Protein AF-0000000085039795 (afdb_homodimer)

Organism: Cyclobacterium marinum (strain ATCC 25205 / DSM 745 / LMG 13164 / NCIMB 1802) (NCBI:txid880070)

Radius of gyration: 23.85 Å; Cα contacts (8 Å, |Δi|>4): 1418; chains: 2; bounding box: 69×58×59 Å

Solvent-accessible surface area (backbone atoms only — not comparable to full-atom values): 26483 Å² total; per-residue (Å²): 105,68,68,59,44,54,69,68,48,66,70,86,63,86,49,93,80,57,70,43,62,50,77,42,45,69,68,58,47,52,54,54,58,56,67,45,75,48,60,43,62,53,26,55,27,34,46,28,38,34,36,38,74,82,56,78,77,44,53,86,51,24,35,30,37,35,31,47,25,31,29,37,49,77,44,55,62,73,41,82,90,48,20,26,40,29,45,36,39,35,37,42,38,34,28,29,61,63,37,81,70,32,23,53,76,46,42,37,45,34,44,35,43,31,40,34,30,76,36,70,56,95,40,19,53,39,36,33,40,34,44,33,46,35,38,38,30,44,46,33,44,78,92,63,23,33,38,35,41,32,39,34,46,34,38,39,38,42,72,28,78,36,33,35,41,34,40,36,38,48,54,65,52,61,25,89,71,36,72,62,48,43,58,34,50,28,47,34,38,41,33,43,36,39,35,44,83,83,63,37,38,41,40,36,42,35,41,24,39,20,64,46,82,89,40,59,25,36,38,42,36,43,32,37,32,88,46,82,92,52,60,49,22,46,28,39,38,34,40,37,33,36,39,86,45,67,84,52,22,88,42,80,45,40,37,43,28,40,38,40,30,39,54,44,84,96,49,84,53,132,104,67,67,59,42,54,70,67,48,67,66,86,63,87,48,93,80,56,69,47,59,50,77,42,45,69,68,58,46,52,54,52,58,56,66,45,75,46,58,41,62,55,28,55,27,34,45,29,38,35,36,38,74,81,55,78,76,45,51,86,52,23,36,30,39,35,32,49,24,33,29,37,49,76,44,55,61,72,40,81,90,48,21,26,41,28,43,38,38,36,37,42,37,33,27,30,60,62,36,81,70,31,22,54,75,46,43,37,46,34,42,33,42,32,41,34,32,76,36,67,56,94,40,19,55,40,35,32,40,34,44,34,45,36,37,39,30,44,46,34,43,78,93,63,22,32,38,35,41,32,39,35,44,34,38,38,38,42,75,28,73,36,35,34,40,34,40,36,39,48,55,66,51,61,24,90,71,36,70,62,48,44,57,35,49,27,47,34,38,40,32,44,36,41,38,44,80,81,64,37,38,39,39,36,43,34,41,24,39,20,64,47,82,88,41,58,25,36,37,42,36,43,32,37,32,87,46,83,91,52,60,52,23,47,28,37,39,36,40,37,34,37,38,85,47,68,81,54,22,88,41,80,44,40,36,42,27,39,37,42,30,38,54,46,85,96,52,87,53,131

Foldseek 3Di:
DLVQLLVPQPQVDDDPPDFAFRFAAPVRVLVVVQPDAQKFFDAKWWKKWWAFPPDDGDLQGTWIKTKGKMKGWPDRLPPPVSKTKIWIKMKMWIWSCSDVVTDTPFIKIKIKIKIKDFDDDPRGGFWIKMKMWMKIWGPDDDLQTWIWIKIKIKIKTDRHLFKIKMKMFMDTGTDPNCRPLQQFQNTIKMKIWGARSLRQKIWMWMWGAGPPNVFTWIKIKIWGHPDSVAQKTWIWIWTFGAQPDRRGRVDTGTIIIIGMMGGDPSDHDD/DLVQLLVQQPQVDDDVPDFDFRFAAPVRVLVVVQPDAQKFFDAKWWKKWWAFPPDDGDLQGTWIKTKGKMKGWPDRLPPPVSKTKIKIKMKMWIWSCSDVVTDTPFIKIKIKIKIKDFDDDPRGGFWIKMKMWMKIWGPDDDLQTWIWTKIKIKIKGDRGLFKIKMKMFMDTGTDPNCRPLQQFQNTIKMKIWGARSLRQKIWMWMWGAGPPNVFTWIKIKIWGHPDSVAQKTWIWIWTFGAQPDRRGRVDTGTIIIIGMMGGDRSDHDD

pLDDT: mean 91.06, std 9.92, range [54.34, 98.81]

Secondary structure (DSSP, 8-state):
-HHHHHHHS-TTS--TT-----B--HHHHHHHHHHS-SEEESS-EEEEEEEESSS--STTT-EEEEEEEEEEE-S-TTBGGGBEEEEEEEEEEEE-TTSTT--EEEEEEEEEEEEEEEEEETTEEEEEEEEEEEEEE-S--GGG--EEEEEEEEEEEESSSSEEEEEEEEEEEEPGGGTTHHHHH-SEEEEEEEE-TTS-EEEEEEEEE-SSTT-EEEEEEEEE-SSTT--EEEEEEEEEES-SSSTTTTS-EEEEEEEEEE--SS----/-HHHHHHH--TTS--TT-----B--HHHHHHHHHHS-SEEESS-EEEEEEEESSS--STTT-EEEEEEEEEEE-S-TTBGGGBEEEEEEEEEEEE-TTSTT--EEEEEEEEEEEEEEEEEETTEEEEEEEEEEEEEE-S--GGG--EEEEEEEEEEEESSSSEEEEEEEEEEEEPGGGTTHHHHH-SEEEEEEEE-TTS-EEEEEEEEE-SSTT-EEEEEEEEE-SSTT--EEEEEEEEEES-SSSTTTTS-EEEEEEEEEE--SS----

Structure (mmCIF, N/CA/C/O backbone):
data_AF-0000000085039795-model_v1
#
loop_
_entity.id
_entity.type
_entity.pdbx_description
1 polymer 'Phosphatidylcholine 1-acylhydrolase'
#
loop_
_atom_site.group_PDB
_atom_site.id
_atom_site.type_symbol
_atom_site.label_atom_id
_atom_site.label_alt_id
_atom_site.label_comp_id
_atom_site.label_asym_id
_atom_site.label_entity_id
_atom_site.label_seq_id
_atom_site.pdbx_PDB_ins_code
_atom_site.Cartn_x
_atom_site.Cartn_y
_atom_site.Cartn_z
_atom_site.occupancy
_atom_site.B_iso_or_equiv
_atom_site.auth_seq_id
_atom_site.auth_comp_id
_atom_site.auth_asym_id
_atom_site.auth_atom_id
_atom_site.pdbx_PDB_model_num
ATOM 1 N N . MET A 1 1 ? -2.301 19.812 10.016 1 71.19 1 MET A N 1
ATOM 2 C CA . MET A 1 1 ? -3.738 19.969 10.227 1 71.19 1 MET A CA 1
ATOM 3 C C . MET A 1 1 ? -4.172 19.312 11.539 1 71.19 1 MET A C 1
ATOM 5 O O . MET A 1 1 ? -4.918 19.922 12.312 1 71.19 1 MET A O 1
ATOM 9 N N . GLU A 1 2 ? -3.676 18.156 11.719 1 68.75 2 GLU A N 1
ATOM 10 C CA . GLU A 1 2 ? -4.027 17.469 12.961 1 68.75 2 GLU A CA 1
ATOM 11 C C . GLU A 1 2 ? -3.529 18.25 14.172 1 68.75 2 GLU A C 1
ATOM 13 O O . GLU A 1 2 ? -4.25 18.406 15.164 1 68.75 2 GLU A O 1
ATOM 18 N N . SER A 1 3 ? -2.326 18.719 14.07 1 70.62 3 SER A N 1
ATOM 19 C CA . SER A 1 3 ? -1.771 19.5 15.164 1 70.62 3 SER A CA 1
ATOM 20 C C . SER A 1 3 ? -2.588 20.766 15.406 1 70.62 3 SER A C 1
ATOM 22 O O . SER A 1 3 ? -2.836 21.141 16.547 1 70.62 3 SER A O 1
ATOM 24 N N . LEU A 1 4 ? -3.014 21.406 14.344 1 72.94 4 LEU A N 1
ATOM 25 C CA . LEU A 1 4 ? -3.84 22.609 14.453 1 72.94 4 LEU A CA 1
ATOM 26 C C . LEU A 1 4 ? -5.18 22.281 15.109 1 72.94 4 LEU A C 1
ATOM 28 O O . LEU A 1 4 ? -5.656 23.031 15.961 1 72.94 4 LEU A O 1
ATOM 32 N N . TRP A 1 5 ? -5.727 21.219 14.695 1 72.81 5 TRP A N 1
ATOM 33 C CA . TRP A 1 5 ? -7.008 20.781 15.242 1 72.81 5 TRP A CA 1
ATOM 34 C C . TRP A 1 5 ? -6.898 20.5 16.734 1 72.81 5 TRP A C 1
ATOM 36 O O . TRP A 1 5 ? -7.742 20.953 17.516 1 72.81 5 TRP A O 1
ATOM 46 N N . LYS A 1 6 ? -5.914 19.906 17.172 1 71.81 6 LYS A N 1
ATOM 47 C CA . LYS A 1 6 ? -5.695 19.578 18.578 1 71.81 6 LYS A CA 1
ATOM 48 C C . LYS A 1 6 ? -5.512 20.844 19.406 1 71.81 6 LYS A C 1
ATOM 50 O O . LYS A 1 6 ? -5.957 20.906 20.562 1 71.81 6 LYS A O 1
ATOM 55 N N . GLN A 1 7 ? -4.859 21.734 18.812 1 72.56 7 GLN A N 1
ATOM 56 C CA . GLN A 1 7 ? -4.625 22.984 19.516 1 72.56 7 GLN A CA 1
ATOM 57 C C . GLN A 1 7 ? -5.934 23.734 19.766 1 72.56 7 GLN A C 1
ATOM 59 O O . GLN A 1 7 ? -6.082 24.438 20.766 1 72.56 7 GLN A O 1
ATOM 64 N N . GLN A 1 8 ? -6.789 23.578 18.844 1 74.31 8 GLN A N 1
ATOM 65 C CA . GLN A 1 8 ? -8.039 24.312 18.938 1 74.31 8 GLN A CA 1
ATOM 66 C C . GLN A 1 8 ? -9.031 23.594 19.859 1 74.31 8 GLN A C 1
ATOM 68 O O . GLN A 1 8 ? -9.977 24.219 20.359 1 74.31 8 GLN A O 1
ATOM 73 N N . MET A 1 9 ? -8.859 22.344 19.922 1 66.94 9 MET A N 1
ATOM 74 C CA . MET A 1 9 ? -9.812 21.562 20.703 1 66.94 9 MET A CA 1
ATOM 75 C C . MET A 1 9 ? -9.461 21.594 22.188 1 66.94 9 MET A C 1
ATOM 77 O O . MET A 1 9 ? -8.297 21.406 22.562 1 66.94 9 MET A O 1
ATOM 81 N N . ASP A 1 10 ? -10.172 22.438 23.031 1 58.97 10 ASP A N 1
ATOM 82 C CA . ASP A 1 10 ? -10.039 22.359 24.469 1 58.97 10 ASP A CA 1
ATOM 83 C C . ASP A 1 10 ? -10.523 21.016 25 1 58.97 10 ASP A C 1
ATOM 85 O O . ASP A 1 10 ? -11.727 20.75 25.031 1 58.97 10 ASP A O 1
ATOM 89 N N . THR A 1 11 ? -9.617 20.031 25.094 1 56.16 11 THR A N 1
ATOM 90 C CA . THR A 1 11 ? -9.922 18.672 25.484 1 56.16 11 THR A CA 1
ATOM 91 C C . THR A 1 11 ? -10.367 18.609 26.953 1 56.16 11 THR A C 1
ATOM 93 O O . THR A 1 11 ? -10.688 17.531 27.469 1 56.16 11 THR A O 1
ATOM 96 N N . SER A 1 12 ? -10.211 19.641 27.781 1 55.5 12 SER A N 1
ATOM 97 C CA . SER A 1 12 ? -10.523 19.625 29.203 1 55.5 12 SER A CA 1
ATOM 98 C C . SER A 1 12 ? -12.023 19.531 29.438 1 55.5 12 SER A C 1
ATOM 100 O O . SER A 1 12 ? -12.469 19.078 30.5 1 55.5 12 SER A O 1
ATOM 102 N N . LYS A 1 13 ? -12.891 20.141 28.609 1 55.44 13 LYS A N 1
ATOM 103 C CA . LYS A 1 13 ? -14.328 20.094 28.859 1 55.44 13 LYS A CA 1
ATOM 104 C C . LYS A 1 13 ? -15.078 19.484 27.688 1 55.44 13 LYS A C 1
ATOM 106 O O . LYS A 1 13 ? -15.117 20.062 26.594 1 55.44 13 LYS A O 1
ATOM 111 N N . TYR A 1 14 ? -15.32 18.172 27.797 1 54.34 14 TYR A N 1
ATOM 112 C CA . TYR A 1 14 ? -16.078 17.453 26.781 1 54.34 14 TYR A CA 1
ATOM 113 C C . TYR A 1 14 ? -17.547 17.844 26.812 1 54.34 14 TYR A C 1
ATOM 115 O O . TYR A 1 14 ? -18.172 17.828 27.875 1 54.34 14 TYR A O 1
ATOM 123 N N . ASP A 1 15 ? -18.016 18.703 25.922 1 58.88 15 ASP A N 1
ATOM 124 C CA . ASP A 1 15 ? -19.438 18.922 25.766 1 58.88 15 ASP A CA 1
ATOM 125 C C . ASP A 1 15 ? -19.922 18.453 24.391 1 58.88 15 ASP A C 1
ATOM 127 O O . ASP A 1 15 ? -19.531 19.016 23.375 1 58.88 15 ASP A O 1
ATOM 131 N N . PHE A 1 16 ? -20.594 17.328 24.328 1 57.19 16 PHE A N 1
ATOM 132 C CA . PHE A 1 16 ? -21.125 16.703 23.109 1 57.19 16 PHE A CA 1
ATOM 133 C C . PHE A 1 16 ? -21.906 17.719 22.297 1 57.19 16 PHE A C 1
ATOM 135 O O . PHE A 1 16 ? -21.984 17.594 21.062 1 57.19 16 PHE A O 1
ATOM 142 N N . ARG A 1 17 ? -22.438 18.656 23.016 1 58.34 17 ARG A N 1
ATOM 143 C CA . ARG A 1 17 ? -23.328 19.625 22.391 1 58.34 17 ARG A CA 1
ATOM 144 C C . ARG A 1 17 ? -22.547 20.766 21.734 1 58.34 17 ARG A C 1
ATOM 146 O O . ARG A 1 17 ? -23.094 21.531 20.938 1 58.34 17 ARG A O 1
ATOM 153 N N . THR A 1 18 ? -21.359 20.781 22.203 1 60.19 18 THR A N 1
ATOM 154 C CA . THR A 1 18 ? -20.594 21.906 21.656 1 60.19 18 THR A CA 1
ATOM 155 C C . THR A 1 18 ? -20.031 21.562 20.281 1 60.19 18 THR A C 1
ATOM 157 O O . THR A 1 18 ? -19.266 20.609 20.141 1 60.19 18 THR A O 1
ATOM 160 N N . ILE A 1 19 ? -20.688 22.125 19.281 1 61.59 19 ILE A N 1
ATOM 161 C CA . ILE A 1 19 ? -20.281 22.016 17.891 1 61.59 19 ILE A CA 1
ATOM 162 C C . ILE A 1 19 ? -19.016 22.844 17.656 1 61.59 19 ILE A C 1
ATOM 164 O O . ILE A 1 19 ? -19.047 24.078 17.688 1 61.59 19 ILE A O 1
ATOM 168 N N . LYS A 1 20 ? -17.859 22.172 17.812 1 70.5 20 LYS A N 1
ATOM 169 C CA . LYS A 1 20 ? -16.641 22.891 17.469 1 70.5 20 LYS A CA 1
ATOM 170 C C . LYS A 1 20 ? -16 22.328 16.203 1 70.5 20 LYS A C 1
ATOM 172 O O . LYS A 1 20 ? -15.812 21.125 16.078 1 70.5 20 LYS A O 1
ATOM 177 N N . TYR A 1 21 ? -15.977 23.219 15.227 1 76.31 21 TYR A N 1
ATOM 178 C CA . TYR A 1 21 ? -15.281 22.922 13.977 1 76.31 21 TYR A CA 1
ATOM 179 C C . TYR A 1 21 ? -13.844 23.422 14.023 1 76.31 21 TYR A C 1
ATOM 181 O O . TYR A 1 21 ? -13.508 24.312 14.805 1 76.31 21 TYR A O 1
ATOM 189 N N . LEU A 1 22 ? -13.047 22.703 13.219 1 79.12 22 LEU A N 1
ATOM 190 C CA . LEU A 1 22 ? -11.727 23.281 12.984 1 79.12 22 LEU A CA 1
ATOM 191 C C . LEU A 1 22 ? -11.836 24.641 12.297 1 79.12 22 LEU A C 1
ATOM 193 O O . LEU A 1 22 ? -12.398 24.75 11.203 1 79.12 22 LEU A O 1
ATOM 197 N N . GLN A 1 23 ? -11.375 25.641 12.945 1 87.56 23 GLN A N 1
ATOM 198 C CA . GLN A 1 23 ? -11.336 26.984 12.375 1 87.56 23 GLN A CA 1
ATOM 199 C C . GLN A 1 23 ? -10.102 27.172 11.5 1 87.56 23 GLN A C 1
ATOM 201 O O . GLN A 1 23 ? -8.969 27.094 11.977 1 87.56 23 GLN A O 1
ATOM 206 N N . ILE A 1 24 ? -10.414 27.375 10.195 1 90 24 ILE A N 1
ATOM 207 C CA . ILE A 1 24 ? -9.312 27.531 9.25 1 90 24 ILE A CA 1
ATOM 208 C C . ILE A 1 24 ? -9.812 28.234 7.992 1 90 24 ILE A C 1
ATOM 210 O O . ILE A 1 24 ? -10.891 27.922 7.488 1 90 24 ILE A O 1
ATOM 214 N N . SER A 1 25 ? -9.078 29.172 7.488 1 91.69 25 SER A N 1
ATOM 215 C CA . SER A 1 25 ? -9.43 29.812 6.223 1 91.69 25 SER A CA 1
ATOM 216 C C . SER A 1 25 ? -9.164 28.875 5.047 1 91.69 25 SER A C 1
ATOM 218 O O . SER A 1 25 ? -8.375 27.938 5.152 1 91.69 25 SER A O 1
ATOM 220 N N . GLU A 1 26 ? -9.789 29.156 3.941 1 90.56 26 GLU A N 1
ATOM 221 C CA . GLU A 1 26 ? -9.578 28.344 2.74 1 90.56 26 GLU A CA 1
ATOM 222 C C . GLU A 1 26 ? -8.125 28.391 2.289 1 90.56 26 GLU A C 1
ATOM 224 O O . GLU A 1 26 ? -7.535 27.359 1.955 1 90.56 26 GLU A O 1
ATOM 229 N N . GLU A 1 27 ? -7.637 29.562 2.348 1 91.25 27 GLU A N 1
ATOM 230 C CA . GLU A 1 27 ? -6.258 29.75 1.916 1 91.25 27 GLU A CA 1
ATOM 231 C C . GLU A 1 27 ? -5.293 28.953 2.789 1 91.25 27 GLU A C 1
ATOM 233 O O . GLU A 1 27 ? -4.391 28.281 2.279 1 91.25 27 GLU A O 1
ATOM 238 N N . ASP A 1 28 ? -5.539 29.047 4.031 1 91.81 28 ASP A N 1
ATOM 239 C CA . ASP A 1 28 ? -4.68 28.312 4.957 1 91.81 28 ASP A CA 1
ATOM 240 C C . ASP A 1 28 ? -4.832 26.797 4.77 1 91.81 28 ASP A C 1
ATOM 242 O O . ASP A 1 28 ? -3.846 26.062 4.82 1 91.81 28 ASP A O 1
ATOM 246 N N . PHE A 1 29 ? -5.98 26.391 4.551 1 91.88 29 PHE A N 1
ATOM 247 C CA . PHE A 1 29 ? -6.219 24.969 4.363 1 91.88 29 PHE A CA 1
ATOM 248 C C . PHE A 1 29 ? -5.461 24.438 3.152 1 91.88 29 PHE A C 1
ATOM 250 O O . PHE A 1 29 ? -4.738 23.438 3.25 1 91.88 29 PHE A O 1
ATOM 257 N N . PHE A 1 30 ? -5.598 25.109 2.08 1 92.75 30 PHE A N 1
ATOM 258 C CA . PHE A 1 30 ? -5.004 24.625 0.839 1 92.75 30 PHE A CA 1
ATOM 259 C C . PHE A 1 30 ? -3.484 24.703 0.896 1 92.75 30 PHE A C 1
ATOM 261 O O . PHE A 1 30 ? -2.787 23.859 0.326 1 92.75 30 PHE A O 1
ATOM 268 N N . SER A 1 31 ? -2.99 25.688 1.563 1 91.69 31 SER A N 1
ATOM 269 C CA . SER A 1 31 ? -1.547 25.781 1.759 1 91.69 31 SER A CA 1
ATOM 270 C C . SER A 1 31 ? -1.016 24.578 2.539 1 91.69 31 SER A C 1
ATOM 272 O O . SER A 1 31 ? -0.013 23.984 2.15 1 91.69 31 SER A O 1
ATOM 274 N N . LEU A 1 32 ? -1.683 24.266 3.562 1 88.31 32 LEU A N 1
ATOM 275 C CA . LEU A 1 32 ? -1.284 23.125 4.387 1 88.31 32 LEU A CA 1
ATOM 276 C C . LEU A 1 32 ? -1.449 21.812 3.619 1 88.31 32 LEU A C 1
ATOM 278 O O . LEU A 1 32 ? -0.572 20.953 3.666 1 88.31 32 LEU A O 1
ATOM 282 N N . TYR A 1 33 ? -2.572 21.719 2.971 1 89.44 33 TYR A N 1
ATOM 283 C CA . TYR A 1 33 ? -2.883 20.516 2.201 1 89.44 33 TYR A CA 1
ATOM 284 C C . TYR A 1 33 ? -1.839 20.281 1.117 1 89.44 33 TYR A C 1
ATOM 286 O O . TYR A 1 33 ? -1.322 19.156 0.977 1 89.44 33 TYR A O 1
ATOM 294 N N . ASP A 1 34 ? -1.488 21.297 0.443 1 90.44 34 ASP A N 1
ATOM 295 C CA . ASP A 1 34 ? -0.56 21.188 -0.678 1 90.44 34 ASP A CA 1
ATOM 296 C C . ASP A 1 34 ? 0.864 20.922 -0.19 1 90.44 34 ASP A C 1
ATOM 298 O O . ASP A 1 34 ? 1.72 20.484 -0.96 1 90.44 34 ASP A O 1
ATOM 302 N N . ALA A 1 35 ? 1.099 21.188 1.071 1 86.5 35 ALA A N 1
ATOM 303 C CA . ALA A 1 35 ? 2.436 21.016 1.635 1 86.5 35 ALA A CA 1
ATOM 304 C C . ALA A 1 35 ? 2.629 19.594 2.154 1 86.5 35 ALA A C 1
ATOM 306 O O . ALA A 1 35 ? 3.754 19.172 2.445 1 86.5 35 ALA A O 1
ATOM 307 N N . GLN A 1 36 ? 1.596 18.828 2.252 1 86.62 36 GLN A N 1
ATOM 308 C CA . GLN A 1 36 ? 1.703 17.453 2.729 1 86.62 36 GLN A CA 1
ATOM 309 C C . GLN A 1 36 ? 2.373 16.562 1.688 1 86.62 36 GLN A C 1
ATOM 311 O O . GLN A 1 36 ? 2.334 16.859 0.491 1 86.62 36 GLN A O 1
ATOM 316 N N . PRO A 1 37 ? 2.928 15.453 2.182 1 86.5 37 PRO A N 1
ATOM 317 C CA . PRO A 1 37 ? 3.443 14.484 1.208 1 86.5 37 PRO A CA 1
ATOM 318 C C . PRO A 1 37 ? 2.379 14.023 0.218 1 86.5 37 PRO A C 1
ATOM 320 O O . PRO A 1 37 ? 1.22 13.836 0.595 1 86.5 37 PRO A O 1
ATOM 323 N N . SER A 1 38 ? 2.816 13.875 -1.004 1 91.44 38 SER A N 1
ATOM 324 C CA . SER A 1 38 ? 1.881 13.492 -2.057 1 91.44 38 SER A CA 1
ATOM 325 C C . SER A 1 38 ? 1.445 12.039 -1.908 1 91.44 38 SER A C 1
ATOM 327 O O . SER A 1 38 ? 0.367 11.656 -2.369 1 91.44 38 SER A O 1
ATOM 329 N N . PHE A 1 39 ? 2.307 11.258 -1.312 1 93.5 39 PHE A N 1
ATOM 330 C CA . PHE A 1 39 ? 2.002 9.852 -1.079 1 93.5 39 PHE A CA 1
ATOM 331 C C . PHE A 1 39 ? 1.513 9.633 0.347 1 93.5 39 PHE A C 1
ATOM 333 O O . PHE A 1 39 ? 2.074 10.188 1.294 1 93.5 39 PHE A O 1
ATOM 340 N N . GLY A 1 40 ? 0.471 8.781 0.545 1 93.5 40 GLY A N 1
ATOM 341 C CA . GLY A 1 40 ? -0.041 8.523 1.881 1 93.5 40 GLY A CA 1
ATOM 342 C C . GLY A 1 40 ? -1.164 7.504 1.899 1 93.5 40 GLY A C 1
ATOM 343 O O . GLY A 1 40 ? -1.363 6.773 0.926 1 93.5 40 GLY A O 1
ATOM 344 N N . MET A 1 41 ? -1.826 7.473 3.012 1 95.25 41 MET A N 1
ATOM 345 C CA . MET A 1 41 ? -2.947 6.551 3.184 1 95.25 41 MET A CA 1
ATOM 346 C C . MET A 1 41 ? -4.215 7.113 2.545 1 95.25 41 MET A C 1
ATOM 348 O O . MET A 1 41 ? -4.465 8.32 2.609 1 95.25 41 MET A O 1
ATOM 352 N N . TYR A 1 42 ? -4.984 6.203 1.978 1 95.25 42 TYR A N 1
ATOM 353 C CA . TYR A 1 42 ? -6.281 6.59 1.438 1 95.25 42 TYR A CA 1
ATOM 354 C C . TYR A 1 42 ? -7.41 6.168 2.373 1 95.25 42 TYR A C 1
ATOM 356 O O . TYR A 1 42 ? -8.289 6.969 2.701 1 95.25 42 TYR A O 1
ATOM 364 N N . LYS A 1 43 ? -7.504 4.934 2.742 1 95.56 43 LYS A N 1
ATOM 365 C CA . LYS A 1 43 ? -8.375 4.352 3.762 1 95.56 43 LYS A CA 1
ATOM 366 C C . LYS A 1 43 ? -7.555 3.732 4.891 1 95.56 43 LYS A C 1
ATOM 368 O O . LYS A 1 43 ? -6.332 3.869 4.926 1 95.56 43 LYS A O 1
ATOM 373 N N . ASP A 1 44 ? -8.266 3.193 5.812 1 95.75 44 ASP A N 1
ATOM 374 C CA . ASP A 1 44 ? -7.574 2.463 6.871 1 95.75 44 ASP A CA 1
ATOM 375 C C . ASP A 1 44 ? -6.711 1.344 6.293 1 95.75 44 ASP A C 1
ATOM 377 O O . ASP A 1 44 ? -7.086 0.714 5.301 1 95.75 44 ASP A O 1
ATOM 381 N N . ASN A 1 45 ? -5.57 1.203 6.852 1 97 45 ASN A N 1
ATOM 382 C CA . ASN A 1 45 ? -4.766 0 6.66 1 97 45 ASN A CA 1
ATOM 383 C C . ASN A 1 45 ? -4.816 -0.908 7.883 1 97 45 ASN A C 1
ATOM 385 O O . ASN A 1 45 ? -4.586 -0.456 9.008 1 97 45 ASN A O 1
ATOM 389 N N . TYR A 1 46 ? -5.152 -2.17 7.641 1 97.44 46 TYR A N 1
ATOM 390 C CA . TYR A 1 46 ? -5.297 -3.016 8.82 1 97.44 46 TYR A CA 1
ATOM 391 C C . TYR A 1 46 ? -4.969 -4.469 8.492 1 97.44 46 TYR A C 1
ATOM 393 O O . TYR A 1 46 ? -4.965 -4.863 7.324 1 97.44 46 TYR A O 1
ATOM 401 N N . PHE A 1 47 ? -4.668 -5.188 9.461 1 98 47 PHE A N 1
ATOM 402 C CA . PHE A 1 47 ? -4.531 -6.637 9.5 1 98 47 PHE A CA 1
ATOM 403 C C . PHE A 1 47 ? -5.289 -7.219 10.688 1 98 47 PHE A C 1
ATOM 405 O O . PHE A 1 47 ? -4.969 -6.918 11.844 1 98 47 PHE A O 1
ATOM 412 N N . ILE A 1 48 ? -6.258 -8.055 10.359 1 98.5 48 ILE A N 1
ATOM 413 C CA . ILE A 1 48 ? -7.105 -8.57 11.43 1 98.5 48 ILE A CA 1
ATOM 414 C C . ILE A 1 48 ? -7.352 -10.062 11.219 1 98.5 48 ILE A C 1
ATOM 416 O O . ILE A 1 48 ? -7.305 -10.555 10.086 1 98.5 48 ILE A O 1
ATOM 420 N N . THR A 1 49 ? -7.539 -10.758 12.305 1 98.38 49 THR A N 1
ATOM 421 C CA . THR A 1 49 ? -7.91 -12.164 12.281 1 98.38 49 THR A CA 1
ATOM 422 C C . THR A 1 49 ? -9.141 -12.414 13.156 1 98.38 49 THR A C 1
ATOM 424 O O . THR A 1 49 ? -9.398 -11.664 14.102 1 98.38 49 THR A O 1
ATOM 427 N N . GLY A 1 50 ? -9.914 -13.391 12.758 1 98 50 GLY A N 1
ATOM 428 C CA . GLY A 1 50 ? -11.117 -13.594 13.555 1 98 50 GLY A CA 1
ATOM 429 C C . GLY A 1 50 ? -11.867 -14.859 13.188 1 98 50 GLY A C 1
ATOM 430 O O . GLY A 1 50 ? -11.297 -15.789 12.625 1 98 50 GLY A O 1
ATOM 431 N N . VAL A 1 51 ? -13.117 -14.852 13.75 1 98.19 51 VAL A N 1
ATOM 432 C CA . VAL A 1 51 ? -13.938 -16.062 13.711 1 98.19 51 VAL A CA 1
ATOM 433 C C . VAL A 1 51 ? -15.352 -15.719 13.258 1 98.19 51 VAL A C 1
ATOM 435 O O . VAL A 1 51 ? -15.805 -14.586 13.438 1 98.19 51 VAL A O 1
ATOM 438 N N . PRO A 1 52 ? -16 -16.734 12.672 1 98.12 52 PRO A N 1
ATOM 439 C CA . PRO A 1 52 ? -17.406 -16.5 12.328 1 98.12 52 PRO A CA 1
ATOM 440 C C . PRO A 1 52 ? -18.312 -16.391 13.555 1 98.12 52 PRO A C 1
ATOM 442 O O . PRO A 1 52 ? -18.031 -17.016 14.586 1 98.12 52 PRO A O 1
ATOM 445 N N . THR A 1 53 ? -19.344 -15.625 13.406 1 97.94 53 THR A N 1
ATOM 446 C CA . THR A 1 53 ? -20.266 -15.492 14.523 1 97.94 53 THR A CA 1
ATOM 447 C C . THR A 1 53 ? -21.547 -16.266 14.25 1 97.94 53 THR A C 1
ATOM 449 O O . THR A 1 53 ? -22.438 -16.344 15.109 1 97.94 53 THR A O 1
ATOM 452 N N . ASN A 1 54 ? -21.688 -16.859 13.133 1 95.69 54 ASN A N 1
ATOM 453 C CA . ASN A 1 54 ? -22.938 -17.516 12.766 1 95.69 54 ASN A CA 1
ATOM 454 C C . ASN A 1 54 ? -22.703 -18.984 12.391 1 95.69 54 ASN A C 1
ATOM 456 O O . ASN A 1 54 ? -23.609 -19.641 11.859 1 95.69 54 ASN A O 1
ATOM 460 N N . LYS A 1 55 ? -21.453 -19.438 12.461 1 95.75 55 LYS A N 1
ATOM 461 C CA . LYS A 1 55 ? -21.141 -20.844 12.18 1 95.75 55 LYS A CA 1
ATOM 462 C C . LYS A 1 55 ? -20.094 -21.375 13.164 1 95.75 55 LYS A C 1
ATOM 464 O O . LYS A 1 55 ? -19.562 -20.609 13.984 1 95.75 55 LYS A O 1
ATOM 469 N N . GLU A 1 56 ? -19.828 -22.703 13.078 1 97.12 56 GLU A N 1
ATOM 470 C CA . GLU A 1 56 ? -18.844 -23.328 13.945 1 97.12 56 GLU A CA 1
ATOM 471 C C . GLU A 1 56 ? -17.453 -22.766 13.68 1 97.12 56 GLU A C 1
ATOM 473 O O . GLU A 1 56 ? -17.062 -22.562 12.523 1 97.12 56 GLU A O 1
ATOM 478 N N . ILE A 1 57 ? -16.75 -22.578 14.758 1 96.88 57 ILE A N 1
ATOM 479 C CA . ILE A 1 57 ? -15.383 -22.062 14.664 1 96.88 57 ILE A CA 1
ATOM 480 C C . ILE A 1 57 ? -14.406 -23.203 14.445 1 96.88 57 ILE A C 1
ATOM 482 O O . ILE A 1 57 ? -14.32 -24.125 15.273 1 96.88 57 ILE A O 1
ATOM 486 N N . ASN A 1 58 ? -13.672 -23.172 13.367 1 96.56 58 ASN A N 1
ATOM 487 C CA . ASN A 1 58 ? -12.602 -24.125 13.07 1 96.56 58 ASN A CA 1
ATOM 488 C C . ASN A 1 58 ? -11.578 -23.531 12.109 1 96.56 58 ASN A C 1
ATOM 490 O O . ASN A 1 58 ? -11.656 -22.359 11.758 1 96.56 58 ASN A O 1
ATOM 494 N N . LYS A 1 59 ? -10.641 -24.328 11.688 1 94.38 59 LYS A N 1
ATOM 495 C CA . LYS A 1 59 ? -9.539 -23.844 10.859 1 94.38 59 LYS A CA 1
ATOM 496 C C . LYS A 1 59 ? -10.039 -23.375 9.492 1 94.38 59 LYS A C 1
ATOM 498 O O . LYS A 1 59 ? -9.383 -22.578 8.82 1 94.38 59 LYS A O 1
ATOM 503 N N . ARG A 1 60 ? -11.117 -23.891 9.109 1 93.38 60 ARG A N 1
ATOM 504 C CA . ARG A 1 60 ? -11.656 -23.578 7.793 1 93.38 60 ARG A CA 1
ATOM 505 C C . ARG A 1 60 ? -12.555 -22.359 7.848 1 93.38 60 ARG A C 1
ATOM 507 O O . ARG A 1 60 ? -12.844 -21.734 6.816 1 93.38 60 ARG A O 1
ATOM 514 N N . THR A 1 61 ? -13.039 -22.016 9.047 1 95 61 THR A N 1
ATOM 515 C CA . THR A 1 61 ? -14.008 -20.922 9.141 1 95 61 THR A CA 1
ATOM 516 C C . THR A 1 61 ? -13.367 -19.672 9.758 1 95 61 THR A C 1
ATOM 518 O O . THR A 1 61 ? -13.859 -18.562 9.578 1 95 61 THR A O 1
ATOM 521 N N . ALA A 1 62 ? -12.312 -19.812 10.523 1 96.94 62 ALA A N 1
ATOM 522 C CA . ALA A 1 62 ? -11.508 -18.688 10.992 1 96.94 62 ALA A CA 1
ATOM 523 C C . ALA A 1 62 ? -10.578 -18.172 9.891 1 96.94 62 ALA A C 1
ATOM 525 O O . ALA A 1 62 ? -10.148 -18.953 9.031 1 96.94 62 ALA A O 1
ATOM 526 N N . ASP A 1 63 ? -10.359 -16.906 9.891 1 97.25 63 ASP A N 1
ATOM 527 C CA . ASP A 1 63 ? -9.531 -16.375 8.812 1 97.25 63 ASP A CA 1
ATOM 528 C C . ASP A 1 63 ? -8.82 -15.102 9.242 1 97.25 63 ASP A C 1
ATOM 530 O O . ASP A 1 63 ? -8.805 -14.758 10.43 1 97.25 63 ASP A O 1
ATOM 534 N N . ALA A 1 64 ? -8.078 -14.586 8.383 1 97.75 64 ALA A N 1
ATOM 535 C CA . ALA A 1 64 ? -7.508 -13.242 8.492 1 97.75 64 ALA A CA 1
ATOM 536 C C . ALA A 1 64 ? -7.871 -12.391 7.277 1 97.75 64 ALA A C 1
ATOM 538 O O . ALA A 1 64 ? -8.227 -12.914 6.223 1 97.75 64 ALA A O 1
ATOM 539 N N . LYS A 1 65 ? -7.871 -11.172 7.508 1 98.12 65 LYS A N 1
ATOM 540 C CA . LYS A 1 65 ? -8.148 -10.164 6.488 1 98.12 65 LYS A CA 1
ATOM 541 C C . LYS A 1 65 ? -7.223 -8.961 6.641 1 98.12 65 LYS A C 1
ATOM 543 O O . LYS A 1 65 ? -6.957 -8.508 7.754 1 98.12 65 LYS A O 1
ATOM 548 N N . TYR A 1 66 ? -6.734 -8.484 5.543 1 98.12 66 TYR A N 1
ATOM 549 C CA . TYR A 1 66 ? -6.031 -7.215 5.637 1 98.12 66 TYR A CA 1
ATOM 550 C C . TYR A 1 66 ? -6.441 -6.277 4.508 1 98.12 66 TYR A C 1
ATOM 552 O O . TYR A 1 66 ? -6.961 -6.727 3.482 1 98.12 66 TYR A O 1
ATOM 560 N N . GLN A 1 67 ? -6.289 -5.039 4.746 1 98 67 GLN A N 1
ATOM 561 C CA . GLN A 1 67 ? -6.516 -3.975 3.771 1 98 67 GLN A CA 1
ATOM 562 C C . GLN A 1 67 ? -5.297 -3.064 3.66 1 98 67 GLN A C 1
ATOM 564 O O . GLN A 1 67 ? -4.773 -2.592 4.672 1 98 67 GLN A O 1
ATOM 569 N N . ILE A 1 68 ? -4.852 -2.945 2.506 1 97.81 68 ILE A N 1
ATOM 570 C CA . ILE A 1 68 ? -3.863 -1.928 2.164 1 97.81 68 ILE A CA 1
ATOM 571 C C . ILE A 1 68 ? -4.516 -0.841 1.312 1 97.81 68 ILE A C 1
ATOM 573 O O . ILE A 1 68 ? -5.117 -1.134 0.276 1 97.81 68 ILE A O 1
ATOM 577 N N . SER A 1 69 ? -4.371 0.348 1.716 1 97.44 69 SER A N 1
ATOM 578 C CA . SER A 1 69 ? -5 1.453 1 1 97.44 69 SER A CA 1
ATOM 579 C C . SER A 1 69 ? -4.09 2.678 0.963 1 97.44 69 SER A C 1
ATOM 581 O O . SER A 1 69 ? -3.74 3.227 2.01 1 97.44 69 SER A O 1
ATOM 583 N N . ILE A 1 70 ? -3.748 3.08 -0.235 1 97.06 70 ILE A N 1
ATOM 584 C CA . ILE A 1 70 ? -2.797 4.172 -0.406 1 97.06 70 ILE A CA 1
ATOM 585 C C . ILE A 1 70 ? -3.307 5.141 -1.472 1 97.06 70 ILE A C 1
ATOM 587 O O . ILE A 1 70 ? -4.199 4.801 -2.25 1 97.06 70 ILE A O 1
ATOM 591 N N . SER A 1 71 ? -2.709 6.328 -1.463 1 95.56 71 SER A N 1
ATOM 592 C CA . SER A 1 71 ? -3.027 7.328 -2.479 1 95.56 71 SER A CA 1
ATOM 593 C C . SER A 1 71 ? -1.794 8.141 -2.861 1 95.56 71 SER A C 1
ATOM 595 O O . SER A 1 71 ? -0.862 8.273 -2.066 1 95.56 71 SER A O 1
ATOM 597 N N . GLN A 1 72 ? -1.759 8.547 -4.039 1 95.56 72 GLN A N 1
ATOM 598 C CA . GLN A 1 72 ? -0.782 9.477 -4.586 1 95.56 72 GLN A CA 1
ATOM 599 C C . GLN A 1 72 ? -1.465 10.719 -5.16 1 95.56 72 GLN A C 1
ATOM 601 O O . GLN A 1 72 ? -2.232 10.617 -6.121 1 95.56 72 GLN A O 1
ATOM 606 N N . ARG A 1 73 ? -1.149 11.82 -4.559 1 94.75 73 ARG A N 1
ATOM 607 C CA . ARG A 1 73 ? -1.675 13.07 -5.098 1 94.75 73 ARG A CA 1
ATOM 608 C C . ARG A 1 73 ? -0.895 13.5 -6.336 1 94.75 73 ARG A C 1
ATOM 610 O O . ARG A 1 73 ? 0.315 13.727 -6.266 1 94.75 73 ARG A O 1
ATOM 617 N N . LEU A 1 74 ? -1.574 13.711 -7.422 1 93 74 LEU A N 1
ATOM 618 C CA . LEU A 1 74 ? -0.94 14.016 -8.695 1 93 74 LEU A CA 1
ATOM 619 C C . LEU A 1 74 ? -0.874 15.523 -8.922 1 93 74 LEU A C 1
ATOM 621 O O . LEU A 1 74 ? -0.026 16 -9.68 1 93 74 LEU A O 1
ATOM 625 N N . THR A 1 75 ? -1.786 16.219 -8.32 1 92.19 75 THR A N 1
ATOM 626 C CA . THR A 1 75 ? -1.829 17.672 -8.508 1 92.19 75 THR A CA 1
ATOM 627 C C . THR A 1 75 ? -2.027 18.391 -7.176 1 92.19 75 THR A C 1
ATOM 629 O O . THR A 1 75 ? -2.627 17.828 -6.254 1 92.19 75 THR A O 1
ATOM 632 N N . LYS A 1 76 ? -1.457 19.594 -7.133 1 89 76 LYS A N 1
ATOM 633 C CA . LYS A 1 76 ? -1.864 20.469 -6.031 1 89 76 LYS A CA 1
ATOM 634 C C . LYS A 1 76 ? -3.34 20.828 -6.141 1 89 76 LYS A C 1
ATOM 636 O O . LYS A 1 76 ? -4.074 20.25 -6.941 1 89 76 LYS A O 1
ATOM 641 N N . SER A 1 77 ? -3.779 21.625 -5.207 1 89.88 77 SER A N 1
ATOM 642 C CA . SER A 1 77 ? -5.176 22.031 -5.199 1 89.88 77 SER A CA 1
ATOM 643 C C . SER A 1 77 ? -5.434 23.141 -6.227 1 89.88 77 SER A C 1
ATOM 645 O O . SER A 1 77 ? -6.047 24.156 -5.914 1 89.88 77 SER A O 1
ATOM 647 N N . ARG A 1 78 ? -5.074 22.891 -7.477 1 87.06 78 ARG A N 1
ATOM 648 C CA . ARG A 1 78 ? -5.086 23.953 -8.477 1 87.06 78 ARG A CA 1
ATOM 649 C C . ARG A 1 78 ? -6.016 23.609 -9.633 1 87.06 78 ARG A C 1
ATOM 651 O O . ARG A 1 78 ? -6.18 24.406 -10.562 1 87.06 78 ARG A O 1
ATOM 658 N N . LEU A 1 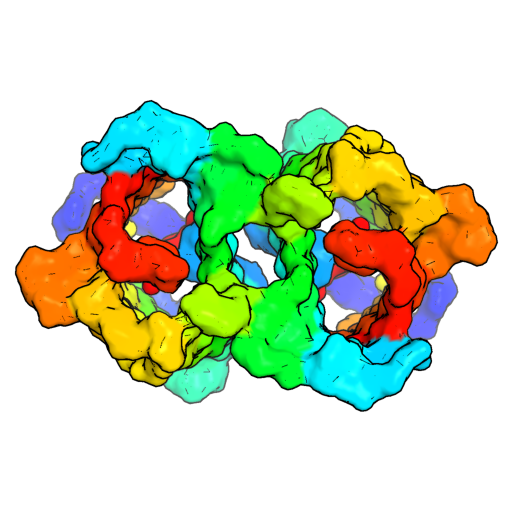79 ? -6.621 22.5 -9.555 1 91.12 79 LEU A N 1
ATOM 659 C CA . LEU A 1 79 ? -7.586 22.156 -10.594 1 91.12 79 LEU A CA 1
ATOM 660 C C . LEU A 1 79 ? -8.883 22.938 -10.406 1 91.12 79 LEU A C 1
ATOM 662 O O . LEU A 1 79 ? -9.094 23.562 -9.367 1 91.12 79 LEU A O 1
ATOM 666 N N . PRO A 1 80 ? -9.656 23 -11.453 1 91.81 80 PRO A N 1
ATOM 667 C CA . PRO A 1 80 ? -10.93 23.703 -11.297 1 91.81 80 PRO A CA 1
ATOM 668 C C . PRO A 1 80 ? -11.664 23.312 -10.016 1 91.81 80 PRO A C 1
ATOM 670 O O . PRO A 1 80 ? -11.648 22.141 -9.617 1 91.81 80 PRO A O 1
ATOM 673 N N . PHE A 1 81 ? -12.297 24.328 -9.359 1 91.44 81 PHE A N 1
ATOM 674 C CA . PHE A 1 81 ? -13.055 24.188 -8.125 1 91.44 81 PHE A CA 1
ATOM 675 C C . PHE A 1 81 ? -12.133 23.828 -6.965 1 91.44 81 PHE A C 1
ATOM 677 O O . PHE A 1 81 ? -12.57 23.234 -5.973 1 91.44 81 PHE A O 1
ATOM 684 N N . LYS A 1 82 ? -10.859 24.047 -7.18 1 93.25 82 LYS A N 1
ATOM 685 C CA . LYS A 1 82 ? -9.836 23.781 -6.168 1 93.25 82 LYS A CA 1
ATOM 686 C C . LYS A 1 82 ? -9.805 22.312 -5.785 1 93.25 82 LYS A C 1
ATOM 688 O O . LYS A 1 82 ? -9.75 21.969 -4.602 1 93.25 82 LYS A O 1
ATOM 693 N N . THR A 1 83 ? -9.938 21.484 -6.738 1 95.56 83 THR A N 1
ATOM 694 C CA . THR A 1 83 ? -9.852 20.047 -6.539 1 95.56 83 THR A CA 1
ATOM 695 C C . THR A 1 83 ? -8.422 19.562 -6.746 1 95.56 83 THR A C 1
ATOM 697 O O . THR A 1 83 ? -7.598 20.266 -7.328 1 95.56 83 THR A O 1
ATOM 700 N N . SER A 1 84 ? -8.164 18.438 -6.145 1 95.88 84 SER A N 1
ATOM 701 C CA . SER A 1 84 ? -6.918 17.703 -6.352 1 95.88 84 SER A CA 1
ATOM 702 C C . SER A 1 84 ? -7.18 16.328 -6.957 1 95.88 84 SER A C 1
ATOM 704 O O . SER A 1 84 ? -8.164 15.672 -6.613 1 95.88 84 SER A O 1
ATOM 706 N N . LEU A 1 85 ? -6.293 15.977 -7.84 1 96.56 85 LEU A N 1
ATOM 707 C CA . LEU A 1 85 ? -6.387 14.672 -8.477 1 96.56 85 LEU A CA 1
ATOM 708 C C . LEU A 1 85 ? -5.508 13.648 -7.766 1 96.56 85 LEU A C 1
ATOM 710 O O . LEU A 1 85 ? -4.316 13.891 -7.555 1 96.56 85 LEU A O 1
ATOM 714 N N . LEU A 1 86 ? -6.148 12.508 -7.445 1 96.69 86 LEU A N 1
ATOM 715 C CA . LEU A 1 86 ? -5.434 11.438 -6.75 1 96.69 86 LEU A CA 1
ATOM 716 C C . LEU A 1 86 ? -5.48 10.141 -7.547 1 96.69 86 LEU A C 1
ATOM 718 O O . LEU A 1 86 ? -6.516 9.805 -8.133 1 96.69 86 LEU A O 1
ATOM 722 N N . LEU A 1 87 ? -4.363 9.422 -7.559 1 97.12 87 LEU A N 1
ATOM 723 C CA . LEU A 1 87 ? -4.387 7.977 -7.781 1 97.12 87 LEU A CA 1
ATOM 724 C C . LEU A 1 87 ? -4.641 7.23 -6.477 1 97.12 87 LEU A C 1
ATOM 726 O O . LEU A 1 87 ? -3.992 7.504 -5.465 1 97.12 87 LEU A O 1
ATOM 730 N N . THR A 1 88 ? -5.602 6.375 -6.477 1 97.19 88 THR A N 1
ATOM 731 C CA . THR A 1 88 ? -5.922 5.609 -5.273 1 97.19 88 THR A CA 1
ATOM 732 C C . THR A 1 88 ? -5.828 4.113 -5.547 1 97.19 88 THR A C 1
ATOM 734 O O . THR A 1 88 ? -6.062 3.664 -6.672 1 97.19 88 THR A O 1
ATOM 737 N N . TYR A 1 89 ? -5.492 3.393 -4.551 1 97.88 89 TYR A N 1
ATOM 738 C CA . TYR A 1 89 ? -5.426 1.938 -4.625 1 97.88 89 TYR A CA 1
ATOM 739 C C . TYR A 1 89 ? -5.758 1.307 -3.279 1 97.88 89 TYR A C 1
ATOM 741 O O . TYR A 1 89 ? -5.137 1.629 -2.264 1 97.88 89 TYR A O 1
ATOM 749 N N . THR A 1 90 ? -6.707 0.412 -3.293 1 98 90 THR A N 1
ATOM 750 C CA . THR A 1 90 ? -7.07 -0.387 -2.127 1 98 90 THR A CA 1
ATOM 751 C C . THR A 1 90 ? -7.086 -1.873 -2.475 1 98 90 THR A C 1
ATOM 753 O O . THR A 1 90 ? -7.605 -2.266 -3.521 1 98 90 THR A O 1
ATOM 756 N N . GLN A 1 91 ? -6.453 -2.617 -1.664 1 98.31 91 GLN A N 1
ATOM 757 C CA . GLN A 1 91 ? -6.5 -4.07 -1.771 1 98.31 91 GLN A CA 1
ATOM 758 C C . GLN A 1 91 ? -7.012 -4.703 -0.479 1 98.31 91 GLN A C 1
ATOM 760 O O . GLN A 1 91 ? -6.508 -4.402 0.605 1 98.31 91 GLN A O 1
ATOM 765 N N . LYS A 1 92 ? -8.008 -5.469 -0.601 1 98.12 92 LYS A N 1
ATOM 766 C CA . LYS A 1 92 ? -8.484 -6.316 0.489 1 98.12 92 LYS A CA 1
ATOM 767 C C . LYS A 1 92 ? -8.164 -7.785 0.22 1 98.12 92 LYS A C 1
ATOM 769 O O . LYS A 1 92 ? -8.508 -8.312 -0.837 1 98.12 92 LYS A O 1
ATOM 774 N N . SER A 1 93 ? -7.547 -8.352 1.182 1 98.12 93 SER A N 1
ATOM 775 C CA . SER A 1 93 ? -7.156 -9.75 1.03 1 98.12 93 SER A CA 1
ATOM 776 C C . SER A 1 93 ? -7.703 -10.602 2.17 1 98.12 93 SER A C 1
ATOM 778 O O . SER A 1 93 ? -7.629 -10.203 3.338 1 98.12 93 SER A O 1
ATOM 780 N N . PHE A 1 94 ? -8.273 -11.648 1.808 1 97.88 94 PHE A N 1
ATOM 781 C CA . PHE A 1 94 ? -8.812 -12.641 2.73 1 97.88 94 PHE A CA 1
ATOM 782 C C . PHE A 1 94 ? -7.93 -13.883 2.76 1 97.88 94 PHE A C 1
ATOM 784 O O . PHE A 1 94 ? -7.609 -14.445 1.712 1 97.88 94 PHE A O 1
ATOM 791 N N . TRP A 1 95 ? -7.645 -14.203 3.979 1 96.62 95 TRP A N 1
ATOM 792 C CA . TRP A 1 95 ? -6.559 -15.164 4.141 1 96.62 95 TRP A CA 1
ATOM 793 C C . TRP A 1 95 ? -6.98 -16.312 5.051 1 96.62 95 TRP A C 1
ATOM 795 O O . TRP A 1 95 ? -7.379 -16.094 6.195 1 96.62 95 TRP A O 1
ATOM 805 N N . ASP A 1 96 ? -6.867 -17.516 4.484 1 95 96 ASP A N 1
ATOM 806 C CA . ASP A 1 96 ? -7.082 -18.719 5.297 1 95 96 ASP A CA 1
ATOM 807 C C . ASP A 1 96 ? -5.816 -19.094 6.055 1 95 96 ASP A C 1
ATOM 809 O O . ASP A 1 96 ? -5.273 -20.188 5.855 1 95 96 ASP A O 1
ATOM 813 N N . ILE A 1 97 ? -5.5 -18.344 6.973 1 92.25 97 ILE A N 1
ATOM 814 C CA . ILE A 1 97 ? -4.184 -18.391 7.602 1 92.25 97 ILE A CA 1
ATOM 815 C C . ILE A 1 97 ? -4.074 -19.625 8.492 1 92.25 97 ILE A C 1
ATOM 817 O O . ILE A 1 97 ? -2.971 -20.047 8.828 1 92.25 97 ILE A O 1
ATOM 821 N N . TYR A 1 98 ? -5.156 -20.203 8.82 1 92.94 98 TYR A N 1
ATOM 822 C CA . TYR A 1 98 ? -5.141 -21.328 9.758 1 92.94 98 TYR A CA 1
ATOM 823 C C . TYR A 1 98 ? -5.156 -22.656 9.016 1 92.94 98 TYR A C 1
ATOM 825 O O . TYR A 1 98 ? -5.02 -23.719 9.633 1 92.94 98 TYR A O 1
ATOM 833 N N . GLU A 1 99 ? -5.324 -22.594 7.727 1 90.38 99 GLU A N 1
ATOM 834 C CA . GLU A 1 99 ? -5.219 -23.797 6.91 1 90.38 99 GLU A CA 1
ATOM 835 C C . GLU A 1 99 ? -3.766 -24.109 6.566 1 90.38 99 GLU A C 1
ATOM 837 O O . GLU A 1 99 ? -2.887 -23.266 6.738 1 90.38 99 GLU A O 1
ATOM 842 N N . ASN A 1 100 ? -3.652 -25.312 6 1 84.25 100 ASN A N 1
ATOM 843 C CA . ASN A 1 100 ? -2.312 -25.688 5.551 1 84.25 100 ASN A CA 1
ATOM 844 C C . ASN A 1 100 ? -1.824 -24.766 4.434 1 84.25 100 ASN A C 1
ATOM 846 O O . ASN A 1 100 ? -2.584 -24.438 3.521 1 84.25 100 ASN A O 1
ATOM 850 N N . SER A 1 101 ? -0.686 -24.297 4.473 1 82.31 101 SER A N 1
ATOM 851 C CA . SER A 1 101 ? 0.002 -23.438 3.525 1 82.31 101 SER A CA 1
ATOM 852 C C . SER A 1 101 ? -0.542 -22.016 3.588 1 82.31 101 SER A C 1
ATOM 854 O O . SER A 1 101 ? -0.081 -21.125 2.855 1 82.31 101 SER A O 1
ATOM 856 N N . SER A 1 102 ? -1.677 -21.953 4.305 1 86.06 102 SER A N 1
ATOM 857 C CA . SER A 1 102 ? -2.217 -20.625 4.559 1 86.06 102 SER A CA 1
ATOM 858 C C . SER A 1 102 ? -2.465 -19.875 3.256 1 86.06 102 SER A C 1
ATOM 860 O O . SER A 1 102 ? -1.956 -18.766 3.066 1 86.06 102 SER A O 1
ATOM 862 N N . PRO A 1 103 ? -3.34 -20.359 2.42 1 90 103 PRO A N 1
ATOM 863 C CA . PRO A 1 103 ? -3.561 -19.703 1.136 1 90 103 PRO A CA 1
ATOM 864 C C . PRO A 1 103 ? -4.473 -18.484 1.254 1 90 103 PRO A C 1
ATOM 866 O O . PRO A 1 103 ? -5.305 -18.406 2.164 1 90 103 PRO A O 1
ATOM 869 N N . PHE A 1 104 ? -4.281 -17.625 0.3 1 93.88 104 PHE A N 1
ATOM 870 C CA . PHE A 1 104 ? -5.262 -16.547 0.183 1 93.88 104 PHE A CA 1
ATOM 871 C C . PHE A 1 104 ? -6.562 -17.062 -0.419 1 93.88 104 PHE A C 1
ATOM 873 O O . PHE A 1 104 ? -6.547 -17.75 -1.442 1 93.88 104 PHE A O 1
ATOM 880 N N . ALA A 1 105 ? -7.691 -16.719 0.237 1 94.06 105 ALA A N 1
ATOM 881 C CA . ALA A 1 105 ? -9.008 -17.109 -0.252 1 94.06 105 ALA A CA 1
ATOM 882 C C . ALA A 1 105 ? -9.484 -16.172 -1.354 1 94.06 105 ALA A C 1
ATOM 884 O O . ALA A 1 105 ? -10.125 -16.609 -2.316 1 94.06 105 ALA A O 1
ATOM 885 N N . ASP A 1 106 ? -9.227 -14.93 -1.158 1 95.12 106 ASP A N 1
ATOM 886 C CA . ASP A 1 106 ? -9.633 -13.938 -2.148 1 95.12 106 ASP A CA 1
ATOM 887 C C . ASP A 1 106 ? -8.797 -12.664 -2.02 1 95.12 106 ASP A C 1
ATOM 889 O O . ASP A 1 106 ? -8.328 -12.328 -0.927 1 95.12 106 ASP A O 1
ATOM 893 N N . ASN A 1 107 ? -8.547 -12.047 -3.088 1 97.38 107 ASN A N 1
ATOM 894 C CA . ASN A 1 107 ? -7.957 -10.711 -3.184 1 97.38 107 ASN A CA 1
ATOM 895 C C . ASN A 1 107 ? -8.828 -9.773 -4.012 1 97.38 107 ASN A C 1
ATOM 897 O O . ASN A 1 107 ? -9.188 -10.086 -5.148 1 97.38 107 ASN A O 1
ATOM 901 N N . ASN A 1 108 ? -9.18 -8.703 -3.488 1 98.31 108 ASN A N 1
ATOM 902 C CA . ASN A 1 108 ? -9.914 -7.668 -4.215 1 98.31 108 ASN A CA 1
ATOM 903 C C . ASN A 1 108 ? -9.039 -6.449 -4.488 1 98.31 108 ASN A C 1
ATOM 905 O O . ASN A 1 108 ? -8.648 -5.738 -3.559 1 98.31 108 ASN A O 1
ATOM 909 N N . TYR A 1 109 ? -8.773 -6.234 -5.707 1 97.75 109 TYR A N 1
ATOM 910 C CA . TYR A 1 109 ? -7.957 -5.109 -6.152 1 97.75 109 TYR A CA 1
ATOM 911 C C . TYR A 1 109 ? -8.836 -3.943 -6.594 1 97.75 109 TYR A C 1
ATOM 913 O O . TYR A 1 109 ? -9.688 -4.098 -7.469 1 97.75 109 TYR A O 1
ATOM 921 N N . ASN A 1 110 ? -8.594 -2.783 -6.059 1 98.19 110 ASN A N 1
ATOM 922 C CA . ASN A 1 110 ? -9.477 -1.65 -6.305 1 98.19 110 ASN A CA 1
ATOM 923 C C . ASN A 1 110 ? -8.695 -0.373 -6.582 1 98.19 110 ASN A C 1
ATOM 925 O O . ASN A 1 110 ? -8.68 0.544 -5.762 1 98.19 110 ASN A O 1
ATOM 929 N N . PRO A 1 111 ? -8.094 -0.29 -7.785 1 97.62 111 PRO A N 1
ATOM 930 C CA . PRO A 1 111 ? -7.488 0.978 -8.203 1 97.62 111 PRO A CA 1
ATOM 931 C C . PRO A 1 111 ? -8.531 2.018 -8.617 1 97.62 111 PRO A C 1
ATOM 933 O O . PRO A 1 111 ? -9.656 1.663 -8.969 1 97.62 111 PRO A O 1
ATOM 936 N N . GLY A 1 112 ? -8.109 3.287 -8.523 1 97.81 112 GLY A N 1
ATOM 937 C CA . GLY A 1 112 ? -9.016 4.344 -8.945 1 97.81 112 GLY A CA 1
ATOM 938 C C . GLY A 1 112 ? -8.32 5.68 -9.141 1 97.81 112 GLY A C 1
ATOM 939 O O . GLY A 1 112 ? -7.152 5.836 -8.789 1 97.81 112 GLY A O 1
ATOM 940 N N . ILE A 1 113 ? -9.047 6.547 -9.797 1 98.12 113 ILE A N 1
ATOM 941 C CA . ILE A 1 113 ? -8.719 7.965 -9.906 1 98.12 113 ILE A CA 1
ATOM 942 C C . ILE A 1 113 ? -9.781 8.797 -9.188 1 98.12 113 ILE A C 1
ATOM 944 O O . ILE A 1 113 ? -10.977 8.594 -9.391 1 98.12 113 ILE A O 1
ATOM 948 N N . THR A 1 114 ? -9.328 9.711 -8.406 1 97.44 114 THR A N 1
ATOM 949 C CA . THR A 1 114 ? -10.258 10.422 -7.543 1 97.44 114 THR A CA 1
ATOM 950 C C . THR A 1 114 ? -10.016 11.93 -7.609 1 97.44 114 THR A C 1
ATOM 952 O O . THR A 1 114 ? -8.875 12.383 -7.504 1 97.44 114 THR A O 1
ATOM 955 N N . LEU A 1 115 ? -11.062 12.664 -7.812 1 97.62 115 LEU A N 1
ATOM 956 C CA . LEU A 1 115 ? -11.062 14.109 -7.617 1 97.62 115 LEU A CA 1
ATOM 957 C C . LEU A 1 115 ? -11.633 14.469 -6.25 1 97.62 115 LEU A C 1
ATOM 959 O O . LEU A 1 115 ? -12.773 14.109 -5.93 1 97.62 115 LEU A O 1
ATOM 963 N N . ILE A 1 116 ? -10.859 15.227 -5.488 1 95.75 116 ILE A N 1
ATOM 964 C CA . ILE A 1 116 ? -11.312 15.484 -4.129 1 95.75 116 ILE A CA 1
ATOM 965 C C . ILE A 1 116 ? -11.25 16.984 -3.846 1 95.75 116 ILE A C 1
ATOM 967 O O . ILE A 1 116 ? -10.422 17.703 -4.418 1 95.75 116 ILE A O 1
ATOM 971 N N . ARG A 1 117 ? -12.125 17.438 -2.971 1 94.06 117 ARG A N 1
ATOM 972 C CA . ARG A 1 117 ? -12.172 18.844 -2.557 1 94.06 117 ARG A CA 1
ATOM 973 C C . ARG A 1 117 ? -12.664 18.969 -1.121 1 94.06 117 ARG A C 1
ATOM 975 O O . ARG A 1 117 ? -13.672 18.375 -0.748 1 94.06 117 ARG A O 1
ATOM 982 N N . PRO A 1 118 ? -11.992 19.766 -0.311 1 92 118 PRO A N 1
ATOM 983 C CA . PRO A 1 118 ? -12.539 20.094 1.009 1 92 118 PRO A CA 1
ATOM 984 C C . PRO A 1 118 ? -13.773 21 0.932 1 92 118 PRO A C 1
ATOM 986 O O . PRO A 1 118 ? -13.945 21.719 -0.049 1 92 118 PRO A O 1
ATOM 989 N N . VAL A 1 119 ? -14.57 20.875 1.891 1 93.25 119 VAL A N 1
ATOM 990 C CA . VAL A 1 119 ? -15.727 21.75 2.016 1 93.25 119 VAL A CA 1
ATOM 991 C C . VAL A 1 119 ? -15.531 22.688 3.201 1 93.25 119 VAL A C 1
ATOM 993 O O . VAL A 1 119 ? -15.523 22.266 4.355 1 93.25 119 VAL A O 1
ATOM 996 N N . LEU A 1 120 ? -15.352 23.891 2.863 1 92.94 120 LEU A N 1
ATOM 997 C CA . LEU A 1 120 ? -15.203 24.922 3.891 1 92.94 120 LEU A CA 1
ATOM 998 C C . LEU A 1 120 ? -16.359 25.906 3.854 1 92.94 120 LEU A C 1
ATOM 1000 O O . LEU A 1 120 ? -16.859 26.234 2.777 1 92.94 120 LEU A O 1
ATOM 1004 N N . SER A 1 121 ? -16.812 26.344 4.965 1 91.38 121 SER A N 1
ATOM 1005 C CA . SER A 1 121 ? -17.844 27.375 5.137 1 91.38 121 SER A CA 1
ATOM 1006 C C . SER A 1 121 ? -17.562 28.219 6.371 1 91.38 121 SER A C 1
ATOM 1008 O O . SER A 1 121 ? -17.297 27.688 7.453 1 91.38 121 SER A O 1
ATOM 1010 N N . LYS A 1 122 ? -17.578 29.594 6.203 1 91.88 122 LYS A N 1
ATOM 1011 C CA . LYS A 1 122 ? -17.359 30.516 7.305 1 91.88 122 LYS A CA 1
ATOM 1012 C C . LYS A 1 122 ? -16.047 30.234 8.016 1 91.88 122 LYS A C 1
ATOM 1014 O O . LYS A 1 122 ? -16 30.141 9.25 1 91.88 122 LYS A O 1
ATOM 1019 N N . GLN A 1 123 ? -15.07 29.844 7.293 1 91.31 123 GLN A N 1
ATOM 1020 C CA . GLN A 1 123 ? -13.711 29.594 7.77 1 91.31 123 GLN A CA 1
ATOM 1021 C C . GLN A 1 123 ? -13.648 28.359 8.664 1 91.31 123 GLN A C 1
ATOM 1023 O O . GLN A 1 123 ? -12.922 28.344 9.656 1 91.31 123 GLN A O 1
ATOM 1028 N N . GLN A 1 124 ? -14.578 27.5 8.398 1 90.44 124 GLN A N 1
ATOM 1029 C CA . GLN A 1 124 ? -14.602 26.219 9.102 1 90.44 124 GLN A CA 1
ATOM 1030 C C . GLN A 1 124 ? -14.531 25.047 8.117 1 90.44 124 GLN A C 1
ATOM 1032 O O . GLN A 1 124 ? -15.172 25.094 7.062 1 90.44 124 GLN A O 1
ATOM 1037 N N . LEU A 1 125 ? -13.75 24.078 8.508 1 90.44 125 LEU A N 1
ATOM 1038 C CA . LEU A 1 125 ? -13.75 22.844 7.723 1 90.44 125 LEU A CA 1
ATOM 1039 C C . LEU A 1 125 ? -14.984 22 8.039 1 90.44 125 LEU A C 1
ATOM 1041 O O . LEU A 1 125 ? -15.117 21.484 9.156 1 90.44 125 LEU A O 1
ATOM 1045 N N . LYS A 1 126 ? -15.828 21.812 7.09 1 91.25 126 LYS A N 1
ATOM 1046 C CA . LYS A 1 126 ? -17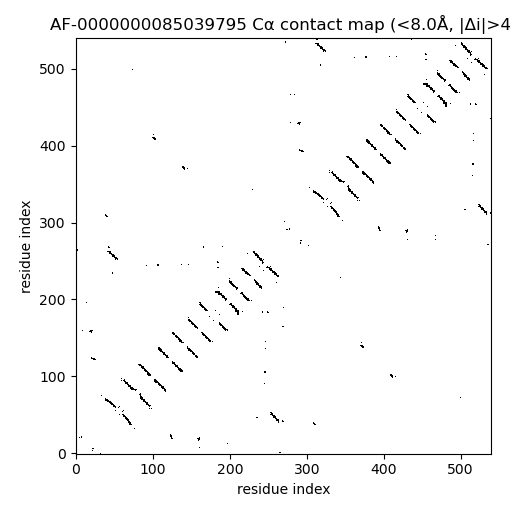.094 21.109 7.32 1 91.25 126 LYS A CA 1
ATOM 1047 C C . LYS A 1 126 ? -17.047 19.703 6.758 1 91.25 126 LYS A C 1
ATOM 1049 O O . LYS A 1 126 ? -17.922 18.875 7.059 1 91.25 126 LYS A O 1
ATOM 1054 N N . GLY A 1 127 ? -16.109 19.422 5.988 1 92 127 GLY A N 1
ATOM 1055 C CA . GLY A 1 127 ? -16 18.094 5.426 1 92 127 GLY A CA 1
ATOM 1056 C C . GLY A 1 127 ? -15.281 18.062 4.09 1 92 127 GLY A C 1
ATOM 1057 O O . GLY A 1 127 ? -14.305 18.781 3.889 1 92 127 GLY A O 1
ATOM 1058 N N . GLY A 1 128 ? -15.703 17.125 3.236 1 93.5 128 GLY A N 1
ATOM 1059 C CA . GLY A 1 128 ? -15.125 16.969 1.914 1 93.5 128 GLY A CA 1
ATOM 1060 C C . GLY A 1 128 ? -16 16.156 0.972 1 93.5 128 GLY A C 1
ATOM 1061 O O . GLY A 1 128 ? -16.922 15.461 1.412 1 93.5 128 GLY A O 1
ATOM 1062 N N . ILE A 1 129 ? -15.703 16.344 -0.302 1 95.81 129 ILE A N 1
ATOM 1063 C CA . ILE A 1 129 ? -16.406 15.602 -1.343 1 95.81 129 ILE A CA 1
ATOM 1064 C C . ILE A 1 129 ? -15.398 15.008 -2.326 1 95.81 129 ILE A C 1
ATOM 1066 O O . ILE A 1 129 ? -14.312 15.555 -2.514 1 95.81 129 ILE A O 1
ATOM 1070 N N . ALA A 1 130 ? -15.781 13.859 -2.877 1 96.5 130 ALA A N 1
ATOM 1071 C CA . ALA A 1 130 ? -14.891 13.188 -3.812 1 96.5 130 ALA A CA 1
ATOM 1072 C C . ALA A 1 130 ? -15.672 12.508 -4.934 1 96.5 130 ALA A C 1
ATOM 1074 O O . ALA A 1 130 ? -16.734 11.93 -4.695 1 96.5 130 ALA A O 1
ATOM 1075 N N . LEU A 1 131 ? -15.219 12.68 -6.125 1 98.06 131 LEU A N 1
ATOM 1076 C CA . LEU A 1 131 ? -15.656 11.938 -7.297 1 98.06 131 LEU A CA 1
ATOM 1077 C C . LEU A 1 131 ? -14.594 10.938 -7.746 1 98.06 131 LEU A C 1
ATOM 1079 O O . LEU A 1 131 ? -13.453 11.328 -8.008 1 98.06 131 LEU A O 1
ATOM 1083 N N . SER A 1 132 ? -15.016 9.664 -7.828 1 98.12 132 SER A N 1
ATOM 1084 C CA . SER A 1 132 ? -14.031 8.641 -8.133 1 98.12 132 SER A CA 1
ATOM 1085 C C . SER A 1 132 ? -14.469 7.777 -9.312 1 98.12 132 SER A C 1
ATOM 1087 O O . SER A 1 132 ? -15.664 7.488 -9.461 1 98.12 132 SER A O 1
ATOM 1089 N N . PHE A 1 133 ? -13.547 7.398 -10.125 1 98.69 133 PHE A N 1
ATOM 1090 C CA . PHE A 1 133 ? -13.664 6.32 -11.102 1 98.69 133 PHE A CA 1
ATOM 1091 C C . PHE A 1 133 ? -12.797 5.133 -10.695 1 98.69 133 PHE A C 1
ATOM 1093 O O . PHE A 1 133 ? -11.578 5.258 -10.594 1 98.69 133 PHE A O 1
ATOM 1100 N N . GLU A 1 134 ? -13.43 4.004 -10.516 1 98.12 134 GLU A N 1
ATOM 1101 C CA . GLU A 1 134 ? -12.766 2.896 -9.836 1 98.12 134 GLU A CA 1
ATOM 1102 C C . GLU A 1 134 ? -12.969 1.585 -10.586 1 98.12 134 GLU A C 1
ATOM 1104 O O . GLU A 1 134 ? -13.953 1.425 -11.312 1 98.12 134 GLU A O 1
ATOM 1109 N N . HIS A 1 135 ? -12.023 0.725 -10.477 1 97.69 135 HIS A N 1
ATOM 1110 C CA . HIS A 1 135 ? -12.094 -0.673 -10.883 1 97.69 135 HIS A CA 1
ATOM 1111 C C . HIS A 1 135 ? -11.93 -1.604 -9.688 1 97.69 135 HIS A C 1
ATOM 1113 O O . HIS A 1 135 ? -11.102 -1.356 -8.812 1 97.69 135 HIS A O 1
ATOM 1119 N N . GLU A 1 136 ? -12.758 -2.615 -9.57 1 97.94 136 GLU A N 1
ATOM 1120 C CA . GLU A 1 136 ? -12.562 -3.668 -8.578 1 97.94 136 GLU A CA 1
ATOM 1121 C C . GLU A 1 136 ? -12.633 -5.051 -9.219 1 97.94 136 GLU A C 1
ATOM 1123 O O . GLU A 1 136 ? -13.516 -5.32 -10.031 1 97.94 136 GLU A O 1
ATOM 1128 N N . SER A 1 137 ? -11.695 -5.887 -8.945 1 97.25 137 SER A N 1
ATOM 1129 C CA . SER A 1 137 ? -11.695 -7.262 -9.43 1 97.25 137 SER A CA 1
ATOM 1130 C C . SER A 1 137 ? -10.984 -8.195 -8.453 1 97.25 137 SER A C 1
ATOM 1132 O O . SER A 1 137 ? -10.305 -7.73 -7.531 1 97.25 137 SER A O 1
ATOM 1134 N N . ASN A 1 138 ? -11.156 -9.477 -8.672 1 96.69 138 ASN A N 1
ATOM 1135 C CA . ASN A 1 138 ? -10.492 -10.438 -7.789 1 96.69 138 ASN A CA 1
ATOM 1136 C C . ASN A 1 138 ? -9.273 -11.062 -8.461 1 96.69 138 ASN A C 1
ATOM 1138 O O . ASN A 1 138 ? -8.68 -11.992 -7.918 1 96.69 138 ASN A O 1
ATOM 1142 N N . GLY A 1 139 ? -8.922 -10.641 -9.672 1 93.88 139 GLY A N 1
ATOM 1143 C CA . GLY A 1 139 ? -7.68 -11.016 -10.328 1 93.88 139 GLY A CA 1
ATOM 1144 C C . GLY A 1 139 ? -7.691 -12.438 -10.852 1 93.88 139 GLY A C 1
ATOM 1145 O O . GLY A 1 139 ? -6.656 -12.961 -11.266 1 93.88 139 GLY A O 1
ATOM 1146 N N . LEU A 1 140 ? -8.836 -13.062 -10.805 1 93.69 140 LEU A N 1
ATOM 1147 C CA . LEU A 1 140 ? -8.953 -14.438 -11.281 1 93.69 140 LEU A CA 1
ATOM 1148 C C . LEU A 1 140 ? -9.523 -14.484 -12.695 1 93.69 140 LEU A C 1
ATOM 1150 O O . LEU A 1 140 ? -9.875 -13.438 -13.258 1 93.69 140 LEU A O 1
ATOM 1154 N N . ASP A 1 141 ? -9.453 -15.695 -13.266 1 91.19 141 ASP A N 1
ATOM 1155 C CA . ASP A 1 141 ? -9.93 -15.828 -14.633 1 91.19 141 ASP A CA 1
ATOM 1156 C C . ASP A 1 141 ? -11.133 -16.781 -14.711 1 91.19 141 ASP A C 1
ATOM 1158 O O . ASP A 1 141 ? -11.586 -17.281 -13.688 1 91.19 141 ASP A O 1
ATOM 1162 N N . SER A 1 142 ? -11.711 -16.828 -15.883 1 91.62 142 SER A N 1
ATOM 1163 C CA . SER A 1 142 ? -12.766 -17.766 -16.234 1 91.62 142 SER A CA 1
ATOM 1164 C C . SER A 1 142 ? -13.977 -17.609 -15.328 1 91.62 142 SER A C 1
ATOM 1166 O O . SER A 1 142 ? -14.453 -16.484 -15.109 1 91.62 142 SER A O 1
ATOM 1168 N N . ILE A 1 143 ? -14.5 -18.703 -14.805 1 91.94 143 ILE A N 1
ATOM 1169 C CA . ILE A 1 143 ? -15.75 -18.672 -14.055 1 91.94 143 ILE A CA 1
ATOM 1170 C C . ILE A 1 143 ? -15.508 -18.094 -12.664 1 91.94 143 ILE A C 1
ATOM 1172 O O . ILE A 1 143 ? -16.453 -17.766 -11.945 1 91.94 143 ILE A O 1
ATOM 1176 N N . TYR A 1 144 ? -14.297 -17.891 -12.312 1 93.06 144 TYR A N 1
ATOM 1177 C CA . TYR A 1 144 ? -13.984 -17.391 -10.977 1 93.06 144 TYR A CA 1
ATOM 1178 C C . TYR A 1 144 ? -13.781 -15.891 -10.977 1 93.06 144 TYR A C 1
ATOM 1180 O O . TYR A 1 144 ? -13.68 -15.266 -9.914 1 93.06 144 TYR A O 1
ATOM 1188 N N . SER A 1 145 ? -13.742 -15.359 -12.156 1 94.5 145 SER A N 1
ATOM 1189 C CA . SER A 1 145 ? -13.492 -13.93 -12.297 1 94.5 145 SER A CA 1
ATOM 1190 C C . SER A 1 145 ? -14.672 -13.109 -11.797 1 94.5 145 SER A C 1
ATOM 1192 O O . SER A 1 145 ? -15.828 -13.469 -12.031 1 94.5 145 SER A O 1
ATOM 1194 N N . ARG A 1 146 ? -14.438 -12.125 -11.023 1 97.12 146 ARG A N 1
ATOM 1195 C CA . ARG A 1 146 ? -15.383 -11.078 -10.633 1 97.12 146 ARG A CA 1
ATOM 1196 C C . ARG A 1 146 ? -14.789 -9.695 -10.883 1 97.12 146 ARG A C 1
ATOM 1198 O O . ARG A 1 146 ? -13.602 -9.469 -10.625 1 97.12 146 ARG A O 1
ATOM 1205 N N . SER A 1 147 ? -15.664 -8.758 -11.359 1 96.94 147 SER A N 1
ATOM 1206 C CA . SER A 1 147 ? -15.133 -7.418 -11.586 1 96.94 147 SER A CA 1
ATOM 1207 C C . SER A 1 147 ? -16.266 -6.414 -11.812 1 96.94 147 SER A C 1
ATOM 1209 O O . SER A 1 147 ? -17.406 -6.801 -12.078 1 96.94 147 SER A O 1
ATOM 1211 N N . TRP A 1 148 ? -15.891 -5.176 -11.648 1 97.62 148 TRP A N 1
ATOM 1212 C CA . TRP A 1 148 ? -16.75 -4.078 -12.07 1 97.62 148 TRP A CA 1
ATOM 1213 C C . TRP A 1 148 ? -15.969 -2.777 -12.18 1 97.62 148 TRP A C 1
ATOM 1215 O O . TRP A 1 148 ? -14.945 -2.607 -11.508 1 97.62 148 TRP A O 1
ATOM 1225 N N . ASN A 1 149 ? -16.359 -1.91 -13.078 1 98.06 149 ASN A N 1
ATOM 1226 C CA . ASN A 1 149 ? -15.961 -0.509 -13.188 1 98.06 149 ASN A CA 1
ATOM 1227 C C . ASN A 1 149 ? -17.094 0.423 -12.75 1 98.06 149 ASN A C 1
ATOM 1229 O O . ASN A 1 149 ? -18.25 0.212 -13.109 1 98.06 149 ASN A O 1
ATOM 1233 N N . TYR A 1 150 ? -16.703 1.344 -11.961 1 98.44 150 TYR A N 1
ATOM 1234 C CA . TYR A 1 150 ? -17.812 2.158 -11.453 1 98.44 150 TYR A CA 1
ATOM 1235 C C . TYR A 1 150 ? -17.328 3.566 -11.117 1 98.44 150 TYR A C 1
ATOM 1237 O O . TYR A 1 150 ? -16.125 3.799 -10.945 1 98.44 150 TYR A O 1
ATOM 1245 N N . ALA A 1 151 ? -18.266 4.441 -11.133 1 98.56 151 ALA A N 1
ATOM 1246 C CA . ALA A 1 151 ? -18.094 5.789 -10.602 1 98.56 151 ALA A CA 1
ATOM 1247 C C . ALA A 1 151 ? -18.734 5.93 -9.227 1 98.56 151 ALA A C 1
ATOM 1249 O O . ALA A 1 151 ? -19.766 5.297 -8.953 1 98.56 151 ALA A O 1
ATOM 1250 N N . SER A 1 152 ? -18.141 6.703 -8.422 1 97.81 152 SER A N 1
ATOM 1251 C CA . SER A 1 152 ? -18.719 6.922 -7.105 1 97.81 152 SER A CA 1
ATOM 1252 C C . SER A 1 152 ? -18.594 8.383 -6.684 1 97.81 152 SER A C 1
ATOM 1254 O O . SER A 1 152 ? -17.656 9.07 -7.078 1 97.81 152 SER A O 1
ATOM 1256 N N . LEU A 1 153 ? -19.594 8.812 -5.984 1 97.94 153 LEU A N 1
ATOM 1257 C CA . LEU A 1 153 ? -19.609 10.102 -5.301 1 97.94 153 LEU A CA 1
ATOM 1258 C C . LEU A 1 153 ? -19.609 9.914 -3.789 1 97.94 153 LEU A C 1
ATOM 1260 O O . LEU A 1 153 ? -20.469 9.227 -3.248 1 97.94 153 LEU A O 1
ATOM 1264 N N . SER A 1 154 ? -18.641 10.523 -3.172 1 96.88 154 SER A N 1
ATOM 1265 C CA . SER A 1 154 ? -18.516 10.398 -1.724 1 96.88 154 SER A CA 1
ATOM 1266 C C . SER A 1 154 ? -18.5 11.766 -1.047 1 96.88 154 SER A C 1
ATOM 1268 O O . SER A 1 154 ? -17.984 12.734 -1.61 1 96.88 154 SER A O 1
ATOM 1270 N N . ALA A 1 155 ? -19.078 11.781 0.154 1 96.25 155 ALA A N 1
ATOM 1271 C CA . ALA A 1 155 ? -19.062 12.992 0.974 1 96.25 155 ALA A CA 1
ATOM 1272 C C . ALA A 1 155 ? -18.844 12.656 2.445 1 96.25 155 ALA A C 1
ATOM 1274 O O . ALA A 1 155 ? -19.359 11.656 2.945 1 96.25 155 ALA A O 1
ATOM 1275 N N . VAL A 1 156 ? -18.062 13.43 3.051 1 94.69 156 VAL A N 1
ATOM 1276 C CA . VAL A 1 156 ? -17.922 13.375 4.5 1 94.69 156 VAL A CA 1
ATOM 1277 C C . VAL A 1 156 ? -18.328 14.711 5.117 1 94.69 156 VAL A C 1
ATOM 1279 O O . VAL A 1 156 ? -17.922 15.773 4.641 1 94.69 156 VAL A O 1
ATOM 1282 N N . TYR A 1 157 ? -19.141 14.633 6.09 1 93.31 157 TYR A N 1
ATOM 1283 C CA . TYR A 1 157 ? -19.609 15.797 6.836 1 93.31 157 TYR A CA 1
ATOM 1284 C C . TYR A 1 157 ? -19.172 15.719 8.297 1 93.31 157 TYR A C 1
ATOM 1286 O O . TYR A 1 157 ? -19.484 14.75 8.984 1 93.31 157 TYR A O 1
ATOM 1294 N N . PHE A 1 158 ? -18.453 16.719 8.656 1 89.25 158 PHE A N 1
ATOM 1295 C CA . PHE A 1 158 ? -18.094 16.828 10.062 1 89.25 158 PHE A CA 1
ATOM 1296 C C . PHE A 1 158 ? -19.203 17.531 10.844 1 89.25 158 PHE A C 1
ATOM 1298 O O . PHE A 1 158 ? -19.359 18.75 10.758 1 89.25 158 PHE A O 1
ATOM 1305 N N . TYR A 1 159 ? -19.922 16.766 11.555 1 85.94 159 TYR A N 1
ATOM 1306 C CA . TYR A 1 159 ? -20.953 17.375 12.383 1 85.94 159 TYR A CA 1
ATOM 1307 C C . TYR A 1 159 ? -20.344 18.203 13.5 1 85.94 159 TYR A C 1
ATOM 1309 O O . TYR A 1 159 ? -20.781 19.328 13.766 1 85.94 159 TYR A O 1
ATOM 1317 N N . ASN A 1 160 ? -19.359 17.656 14.148 1 81.19 160 ASN A N 1
ATOM 1318 C CA . ASN A 1 160 ? -18.484 18.328 15.109 1 81.19 160 ASN A CA 1
ATOM 1319 C C . ASN A 1 160 ? -17.109 17.656 15.188 1 81.19 160 ASN A C 1
ATOM 1321 O O . ASN A 1 160 ? -16.734 16.906 14.297 1 81.19 160 ASN A O 1
ATOM 1325 N N . ALA A 1 161 ? -16.391 17.969 16.25 1 76.56 161 ALA A N 1
ATOM 1326 C CA . ALA A 1 161 ? -15.016 17.469 16.344 1 76.56 161 ALA A CA 1
ATOM 1327 C C . ALA A 1 161 ? -14.992 15.961 16.547 1 76.56 161 ALA A C 1
ATOM 1329 O O . ALA A 1 161 ? -13.977 15.312 16.281 1 76.56 161 ALA A O 1
ATOM 1330 N N . ASN A 1 162 ? -16.109 15.406 16.984 1 84.12 162 ASN A N 1
ATOM 1331 C CA . ASN A 1 162 ? -16.094 14.008 17.391 1 84.12 162 ASN A CA 1
ATOM 1332 C C . ASN A 1 162 ? -16.906 13.133 16.422 1 84.12 162 ASN A C 1
ATOM 1334 O O . ASN A 1 162 ? -16.703 11.922 16.359 1 84.12 162 ASN A O 1
ATOM 1338 N N . ILE A 1 163 ? -17.859 13.805 15.805 1 88.88 163 ILE A N 1
ATOM 1339 C CA . ILE A 1 163 ? -18.797 13.016 15.023 1 88.88 163 ILE A CA 1
ATOM 1340 C C . ILE A 1 163 ? -18.703 13.406 13.555 1 88.88 163 ILE A C 1
ATOM 1342 O O . ILE A 1 163 ? -18.719 14.586 13.219 1 88.88 163 ILE A O 1
ATOM 1346 N N . SER A 1 164 ? -18.609 12.477 12.727 1 91.06 164 SER A N 1
ATOM 1347 C CA . SER A 1 164 ? -18.688 12.711 11.289 1 91.06 164 SER A CA 1
ATOM 1348 C C . SER A 1 164 ? -19.578 11.672 10.609 1 91.06 164 SER A C 1
ATOM 1350 O O . SER A 1 164 ? -19.75 10.562 11.117 1 91.06 164 SER A O 1
ATOM 1352 N N . ILE A 1 165 ? -20.156 12.062 9.531 1 95.31 165 ILE A N 1
ATOM 1353 C CA . ILE A 1 165 ? -21.031 11.219 8.711 1 95.31 165 ILE A CA 1
ATOM 1354 C C . ILE A 1 165 ? -20.469 11.148 7.289 1 95.31 165 ILE A C 1
ATOM 1356 O O . ILE A 1 165 ? -20.031 12.156 6.73 1 95.31 165 ILE A O 1
ATOM 1360 N N . GLN A 1 166 ? -20.484 9.961 6.758 1 96.38 166 GLN A N 1
ATOM 1361 C CA . GLN A 1 166 ? -20.016 9.766 5.391 1 96.38 166 GLN A CA 1
ATOM 1362 C C . GLN A 1 166 ? -21.078 9.047 4.547 1 96.38 166 GLN A C 1
ATOM 1364 O O . GLN A 1 166 ? -21.781 8.164 5.043 1 96.38 166 GLN A O 1
ATOM 1369 N N . SER A 1 167 ? -21.125 9.477 3.404 1 97.12 167 SER A N 1
ATOM 1370 C CA . SER A 1 167 ? -21.969 8.805 2.426 1 97.12 167 SER A CA 1
ATOM 1371 C C . SER A 1 167 ? -21.219 8.555 1.123 1 97.12 167 SER A C 1
ATOM 1373 O O . SER A 1 167 ? -20.328 9.32 0.756 1 97.12 167 SER A O 1
ATOM 1375 N N . LYS A 1 168 ? -21.516 7.496 0.502 1 97.56 168 LYS A N 1
ATOM 1376 C CA . LYS A 1 168 ? -20.969 7.137 -0.808 1 97.56 168 LYS A CA 1
ATOM 1377 C C . LYS A 1 168 ? -22.031 6.457 -1.67 1 97.56 168 LYS A C 1
ATOM 1379 O O . LYS A 1 168 ? -22.734 5.562 -1.202 1 97.56 168 LYS A O 1
ATOM 1384 N N . VAL A 1 169 ? -22.188 6.902 -2.846 1 97.88 169 VAL A N 1
ATOM 1385 C CA . VAL A 1 169 ? -23.062 6.266 -3.82 1 97.88 169 VAL A CA 1
ATOM 1386 C C . VAL A 1 169 ? -22.266 5.879 -5.062 1 97.88 169 VAL A C 1
ATOM 1388 O O . VAL A 1 169 ? -21.281 6.523 -5.395 1 97.88 169 VAL A O 1
ATOM 1391 N N . TRP A 1 170 ? -22.656 4.75 -5.652 1 97.69 170 TRP A N 1
ATOM 1392 C CA . TRP A 1 170 ? -21.906 4.309 -6.824 1 97.69 170 TRP A CA 1
ATOM 1393 C C . TRP A 1 170 ? -22.828 3.74 -7.887 1 97.69 170 TRP A C 1
ATOM 1395 O O . TRP A 1 170 ? -23.969 3.355 -7.59 1 97.69 170 TRP A O 1
ATOM 1405 N N . ALA A 1 171 ? -22.406 3.77 -9.086 1 97.12 171 ALA A N 1
ATOM 1406 C CA . ALA A 1 171 ? -23 3.154 -10.266 1 97.12 171 ALA A CA 1
ATOM 1407 C C . ALA A 1 171 ? -21.938 2.703 -11.25 1 97.12 171 ALA A C 1
ATOM 1409 O O . ALA A 1 171 ? -20.938 3.395 -11.453 1 97.12 171 ALA A O 1
ATOM 1410 N N . GLY A 1 172 ? -22.156 1.497 -11.734 1 96.62 172 GLY A N 1
ATOM 1411 C CA . GLY A 1 172 ? -21.094 1.056 -12.625 1 96.62 172 GLY A CA 1
ATOM 1412 C C . GLY A 1 172 ? -21.5 -0.117 -13.5 1 96.62 172 GLY A C 1
ATOM 1413 O O . GLY A 1 172 ? -22.672 -0.512 -13.516 1 96.62 172 GLY A O 1
ATOM 1414 N N . LEU A 1 173 ? -20.531 -0.539 -14.297 1 96.56 173 LEU A N 1
ATOM 1415 C CA . LEU A 1 173 ? -20.641 -1.685 -15.188 1 96.56 173 LEU A CA 1
ATOM 1416 C C . LEU A 1 173 ? -20.125 -2.949 -14.523 1 96.56 173 LEU A C 1
ATOM 1418 O O . LEU A 1 173 ? -18.938 -3.014 -14.148 1 96.56 173 LEU A O 1
ATOM 1422 N N . LEU A 1 174 ? -20.969 -3.883 -14.492 1 96.5 174 LEU A N 1
ATOM 1423 C CA . LEU A 1 174 ? -20.641 -5.121 -13.797 1 96.5 174 LEU A CA 1
ATOM 1424 C C . LEU A 1 174 ? -20.031 -6.141 -14.758 1 96.5 174 LEU A C 1
ATOM 1426 O O . LEU A 1 174 ? -20.344 -6.141 -15.945 1 96.5 174 LEU A O 1
ATOM 1430 N N . GLY A 1 175 ? -19.156 -6.969 -14.172 1 94.62 175 GLY A N 1
ATOM 1431 C CA . GLY A 1 175 ? -18.578 -8.047 -14.953 1 94.62 175 GLY A CA 1
ATOM 1432 C C . GLY A 1 175 ? -19.609 -9.102 -15.344 1 94.62 175 GLY A C 1
ATOM 1433 O O . GLY A 1 175 ? -20.672 -9.203 -14.734 1 94.62 175 GLY A O 1
ATOM 1434 N N . ASP A 1 176 ? -19.266 -9.953 -16.25 1 94.12 176 ASP A N 1
ATOM 1435 C CA . ASP A 1 176 ? -20.156 -10.977 -16.766 1 94.12 176 ASP A CA 1
ATOM 1436 C C . ASP A 1 176 ? -20.5 -12.016 -15.703 1 94.12 176 ASP A C 1
ATOM 1438 O O . ASP A 1 176 ? -21.609 -12.562 -15.688 1 94.12 176 ASP A O 1
ATOM 1442 N N . GLU A 1 177 ? -19.547 -12.211 -14.836 1 94.56 177 GLU A N 1
ATOM 1443 C CA . GLU A 1 177 ? -19.703 -13.312 -13.883 1 94.56 177 GLU A CA 1
ATOM 1444 C C . GLU A 1 177 ? -20.359 -12.828 -12.586 1 94.56 177 GLU A C 1
ATOM 1446 O O . GLU A 1 177 ? -20.562 -13.617 -11.664 1 94.56 177 GLU A O 1
ATOM 1451 N N . ASN A 1 178 ? -20.625 -11.57 -12.5 1 97 178 ASN A N 1
ATOM 1452 C CA . ASN A 1 178 ? -21.266 -11.039 -11.305 1 97 178 ASN A CA 1
ATOM 1453 C C . ASN A 1 178 ? -22.281 -9.953 -11.648 1 97 178 ASN A C 1
ATOM 1455 O O . ASN A 1 178 ? -22.25 -8.859 -11.078 1 97 178 ASN A O 1
ATOM 1459 N N . LYS A 1 179 ? -23.188 -10.188 -12.516 1 96.88 179 LYS A N 1
ATOM 1460 C CA . LYS A 1 179 ? -24.172 -9.234 -13.023 1 96.88 179 LYS A CA 1
ATOM 1461 C C . LYS A 1 179 ? -25.188 -8.852 -11.945 1 96.88 179 LYS A C 1
ATOM 1463 O O . LYS A 1 179 ? -25.906 -7.859 -12.078 1 96.88 179 LYS A O 1
ATOM 1468 N N . ASP A 1 180 ? -25.312 -9.641 -1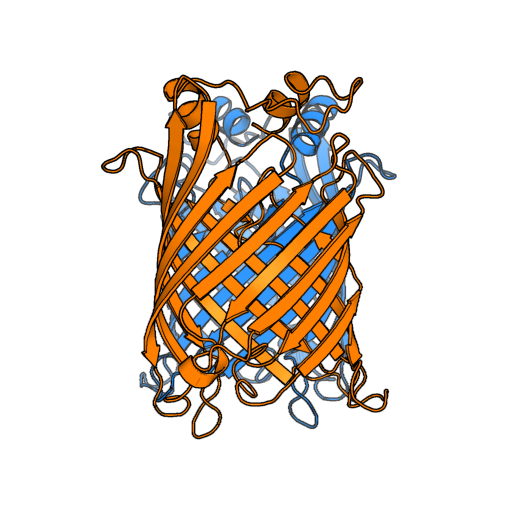0.953 1 96.62 180 ASP A N 1
ATOM 1469 C CA . ASP A 1 180 ? -26.281 -9.391 -9.898 1 96.62 180 ASP A CA 1
ATOM 1470 C C . ASP A 1 180 ? -25.609 -8.812 -8.656 1 96.62 180 ASP A C 1
ATOM 1472 O O . ASP A 1 180 ? -26.172 -8.867 -7.555 1 96.62 180 ASP A O 1
ATOM 1476 N N . LEU A 1 181 ? -24.484 -8.289 -8.781 1 96.5 181 LEU A N 1
ATOM 1477 C CA . LEU A 1 181 ? -23.719 -7.766 -7.66 1 96.5 181 LEU A CA 1
ATOM 1478 C C . LEU A 1 181 ? -24.516 -6.738 -6.879 1 96.5 181 LEU A C 1
ATOM 1480 O O . LEU A 1 181 ? -24.469 -6.699 -5.648 1 96.5 181 LEU A O 1
ATOM 1484 N N . TYR A 1 182 ? -25.328 -5.922 -7.516 1 95.5 182 TYR A N 1
ATOM 1485 C CA . TYR A 1 182 ? -26.094 -4.859 -6.859 1 95.5 182 TYR A CA 1
ATOM 1486 C C . TYR A 1 182 ? -27.141 -5.438 -5.914 1 95.5 182 TYR A C 1
ATOM 1488 O O . TYR A 1 182 ? -27.547 -4.773 -4.961 1 95.5 182 TYR A O 1
ATOM 1496 N N . LYS A 1 183 ? -27.516 -6.645 -6.188 1 95.94 183 LYS A N 1
ATOM 1497 C CA . LYS A 1 183 ? -28.438 -7.305 -5.277 1 95.94 183 LYS A CA 1
ATOM 1498 C C . LYS A 1 183 ? -27.844 -7.438 -3.877 1 95.94 183 LYS A C 1
ATOM 1500 O O . LYS A 1 183 ? -28.578 -7.445 -2.885 1 95.94 183 LYS A O 1
ATOM 1505 N N . PHE A 1 184 ? -26.578 -7.473 -3.822 1 96 184 PHE A N 1
ATOM 1506 C CA . PHE A 1 184 ? -25.922 -7.809 -2.564 1 96 184 PHE A CA 1
ATOM 1507 C C . PHE A 1 184 ? -25.141 -6.621 -2.023 1 96 184 PHE A C 1
ATOM 1509 O O . PHE A 1 184 ? -25.031 -6.438 -0.81 1 96 184 PHE A O 1
ATOM 1516 N N . ARG A 1 185 ? -24.562 -5.773 -2.893 1 95.31 185 ARG A N 1
ATOM 1517 C CA . ARG A 1 185 ? -23.734 -4.652 -2.447 1 95.31 185 ARG A CA 1
ATOM 1518 C C . ARG A 1 185 ? -24.484 -3.332 -2.59 1 95.31 185 ARG A C 1
ATOM 1520 O O . ARG A 1 185 ? -24 -2.293 -2.127 1 95.31 185 ARG A O 1
ATOM 1527 N N . GLY A 1 186 ? -25.578 -3.348 -3.242 1 95.5 186 GLY A N 1
ATOM 1528 C CA . GLY A 1 186 ? -26.438 -2.182 -3.363 1 95.5 186 GLY A CA 1
ATOM 1529 C C . GLY A 1 186 ? -25.797 -1.042 -4.129 1 95.5 186 GLY A C 1
ATOM 1530 O O . GLY A 1 186 ? -25.062 -1.271 -5.094 1 95.5 186 GLY A O 1
ATOM 1531 N N . TYR A 1 187 ? -26.172 0.22 -3.686 1 95.88 187 TYR A N 1
ATOM 1532 C CA . TYR A 1 187 ? -25.828 1.373 -4.508 1 95.88 187 TYR A CA 1
ATOM 1533 C C . TYR A 1 187 ? -25.062 2.41 -3.689 1 95.88 187 TYR A C 1
ATOM 1535 O O . TYR A 1 187 ? -24.688 3.463 -4.211 1 95.88 187 TYR A O 1
ATOM 1543 N N . GLY A 1 188 ? -24.906 2.057 -2.465 1 96.06 188 GLY A N 1
ATOM 1544 C CA . GLY A 1 188 ? -24.188 3.029 -1.659 1 96.06 188 GLY A CA 1
ATOM 1545 C C . GLY A 1 188 ? -24.062 2.625 -0.202 1 96.06 188 GLY A C 1
ATOM 1546 O O . GLY A 1 188 ? -24.5 1.536 0.184 1 96.06 188 GLY A O 1
ATOM 1547 N N . LEU A 1 189 ? -23.391 3.479 0.546 1 96.94 189 LEU A N 1
ATOM 1548 C CA . LEU A 1 189 ? -23.25 3.229 1.976 1 96.94 189 LEU A CA 1
ATOM 1549 C C . LEU A 1 189 ? -23.312 4.531 2.766 1 96.94 189 LEU A C 1
ATOM 1551 O O . LEU A 1 189 ? -23.203 5.617 2.193 1 96.94 189 LEU A O 1
ATOM 1555 N N . LEU A 1 190 ? -23.703 4.395 4.008 1 97.06 190 LEU A N 1
ATOM 1556 C CA . LEU A 1 190 ? -23.672 5.441 5.023 1 97.06 190 LEU A CA 1
ATOM 1557 C C . LEU A 1 190 ? -22.781 5.035 6.195 1 97.06 190 LEU A C 1
ATOM 1559 O O . LEU A 1 190 ? -22.875 3.902 6.676 1 97.06 190 LEU A O 1
ATOM 1563 N N . ALA A 1 191 ? -21.953 5.949 6.602 1 97.12 191 ALA A N 1
ATOM 1564 C CA . ALA A 1 191 ? -21.094 5.656 7.738 1 97.12 191 ALA A CA 1
ATOM 1565 C C . ALA A 1 191 ? -21.203 6.742 8.805 1 97.12 191 ALA A C 1
ATOM 1567 O O . ALA A 1 191 ? -21.266 7.93 8.492 1 97.12 191 ALA A O 1
ATOM 1568 N N . LEU A 1 192 ? -21.297 6.293 9.969 1 96.56 192 LEU A N 1
ATOM 1569 C CA . LEU A 1 192 ? -21.25 7.148 11.148 1 96.56 192 LEU A CA 1
ATOM 1570 C C . LEU A 1 192 ? -19.953 6.918 11.945 1 96.56 192 LEU A C 1
ATOM 1572 O O . LEU A 1 192 ? -19.641 5.781 12.297 1 96.56 192 LEU A O 1
ATOM 1576 N N . ASN A 1 193 ? -19.25 7.98 12.203 1 93.69 193 ASN A N 1
ATOM 1577 C CA . ASN A 1 193 ? -17.984 7.879 12.922 1 93.69 193 ASN A CA 1
ATOM 1578 C C . ASN A 1 193 ? -17.984 8.711 14.203 1 93.69 193 ASN A C 1
ATOM 1580 O O . ASN A 1 193 ? -18.516 9.82 14.227 1 93.69 193 ASN A O 1
ATOM 1584 N N . TYR A 1 194 ? -17.438 8.141 15.18 1 91.31 194 TYR A N 1
ATOM 1585 C CA . TYR A 1 194 ? -17.203 8.828 16.453 1 91.31 194 TYR A CA 1
ATOM 1586 C C . TYR A 1 194 ? -15.742 8.727 16.859 1 91.31 194 TYR A C 1
ATOM 1588 O O . TYR A 1 194 ? -15.18 7.637 16.906 1 91.31 194 TYR A O 1
ATOM 1596 N N . ARG A 1 195 ? -15.203 9.797 17.156 1 86.94 195 ARG A N 1
ATOM 1597 C CA . ARG A 1 195 ? -13.844 9.883 17.672 1 86.94 195 ARG A CA 1
ATOM 1598 C C . ARG A 1 195 ? -13.812 10.609 19.016 1 86.94 195 ARG A C 1
ATOM 1600 O O . ARG A 1 195 ? -14.344 11.711 19.141 1 86.94 195 ARG A O 1
ATOM 1607 N N . SER A 1 196 ? -13.141 9.969 19.969 1 84.31 196 SER A N 1
ATOM 1608 C CA . SER A 1 196 ? -13.07 10.594 21.281 1 84.31 196 SER A CA 1
ATOM 1609 C C . SER A 1 196 ? -12.188 11.828 21.266 1 84.31 196 SER A C 1
ATOM 1611 O O . SER A 1 196 ? -11.344 11.984 20.375 1 84.31 196 SER A O 1
ATOM 1613 N N . PHE A 1 197 ? -12.305 12.633 22.281 1 75.25 197 PHE A N 1
ATOM 1614 C CA . PHE A 1 197 ? -11.609 13.914 22.359 1 75.25 197 PHE A CA 1
ATOM 1615 C C . PHE A 1 197 ? -10.102 13.711 22.484 1 75.25 197 PHE A C 1
ATOM 1617 O O . PHE A 1 197 ? -9.32 14.461 21.891 1 75.25 197 PHE A O 1
ATOM 1624 N N . ASN A 1 198 ? -9.719 12.695 23.219 1 76.5 198 ASN A N 1
ATOM 1625 C CA . ASN A 1 198 ? -8.297 12.445 23.406 1 76.5 198 ASN A CA 1
ATOM 1626 C C . ASN A 1 198 ? -7.727 11.57 22.297 1 76.5 198 ASN A C 1
ATOM 1628 O O . ASN A 1 198 ? -6.566 11.172 22.344 1 76.5 198 ASN A O 1
ATOM 1632 N N . ASP A 1 199 ? -8.578 11.297 21.297 1 76.06 199 ASP A N 1
ATOM 1633 C CA . ASP A 1 199 ? -8.203 10.57 20.094 1 76.06 199 ASP A CA 1
ATOM 1634 C C . ASP A 1 199 ? -7.793 9.133 20.406 1 76.06 199 ASP A C 1
ATOM 1636 O O . ASP A 1 199 ? -7.039 8.516 19.656 1 76.06 199 ASP A O 1
ATOM 1640 N N . ASN A 1 200 ? -8.211 8.656 21.516 1 85.62 200 ASN A N 1
ATOM 1641 C CA . ASN A 1 200 ? -7.789 7.309 21.891 1 85.62 200 ASN A CA 1
ATOM 1642 C C . ASN A 1 200 ? -8.82 6.266 21.469 1 85.62 200 ASN A C 1
ATOM 1644 O O . ASN A 1 200 ? -8.539 5.062 21.484 1 85.62 200 ASN A O 1
ATOM 1648 N N . PHE A 1 201 ? -10.008 6.777 21.141 1 90.06 201 PHE A N 1
ATOM 1649 C CA . PHE A 1 201 ? -11.047 5.848 20.719 1 90.06 201 PHE A CA 1
ATOM 1650 C C . PHE A 1 201 ? -11.711 6.32 19.422 1 90.06 201 PHE A C 1
ATOM 1652 O O . PHE A 1 201 ? -12.055 7.496 19.297 1 90.06 201 PHE A O 1
ATOM 1659 N N . TRP A 1 202 ? -11.891 5.402 18.484 1 92.12 202 TRP A N 1
ATOM 1660 C CA . TRP A 1 202 ? -12.594 5.645 17.234 1 92.12 202 TRP A CA 1
ATOM 1661 C C . TRP A 1 202 ? -13.578 4.523 16.938 1 92.12 202 TRP A C 1
ATOM 1663 O O . TRP A 1 202 ? -13.188 3.365 16.766 1 92.12 202 TRP A O 1
ATOM 1673 N N . GLY A 1 203 ? -14.891 4.852 16.906 1 95.12 203 GLY A N 1
ATOM 1674 C CA . GLY A 1 203 ? -15.938 3.922 16.516 1 95.12 203 GLY A CA 1
ATOM 1675 C C . GLY A 1 203 ? -16.578 4.273 15.188 1 95.12 203 GLY A C 1
ATOM 1676 O O . GLY A 1 203 ? -16.797 5.449 14.891 1 95.12 203 GLY A O 1
ATOM 1677 N N . SER A 1 204 ? -16.859 3.283 14.398 1 96.88 204 SER A N 1
ATOM 1678 C CA . SER A 1 204 ? -17.516 3.504 13.117 1 96.88 204 SER A CA 1
ATOM 1679 C C . SER A 1 204 ? -18.641 2.49 12.891 1 96.88 204 SER A C 1
ATOM 1681 O O . SER A 1 204 ? -18.484 1.311 13.219 1 96.88 204 SER A O 1
ATOM 1683 N N . LEU A 1 205 ? -19.703 2.957 12.422 1 98.12 205 LEU A N 1
ATOM 1684 C CA . LEU A 1 205 ? -20.812 2.143 11.93 1 98.12 205 LEU A CA 1
ATOM 1685 C C . LEU A 1 205 ? -21.062 2.398 10.445 1 98.12 205 LEU A C 1
ATOM 1687 O O . LEU A 1 205 ? -21.391 3.52 10.055 1 98.12 205 LEU A O 1
ATOM 1691 N N . VAL A 1 206 ? -20.875 1.389 9.664 1 97.81 206 VAL A N 1
ATOM 1692 C CA . VAL A 1 206 ? -21.094 1.499 8.227 1 97.81 206 VAL A CA 1
ATOM 1693 C C . VAL A 1 206 ? -22.328 0.685 7.824 1 97.81 206 VAL A C 1
ATOM 1695 O O . VAL A 1 206 ? -22.406 -0.513 8.102 1 97.81 206 VAL A O 1
ATOM 1698 N N . LEU A 1 207 ? -23.203 1.343 7.195 1 97.62 207 LEU A N 1
ATOM 1699 C CA . LEU A 1 207 ? -24.422 0.726 6.699 1 97.62 207 LEU A CA 1
ATOM 1700 C C . LEU A 1 207 ? -24.453 0.738 5.172 1 97.62 207 LEU A C 1
ATOM 1702 O O . LEU A 1 207 ? -24.328 1.796 4.555 1 97.62 207 LEU A O 1
ATOM 1706 N N . ASN A 1 208 ? -24.578 -0.404 4.594 1 97.12 208 ASN A N 1
ATOM 1707 C CA . ASN A 1 208 ? -24.641 -0.6 3.148 1 97.12 208 ASN A CA 1
ATOM 1708 C C . ASN A 1 208 ? -25.891 -1.381 2.744 1 97.12 208 ASN A C 1
ATOM 1710 O O . ASN A 1 208 ? -25.859 -2.611 2.678 1 97.12 208 ASN A O 1
ATOM 1714 N N . PRO A 1 209 ? -26.922 -0.645 2.439 1 94.88 209 PRO A N 1
ATOM 1715 C CA . PRO A 1 209 ? -28.141 -1.333 2.041 1 94.88 209 PRO A CA 1
ATOM 1716 C C . PRO A 1 209 ? -28 -2.09 0.723 1 94.88 209 PRO A C 1
ATOM 1718 O O . PRO A 1 209 ? -27.359 -1.595 -0.208 1 94.88 209 PRO A O 1
ATOM 1721 N N . ASN A 1 210 ? -28.547 -3.299 0.734 1 90.88 210 ASN A N 1
ATOM 1722 C CA . ASN A 1 210 ? -28.625 -4.035 -0.522 1 90.88 210 ASN A CA 1
ATOM 1723 C C . ASN A 1 210 ? -29.797 -3.561 -1.371 1 90.88 210 ASN A C 1
ATOM 1725 O O . ASN A 1 210 ? -30.438 -2.555 -1.052 1 90.88 210 ASN A O 1
ATOM 1729 N N . ASN A 1 211 ? -29.969 -4.246 -2.496 1 83.19 211 ASN A N 1
ATOM 1730 C CA . ASN A 1 211 ? -31.078 -3.859 -3.365 1 83.19 211 ASN A CA 1
ATOM 1731 C C . ASN A 1 211 ? -32.438 -4.137 -2.711 1 83.19 211 ASN A C 1
ATOM 1733 O O . ASN A 1 211 ? -33.469 -3.627 -3.158 1 83.19 211 ASN A O 1
ATOM 1737 N N . ASN A 1 212 ? -32.438 -5.062 -1.737 1 79.19 212 ASN A N 1
ATOM 1738 C CA . ASN A 1 212 ? -33.594 -5.262 -0.891 1 79.19 212 ASN A CA 1
ATOM 1739 C C . ASN A 1 212 ? -33.5 -4.465 0.407 1 79.19 212 ASN A C 1
ATOM 1741 O O . ASN A 1 212 ? -32.656 -4.77 1.261 1 79.19 212 ASN A O 1
ATOM 1745 N N . ILE A 1 213 ? -34.312 -3.539 0.526 1 68.75 213 ILE A N 1
ATOM 1746 C CA . ILE A 1 213 ? -34.25 -2.547 1.593 1 68.75 213 ILE A CA 1
ATOM 1747 C C . ILE A 1 213 ? -34.25 -3.246 2.949 1 68.75 213 ILE A C 1
ATOM 1749 O O . ILE A 1 213 ? -33.719 -2.717 3.93 1 68.75 213 ILE A O 1
ATOM 1753 N N . SER A 1 214 ? -34.688 -4.398 2.955 1 79 214 SER A N 1
ATOM 1754 C CA . SER A 1 214 ? -34.781 -5.094 4.238 1 79 214 SER A CA 1
ATOM 1755 C C . SER A 1 214 ? -33.438 -5.719 4.621 1 79 214 SER A C 1
ATOM 1757 O O . SER A 1 214 ? -33.281 -6.195 5.746 1 79 214 SER A O 1
ATOM 1759 N N . ARG A 1 215 ? -32.469 -5.672 3.771 1 88.69 215 ARG A N 1
ATOM 1760 C CA . ARG A 1 215 ? -31.172 -6.238 4.07 1 88.69 215 ARG A CA 1
ATOM 1761 C C . ARG A 1 215 ? -30.094 -5.164 4.023 1 88.69 215 ARG A C 1
ATOM 1763 O O . ARG A 1 215 ? -30.016 -4.383 3.072 1 88.69 215 ARG A O 1
ATOM 1770 N N . VAL A 1 216 ? -29.359 -5.004 5.094 1 95.69 216 VAL A N 1
ATOM 1771 C CA . VAL A 1 216 ? -28.312 -3.992 5.219 1 95.69 216 VAL A CA 1
ATOM 1772 C C . VAL A 1 216 ? -27 -4.648 5.652 1 95.69 216 VAL A C 1
ATOM 1774 O O . VAL A 1 216 ? -26.922 -5.238 6.734 1 95.69 216 VAL A O 1
ATOM 1777 N N . ASN A 1 217 ? -26.078 -4.648 4.738 1 97.5 217 ASN A N 1
ATOM 1778 C CA . ASN A 1 217 ? -24.734 -5.02 5.184 1 97.5 217 ASN A CA 1
ATOM 1779 C C . ASN A 1 217 ? -24.203 -4.035 6.215 1 97.5 217 ASN A C 1
ATOM 1781 O O . ASN A 1 217 ? -24.359 -2.822 6.062 1 97.5 217 ASN A O 1
ATOM 1785 N N . THR A 1 218 ? -23.609 -4.586 7.238 1 97.69 218 THR A N 1
ATOM 1786 C CA . THR A 1 218 ? -23.188 -3.76 8.367 1 97.69 218 THR A CA 1
ATOM 1787 C C . THR A 1 218 ? -21.734 -4.02 8.734 1 97.69 218 THR A C 1
ATOM 1789 O O . THR A 1 218 ? -21.297 -5.172 8.781 1 97.69 218 THR A O 1
ATOM 1792 N N . ILE A 1 219 ? -21.031 -2.992 8.938 1 98.19 219 ILE A N 1
ATOM 1793 C CA . ILE A 1 219 ? -19.672 -3.062 9.5 1 98.19 219 ILE A CA 1
ATOM 1794 C C . ILE A 1 219 ? -19.609 -2.23 10.781 1 98.19 219 ILE A C 1
ATOM 1796 O O . ILE A 1 219 ? -19.953 -1.045 10.773 1 98.19 219 ILE A O 1
ATOM 1800 N N . LEU A 1 220 ? -19.297 -2.824 11.812 1 98.5 220 LEU A N 1
ATOM 1801 C CA . LEU A 1 220 ? -18.984 -2.135 13.055 1 98.5 220 LEU A CA 1
ATOM 1802 C C . LEU A 1 220 ? -17.484 -2.213 13.352 1 98.5 220 LEU A C 1
ATOM 1804 O O . LEU A 1 220 ? -16.906 -3.301 13.359 1 98.5 220 LEU A O 1
ATOM 1808 N N . GLU A 1 221 ? -16.906 -1.076 13.609 1 97.94 221 GLU A N 1
ATOM 1809 C CA . GLU A 1 221 ? -15.484 -1.008 13.891 1 97.94 221 GLU A CA 1
ATOM 1810 C C . GLU A 1 221 ? -15.211 -0.242 15.18 1 97.94 221 GLU A C 1
ATOM 1812 O O . GLU A 1 221 ? -15.766 0.833 15.398 1 97.94 221 GLU A O 1
ATOM 1817 N N . LEU A 1 222 ? -14.391 -0.797 16.016 1 97.75 222 LEU A N 1
ATOM 1818 C CA . LEU A 1 222 ? -13.922 -0.165 17.234 1 97.75 222 LEU A CA 1
ATOM 1819 C C . LEU A 1 222 ? -12.398 -0.111 17.281 1 97.75 222 LEU A C 1
ATOM 1821 O O . LEU A 1 222 ? -11.734 -1.139 17.125 1 97.75 222 LEU A O 1
ATOM 1825 N N . ASN A 1 223 ? -11.891 1.038 17.484 1 95.25 223 ASN A N 1
ATOM 1826 C CA . ASN A 1 223 ? -10.453 1.276 17.5 1 95.25 223 ASN A CA 1
ATOM 1827 C C . ASN A 1 223 ? -10.008 1.897 18.828 1 95.25 223 ASN A C 1
ATOM 1829 O O . ASN A 1 223 ? -10.617 2.863 19.297 1 95.25 223 ASN A O 1
ATOM 1833 N N . PHE A 1 224 ? -9.023 1.326 19.359 1 95.19 224 PHE A N 1
ATOM 1834 C CA . PHE A 1 224 ? -8.43 1.86 20.578 1 95.19 224 PHE A CA 1
ATOM 1835 C C . PHE A 1 224 ? -6.945 2.133 20.391 1 95.19 224 PHE A C 1
ATOM 1837 O O . PHE A 1 224 ? -6.191 1.244 19.984 1 95.19 224 PHE A O 1
ATOM 1844 N N . LYS A 1 225 ? -6.566 3.307 20.625 1 91.56 225 LYS A N 1
ATOM 1845 C CA . LYS A 1 225 ? -5.18 3.746 20.5 1 91.56 225 LYS A CA 1
ATOM 1846 C C . LYS A 1 225 ? -4.453 3.666 21.844 1 91.56 225 LYS A C 1
ATOM 1848 O O . LYS A 1 225 ? -4.559 4.574 22.656 1 91.56 225 LYS A O 1
ATOM 1853 N N . PRO A 1 226 ? -3.566 2.686 22.062 1 87.31 226 PRO A N 1
ATOM 1854 C CA . PRO A 1 226 ? -2.898 2.539 23.359 1 87.31 226 PRO A CA 1
ATOM 1855 C C . PRO A 1 226 ? -1.821 3.596 23.578 1 87.31 226 PRO A C 1
ATOM 1857 O O . PRO A 1 226 ? -1.523 3.938 24.734 1 87.31 226 PRO A O 1
ATOM 1860 N N . ILE A 1 227 ? -1.181 4.047 22.578 1 82.31 227 ILE A N 1
ATOM 1861 C CA . ILE A 1 227 ? -0.127 5.051 22.656 1 82.31 227 ILE A CA 1
ATOM 1862 C C . ILE A 1 227 ? -0.577 6.328 21.938 1 82.31 227 ILE A C 1
ATOM 1864 O O . ILE A 1 227 ? -0.761 6.332 20.719 1 82.31 227 ILE A O 1
ATOM 1868 N N . SER A 1 228 ? -0.621 7.406 22.641 1 76.31 228 SER A N 1
ATOM 1869 C CA . SER A 1 228 ? -1.245 8.625 22.141 1 76.31 228 SER A CA 1
ATOM 1870 C C . SER A 1 228 ? -0.451 9.227 20.984 1 76.31 228 SER A C 1
ATOM 1872 O O . SER A 1 228 ? -1.021 9.867 20.109 1 76.31 228 SER A O 1
ATOM 1874 N N . SER A 1 229 ? 0.807 8.984 21 1 74.88 229 SER A N 1
ATOM 1875 C CA . SER A 1 229 ? 1.65 9.609 19.984 1 74.88 229 SER A CA 1
ATOM 1876 C C . SER A 1 229 ? 1.717 8.758 18.719 1 74.88 229 SER A C 1
ATOM 1878 O O . SER A 1 229 ? 2.324 9.164 17.734 1 74.88 229 SER A O 1
ATOM 1880 N N . ALA A 1 230 ? 1.03 7.672 18.75 1 77.81 230 ALA A N 1
ATOM 1881 C CA . ALA A 1 230 ? 1.097 6.754 17.609 1 77.81 230 ALA A CA 1
ATOM 1882 C C . ALA A 1 230 ? -0.205 6.77 16.812 1 77.81 230 ALA A C 1
ATOM 1884 O O . ALA A 1 230 ? -1.211 7.32 17.266 1 77.81 230 ALA A O 1
ATOM 1885 N N . ASN A 1 231 ? -0.152 6.328 15.562 1 82.12 231 ASN A N 1
ATOM 1886 C CA . ASN A 1 231 ? -1.354 6.184 14.75 1 82.12 231 ASN A CA 1
ATOM 1887 C C . ASN A 1 231 ? -1.744 4.715 14.578 1 82.12 231 ASN A C 1
ATOM 1889 O O . ASN A 1 231 ? -2.377 4.344 13.594 1 82.12 231 ASN A O 1
ATOM 1893 N N . GLN A 1 232 ? -1.295 3.92 15.508 1 89.44 232 GLN A N 1
ATOM 1894 C CA . GLN A 1 232 ? -1.63 2.5 15.547 1 89.44 232 GLN A CA 1
ATOM 1895 C C . GLN A 1 232 ? -2.754 2.223 16.531 1 89.44 232 GLN A C 1
ATOM 1897 O O . GLN A 1 232 ? -2.715 2.697 17.672 1 89.44 232 GLN A O 1
ATOM 1902 N N . TYR A 1 233 ? -3.672 1.459 16.078 1 92.94 233 TYR A N 1
ATOM 1903 C CA . TYR A 1 233 ? -4.836 1.143 16.891 1 92.94 233 TYR A CA 1
ATOM 1904 C C . TYR A 1 233 ? -5 -0.365 17.047 1 92.94 233 TYR A C 1
ATOM 1906 O O . TYR A 1 233 ? -4.754 -1.122 16.109 1 92.94 233 TYR A O 1
ATOM 1914 N N . ILE A 1 234 ? -5.383 -0.722 18.297 1 96.19 234 ILE A N 1
ATOM 1915 C CA . ILE A 1 234 ? -6.043 -2.018 18.422 1 96.19 234 ILE A CA 1
ATOM 1916 C C . ILE A 1 234 ? -7.43 -1.959 17.797 1 96.19 234 ILE A C 1
ATOM 1918 O O . ILE A 1 234 ? -8.195 -1.026 18.047 1 96.19 234 ILE A O 1
ATOM 1922 N N . PHE A 1 235 ? -7.707 -2.92 16.953 1 97.31 235 PHE A N 1
ATOM 1923 C CA . PHE A 1 235 ? -8.82 -2.787 16.016 1 97.31 235 PHE A CA 1
ATOM 1924 C C . PHE A 1 235 ? -9.727 -4.008 16.078 1 97.31 235 PHE A C 1
ATOM 1926 O O . PHE A 1 235 ? -9.266 -5.141 15.953 1 97.31 235 PHE A O 1
ATOM 1933 N N . LEU A 1 236 ? -11.016 -3.75 16.328 1 98.31 236 LEU A N 1
ATOM 1934 C CA . LEU A 1 236 ? -12.07 -4.762 16.266 1 98.31 236 LEU A CA 1
ATOM 1935 C C . LEU A 1 236 ? -13.062 -4.457 15.156 1 98.31 236 LEU A C 1
ATOM 1937 O O . LEU A 1 236 ? -13.555 -3.33 15.055 1 98.31 236 LEU A O 1
ATOM 1941 N N . GLN A 1 237 ? -13.312 -5.441 14.312 1 98.56 237 GLN A N 1
ATOM 1942 C CA . GLN A 1 237 ? -14.273 -5.262 13.227 1 98.56 237 GLN A CA 1
ATOM 1943 C C . GLN A 1 237 ? -15.289 -6.395 13.195 1 98.56 237 GLN A C 1
ATOM 1945 O O . GLN A 1 237 ? -14.922 -7.57 13.25 1 98.56 237 GLN A O 1
ATOM 1950 N N . TRP A 1 238 ? -16.5 -6.031 13.156 1 98.81 238 TRP A N 1
ATOM 1951 C CA . TRP A 1 238 ? -17.578 -6.969 12.898 1 98.81 238 TRP A CA 1
ATOM 1952 C C . TRP A 1 238 ? -18.234 -6.691 11.555 1 98.81 238 TRP A C 1
ATOM 1954 O O . TRP A 1 238 ? -18.719 -5.578 11.305 1 98.81 238 TRP A O 1
ATOM 1964 N N . TYR A 1 239 ? -18.156 -7.609 10.742 1 98.44 239 TYR A N 1
ATOM 1965 C CA . TYR A 1 239 ? -18.859 -7.547 9.469 1 98.44 239 TYR A CA 1
ATOM 1966 C C . TYR A 1 239 ? -20.062 -8.477 9.477 1 98.44 239 TYR A C 1
ATOM 1968 O O . TYR A 1 239 ? -19.969 -9.633 9.891 1 98.44 239 TYR A O 1
ATOM 1976 N N . ASN A 1 240 ? -21.125 -7.949 8.898 1 97.94 240 ASN A N 1
ATOM 1977 C CA . ASN A 1 240 ? -22.359 -8.727 8.828 1 97.94 240 ASN A CA 1
ATOM 1978 C C . ASN A 1 240 ? -23.141 -8.422 7.559 1 97.94 240 ASN A C 1
ATOM 1980 O O . ASN A 1 240 ? -23.703 -7.328 7.406 1 97.94 240 ASN A O 1
ATOM 1984 N N . GLY A 1 241 ? -23.188 -9.406 6.656 1 97 241 GLY A N 1
ATOM 1985 C CA . GLY A 1 241 ? -23.938 -9.211 5.43 1 97 241 GLY A CA 1
ATOM 1986 C C . GLY A 1 241 ? -23.328 -9.93 4.238 1 97 241 GLY A C 1
ATOM 1987 O O . GLY A 1 241 ? -22.734 -11 4.387 1 97 241 GLY A O 1
ATOM 1988 N N . TYR A 1 242 ? -23.656 -9.445 3.084 1 96.19 242 TYR A N 1
ATOM 1989 C CA . TYR A 1 242 ? -23.172 -9.984 1.819 1 96.19 242 TYR A CA 1
ATOM 1990 C C . TYR A 1 242 ? -22.062 -9.102 1.241 1 96.19 242 TYR A C 1
ATOM 1992 O O . TYR A 1 242 ? -21.938 -7.934 1.622 1 96.19 242 TYR A O 1
ATOM 2000 N N . GLY A 1 243 ? -21.281 -9.633 0.388 1 95.81 243 GLY A N 1
ATOM 2001 C CA . GLY A 1 243 ? -20.406 -8.836 -0.457 1 95.81 243 GLY A CA 1
ATOM 2002 C C . GLY A 1 243 ? -19.125 -8.398 0.244 1 95.81 243 GLY A C 1
ATOM 2003 O O . GLY A 1 243 ? -18.516 -7.398 -0.139 1 95.81 243 GLY A O 1
ATOM 2004 N N . GLU A 1 244 ? -18.766 -9.148 1.304 1 97 244 GLU A N 1
ATOM 2005 C CA . GLU A 1 244 ? -17.5 -8.734 1.924 1 97 244 GLU A CA 1
ATOM 2006 C C . GLU A 1 244 ? -16.328 -8.883 0.953 1 97 244 GLU A C 1
ATOM 2008 O O . GLU A 1 244 ? -15.461 -8.008 0.888 1 97 244 GLU A O 1
ATOM 2013 N N . ASN A 1 245 ? -16.266 -10.008 0.312 1 97.12 245 ASN A N 1
ATOM 2014 C CA . ASN A 1 245 ? -15.336 -10.195 -0.792 1 97.12 245 ASN A CA 1
ATOM 2015 C C . ASN A 1 245 ? -16.062 -10.367 -2.121 1 97.12 245 ASN A C 1
ATOM 2017 O O . ASN A 1 245 ? -17.281 -10.562 -2.146 1 97.12 245 ASN A O 1
ATOM 2021 N N . LEU A 1 246 ? -15.359 -10.242 -3.148 1 97.19 246 LEU A N 1
ATOM 2022 C CA . LEU A 1 246 ? -15.984 -10.305 -4.469 1 97.19 246 LEU A CA 1
ATOM 2023 C C . LEU A 1 246 ? -16.281 -11.742 -4.867 1 97.19 246 LEU A C 1
ATOM 2025 O O . LEU A 1 246 ? -17.281 -12.016 -5.531 1 97.19 246 LEU A O 1
ATOM 2029 N N . PHE A 1 247 ? -15.414 -12.656 -4.465 1 96.38 247 PHE A N 1
ATOM 2030 C CA . PHE A 1 247 ? -15.562 -14.039 -4.895 1 96.38 247 PHE A CA 1
ATOM 2031 C C . PHE A 1 247 ? -16.875 -14.625 -4.391 1 96.38 247 PHE A C 1
ATOM 2033 O O . PHE A 1 247 ? -17.641 -15.211 -5.16 1 96.38 247 PHE A O 1
ATOM 2040 N N . ASP A 1 248 ? -17.156 -14.422 -3.119 1 96.31 248 ASP A N 1
ATOM 2041 C CA . ASP A 1 248 ? -18.359 -14.938 -2.473 1 96.31 248 ASP A CA 1
ATOM 2042 C C . ASP A 1 248 ? -19.344 -13.812 -2.146 1 96.31 248 ASP A C 1
ATOM 2044 O O . ASP A 1 248 ? -19.922 -13.789 -1.062 1 96.31 248 ASP A O 1
ATOM 2048 N N . TYR A 1 249 ? -19.484 -12.922 -3.08 1 96.94 249 TYR A N 1
ATOM 2049 C CA . TYR A 1 249 ? -20.25 -11.719 -2.789 1 96.94 249 TYR A CA 1
ATOM 2050 C C . TYR A 1 249 ? -21.719 -12.055 -2.512 1 96.94 249 TYR A C 1
ATOM 2052 O O . TYR A 1 249 ? -22.438 -11.273 -1.883 1 96.94 249 TYR A O 1
ATOM 2060 N N . ASN A 1 250 ? -22.188 -13.195 -2.945 1 96.06 250 ASN A N 1
ATOM 2061 C CA . ASN A 1 250 ? -23.594 -13.578 -2.783 1 96.06 250 ASN A CA 1
ATOM 2062 C C . ASN A 1 250 ? -23.781 -14.516 -1.593 1 96.06 250 ASN A C 1
ATOM 2064 O O . ASN A 1 250 ? -24.844 -15.117 -1.434 1 96.06 250 ASN A O 1
ATOM 2068 N N . GLN A 1 251 ? -22.75 -14.672 -0.823 1 95.94 251 GLN A N 1
ATOM 2069 C CA . GLN A 1 251 ? -22.828 -15.477 0.391 1 95.94 251 GLN A CA 1
ATOM 2070 C C . GLN A 1 251 ? -22.844 -14.594 1.636 1 95.94 251 GLN A C 1
ATOM 2072 O O . GLN A 1 251 ? -22.047 -13.664 1.757 1 95.94 251 GLN A O 1
ATOM 2077 N N . TYR A 1 252 ? -23.797 -14.977 2.479 1 96.06 252 TYR A N 1
ATOM 2078 C CA . TYR A 1 252 ? -23.906 -14.242 3.734 1 96.06 252 TYR A CA 1
ATOM 2079 C C . TYR A 1 252 ? -22.719 -14.539 4.645 1 96.06 252 TYR A C 1
ATOM 2081 O O . TYR A 1 252 ? -22.328 -15.695 4.809 1 96.06 252 TYR A O 1
ATOM 2089 N N . THR A 1 253 ? -22.141 -13.477 5.234 1 96.44 253 THR A N 1
ATOM 2090 C CA . THR A 1 253 ? -20.984 -13.586 6.102 1 96.44 253 THR A CA 1
ATOM 2091 C C . THR A 1 253 ? -21.188 -12.812 7.398 1 96.44 253 THR A C 1
ATOM 2093 O O . THR A 1 253 ? -21.734 -11.703 7.383 1 96.44 253 THR A O 1
ATOM 2096 N N . SER A 1 254 ? -20.844 -13.398 8.469 1 98.25 254 SER A N 1
ATOM 2097 C CA . SER A 1 254 ? -20.766 -12.742 9.773 1 98.25 254 SER A CA 1
ATOM 2098 C C . SER A 1 254 ? -19.453 -13.07 10.484 1 98.25 254 SER A C 1
ATOM 2100 O O . SER A 1 254 ? -19.25 -14.211 10.906 1 98.25 254 SER A O 1
ATOM 2102 N N . MET A 1 255 ? -18.594 -12.141 10.617 1 98.62 255 MET A N 1
ATOM 2103 C CA . MET A 1 255 ? -17.25 -12.352 11.125 1 98.62 255 MET A CA 1
ATOM 2104 C C . MET A 1 255 ? -16.875 -11.297 12.164 1 98.62 255 MET A C 1
ATOM 2106 O O . MET A 1 255 ? -17.141 -10.109 11.961 1 98.62 255 MET A O 1
ATOM 2110 N N . LEU A 1 256 ? -16.359 -11.68 13.242 1 98.81 256 LEU A N 1
ATOM 2111 C CA . LEU A 1 256 ? -15.703 -10.812 14.211 1 98.81 256 LEU A CA 1
ATOM 2112 C C . LEU A 1 256 ? -14.188 -10.977 14.156 1 98.81 256 LEU A C 1
ATOM 2114 O O . LEU A 1 256 ? -13.672 -12.086 14.352 1 98.81 256 LEU A O 1
ATOM 2118 N N . ARG A 1 257 ? -13.477 -9.914 13.852 1 98.75 257 ARG A N 1
ATOM 2119 C CA . ARG A 1 257 ? -12.031 -9.977 13.688 1 98.75 257 ARG A CA 1
ATOM 2120 C C . ARG A 1 257 ? -11.336 -8.914 14.539 1 98.75 257 ARG A C 1
ATOM 2122 O O . ARG A 1 257 ? -11.891 -7.844 14.773 1 98.75 257 ARG A O 1
ATOM 2129 N N . PHE A 1 258 ? -10.172 -9.188 14.906 1 98.31 258 PHE A N 1
ATOM 2130 C CA . PHE A 1 258 ? -9.391 -8.281 15.734 1 98.31 258 PHE A CA 1
ATOM 2131 C C . PHE A 1 258 ? -7.941 -8.219 15.258 1 98.31 258 PHE A C 1
ATOM 2133 O O . PHE A 1 258 ? -7.43 -9.188 14.695 1 98.31 258 PHE A O 1
ATOM 2140 N N . GLY A 1 259 ? -7.375 -7.078 15.438 1 98 259 GLY A N 1
ATOM 2141 C CA . GLY A 1 259 ? -5.98 -6.914 15.07 1 98 259 GLY A CA 1
ATOM 2142 C C . GLY A 1 259 ? -5.5 -5.477 15.172 1 98 259 GLY A C 1
ATOM 2143 O O . GLY A 1 259 ? -5.805 -4.785 16.156 1 98 259 GLY A O 1
ATOM 2144 N N . LEU A 1 260 ? -4.723 -5.121 14.219 1 96.31 260 LEU A N 1
ATOM 2145 C CA . LEU A 1 260 ? -4.113 -3.797 14.219 1 96.31 260 LEU A CA 1
ATOM 2146 C C . LEU A 1 260 ? -4.602 -2.971 13.031 1 96.31 260 LEU A C 1
ATOM 2148 O O . LEU A 1 260 ? -4.883 -3.518 11.969 1 96.31 260 LEU A O 1
ATOM 2152 N N . CYS A 1 261 ? -4.672 -1.705 13.258 1 95.94 261 CYS A N 1
ATOM 2153 C CA . CYS A 1 261 ? -5.09 -0.768 12.227 1 95.94 261 CYS A CA 1
ATOM 2154 C C . CYS A 1 261 ? -4.258 0.509 12.273 1 95.94 261 CYS A C 1
ATOM 2156 O O . CYS A 1 261 ? -3.967 1.021 13.359 1 95.94 261 CYS A O 1
ATOM 2158 N N . ILE A 1 262 ? -3.807 0.905 11.148 1 94.75 262 ILE A N 1
ATOM 2159 C CA . ILE A 1 262 ? -3.178 2.207 10.953 1 94.75 262 ILE A CA 1
ATOM 2160 C C . ILE A 1 262 ? -4.148 3.152 10.25 1 94.75 262 ILE A C 1
ATOM 2162 O O . ILE A 1 262 ? -4.648 2.846 9.172 1 94.75 262 ILE A O 1
ATOM 2166 N N . LYS A 1 263 ? -4.348 4.246 10.852 1 90.94 263 LYS A N 1
ATOM 2167 C CA . LYS A 1 263 ? -5.387 5.137 10.344 1 90.94 263 LYS A CA 1
ATOM 2168 C C . LYS A 1 263 ? -4.785 6.441 9.828 1 90.94 263 LYS A C 1
ATOM 2170 O O . LYS A 1 263 ? -3.797 6.934 10.375 1 90.94 263 LYS A O 1
ATOM 2175 N N . PRO A 1 264 ? -5.398 6.93 8.711 1 85.38 264 PRO A N 1
ATOM 2176 C CA . PRO A 1 264 ? -5.012 8.289 8.32 1 85.38 264 PRO A CA 1
ATOM 2177 C C . PRO A 1 264 ? -5.398 9.336 9.367 1 85.38 264 PRO A C 1
ATOM 2179 O O . PRO A 1 264 ? -6.258 9.07 10.211 1 85.38 264 PRO A O 1
ATOM 2182 N N . ALA A 1 265 ? -4.707 10.5 9.125 1 72.62 265 ALA A N 1
ATOM 2183 C CA . ALA A 1 265 ? -4.969 11.586 10.07 1 72.62 265 ALA A CA 1
ATOM 2184 C C . ALA A 1 265 ? -6.312 12.242 9.781 1 72.62 265 ALA A C 1
ATOM 2186 O O . ALA A 1 265 ? -6.617 12.578 8.633 1 72.62 265 ALA A O 1
ATOM 2187 N N . MET A 1 266 ? -7.195 12.406 10.719 1 66.56 266 MET A N 1
ATOM 2188 C CA . MET A 1 266 ? -8.367 13.273 10.75 1 66.56 266 MET A CA 1
ATOM 2189 C C . MET A 1 266 ? -9.516 12.664 9.953 1 66.56 266 MET A C 1
ATOM 2191 O O . MET A 1 266 ? -10.602 13.242 9.883 1 66.56 266 MET A O 1
ATOM 2195 N N . ARG A 1 267 ? -9.172 11.648 9.125 1 67.38 267 ARG A N 1
ATOM 2196 C CA . ARG A 1 267 ? -10.266 11.164 8.289 1 67.38 267 ARG A CA 1
ATOM 2197 C C . ARG A 1 267 ? -10.297 9.641 8.25 1 67.38 267 ARG A C 1
ATOM 2199 O O . ARG A 1 267 ? -9.273 8.992 8.445 1 67.38 267 ARG A O 1
ATOM 2206 N N . ASN A 1 268 ? -11.492 9.203 8.195 1 70.25 268 ASN A N 1
ATOM 2207 C CA . ASN A 1 268 ? -11.781 7.805 7.887 1 70.25 268 ASN A CA 1
ATOM 2208 C C . ASN A 1 268 ? -12.672 7.68 6.652 1 70.25 268 ASN A C 1
ATOM 2210 O O . ASN A 1 268 ? -13.711 8.344 6.559 1 70.25 268 ASN A O 1
ATOM 2214 N N . PHE A 1 269 ? -12.094 7.109 5.578 1 76.12 269 PHE A N 1
ATOM 2215 C CA . PHE A 1 269 ? -12.875 6.941 4.359 1 76.12 269 PHE A CA 1
ATOM 2216 C C . PHE A 1 269 ? -13.211 5.473 4.125 1 76.12 269 PHE A C 1
ATOM 2218 O O . PHE A 1 269 ? -12.414 4.59 4.449 1 76.12 269 PHE A O 1
ATOM 2225 N N . TYR A 1 270 ? -14.453 5.293 3.736 1 84.75 270 TYR A N 1
ATOM 2226 C CA . TYR A 1 270 ? -14.922 3.961 3.363 1 84.75 270 TYR A CA 1
ATOM 2227 C C . TYR A 1 270 ? -15.273 3.902 1.881 1 84.75 270 TYR A C 1
ATOM 2229 O O . TYR A 1 270 ? -15.648 4.914 1.285 1 84.75 270 TYR A O 1
ATOM 2237 N N . MET B 1 1 ? 14.164 16.859 4.762 1 70.56 1 MET B N 1
ATOM 2238 C CA . MET B 1 1 ? 15.508 16.391 4.441 1 70.56 1 MET B CA 1
ATOM 2239 C C . MET B 1 1 ? 15.836 16.656 2.973 1 70.56 1 MET B C 1
ATOM 2241 O O . MET B 1 1 ? 16.922 17.141 2.65 1 70.56 1 MET B O 1
ATOM 2245 N N . GLU B 1 2 ? 14.883 16.312 2.18 1 68.5 2 GLU B N 1
ATOM 2246 C CA . GLU B 1 2 ? 15.109 16.547 0.757 1 68.5 2 GLU B CA 1
ATOM 2247 C C . GLU B 1 2 ? 15.305 18.031 0.464 1 68.5 2 GLU B C 1
ATOM 2249 O O . GLU B 1 2 ? 16.203 18.406 -0.301 1 68.5 2 GLU B O 1
ATOM 2254 N N . SER B 1 3 ? 14.484 18.828 1.069 1 70.81 3 SER B N 1
ATOM 2255 C CA . SER B 1 3 ? 14.609 20.266 0.879 1 70.81 3 SER B CA 1
ATOM 2256 C C . SER B 1 3 ? 15.969 20.766 1.367 1 70.81 3 SER B C 1
ATOM 2258 O O . SER B 1 3 ? 16.594 21.609 0.718 1 70.81 3 SER B O 1
ATOM 2260 N N . LEU B 1 4 ? 16.422 20.25 2.48 1 73.19 4 LEU B N 1
ATOM 2261 C CA . LEU B 1 4 ? 17.734 20.625 3.02 1 73.19 4 LEU B CA 1
ATOM 2262 C C . LEU B 1 4 ? 18.844 20.219 2.072 1 73.19 4 LEU B C 1
ATOM 2264 O O . LEU B 1 4 ? 19.797 20.984 1.848 1 73.19 4 LEU B O 1
ATOM 2268 N N . TRP B 1 5 ? 18.719 19.062 1.575 1 71.81 5 TRP B N 1
ATOM 2269 C CA . TRP B 1 5 ? 19.734 18.547 0.658 1 71.81 5 TRP B CA 1
ATOM 2270 C C . TRP B 1 5 ? 19.797 19.375 -0.614 1 71.81 5 TRP B C 1
ATOM 2272 O O . TRP B 1 5 ? 20.875 19.734 -1.079 1 71.81 5 TRP B O 1
ATOM 2282 N N . LYS B 1 6 ? 18.734 19.781 -1.137 1 71.81 6 LYS B N 1
ATOM 2283 C CA . LYS B 1 6 ? 18.672 20.594 -2.346 1 71.81 6 LYS B CA 1
ATOM 2284 C C . LYS B 1 6 ? 19.281 21.969 -2.115 1 71.81 6 LYS B C 1
ATOM 2286 O O . LYS B 1 6 ? 19.922 22.531 -3.014 1 71.81 6 LYS B O 1
ATOM 2291 N N . GLN B 1 7 ? 19.047 22.422 -0.981 1 72.88 7 GLN B N 1
ATOM 2292 C CA . GLN B 1 7 ? 19.609 23.734 -0.647 1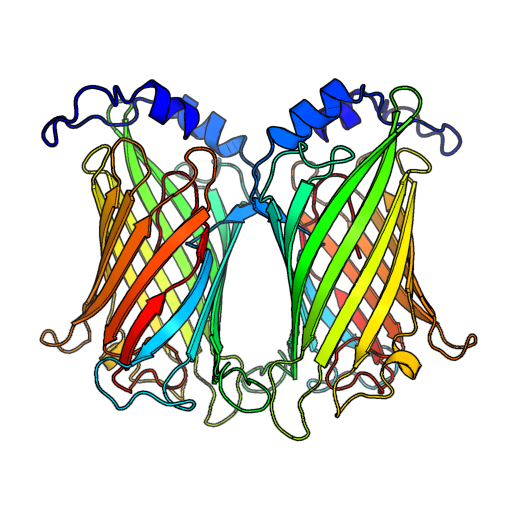 72.88 7 GLN B CA 1
ATOM 2293 C C . GLN B 1 7 ? 21.141 23.688 -0.599 1 72.88 7 GLN B C 1
ATOM 2295 O O . GLN B 1 7 ? 21.797 24.672 -0.91 1 72.88 7 GLN B O 1
ATOM 2300 N N . GLN B 1 8 ? 21.578 22.578 -0.197 1 74.31 8 GLN B N 1
ATOM 2301 C CA . GLN B 1 8 ? 23.031 22.469 -0.043 1 74.31 8 GLN B CA 1
ATOM 2302 C C . GLN B 1 8 ? 23.703 22.141 -1.374 1 74.31 8 GLN B C 1
ATOM 2304 O O . GLN B 1 8 ? 24.906 22.344 -1.534 1 74.31 8 GLN B O 1
ATOM 2309 N N . MET B 1 9 ? 22.953 21.531 -2.199 1 66.62 9 MET B N 1
ATOM 2310 C CA . MET B 1 9 ? 23.531 21.094 -3.465 1 66.62 9 MET B CA 1
ATOM 2311 C C . MET B 1 9 ? 23.531 22.234 -4.484 1 66.62 9 MET B C 1
ATOM 2313 O O . MET B 1 9 ? 22.516 22.906 -4.668 1 66.62 9 MET B O 1
ATOM 2317 N N . ASP B 1 10 ? 24.703 22.938 -4.711 1 58.78 10 ASP B N 1
ATOM 2318 C CA . ASP B 1 10 ? 24.828 23.891 -5.812 1 58.78 10 ASP B CA 1
ATOM 2319 C C . ASP B 1 10 ? 24.703 23.188 -7.164 1 58.78 10 ASP B C 1
ATOM 2321 O O . ASP B 1 10 ? 25.625 22.484 -7.59 1 58.78 10 ASP B O 1
ATOM 2325 N N . THR B 1 11 ? 23.5 23.078 -7.676 1 56.25 11 THR B N 1
ATOM 2326 C CA . THR B 1 11 ? 23.188 22.359 -8.906 1 56.25 11 THR B CA 1
ATOM 2327 C C . THR B 1 11 ? 23.812 23.062 -10.109 1 56.25 11 THR B C 1
ATOM 2329 O O . THR B 1 11 ? 23.672 22.594 -11.25 1 56.25 11 THR B O 1
ATOM 2332 N N . SER B 1 12 ? 24.266 24.328 -10.016 1 55.31 12 SER B N 1
ATOM 2333 C CA . SER B 1 12 ? 24.797 25.094 -11.141 1 55.31 12 SER B CA 1
ATOM 2334 C C . SER B 1 12 ? 26.078 24.484 -11.68 1 55.31 12 SER B C 1
ATOM 2336 O O . SER B 1 12 ? 26.438 24.719 -12.836 1 55.31 12 SER B O 1
ATOM 2338 N N . LYS B 1 13 ? 26.938 23.875 -10.891 1 54.91 13 LYS B N 1
ATOM 2339 C CA . LYS B 1 13 ? 28.188 23.344 -11.414 1 54.91 13 LYS B CA 1
ATOM 2340 C C . LYS B 1 13 ? 28.312 21.844 -11.141 1 54.91 13 LYS B C 1
ATOM 2342 O O . LYS B 1 13 ? 28.375 21.422 -9.984 1 54.91 13 LYS B O 1
ATOM 2347 N N . TYR B 1 14 ? 27.922 21.047 -12.133 1 54.41 14 TYR B N 1
ATOM 2348 C CA . TYR B 1 14 ? 28.047 19.594 -12.039 1 54.41 14 TYR B CA 1
ATOM 2349 C C . TYR B 1 14 ? 29.5 19.172 -12.047 1 54.41 14 TYR B C 1
ATOM 2351 O O . TYR B 1 14 ? 30.281 19.578 -12.914 1 54.41 14 TYR B O 1
ATOM 2359 N N . ASP B 1 15 ? 30.109 18.859 -10.953 1 58.59 15 ASP B N 1
ATOM 2360 C CA . ASP B 1 15 ? 31.422 18.219 -10.938 1 58.59 15 ASP B CA 1
ATOM 2361 C C . ASP B 1 15 ? 31.328 16.828 -10.305 1 58.59 15 ASP B C 1
ATOM 2363 O O . ASP B 1 15 ? 31.031 16.703 -9.117 1 58.59 15 ASP B O 1
ATOM 2367 N N . PHE B 1 16 ? 31.359 15.797 -11.141 1 57.44 16 PHE B N 1
ATOM 2368 C CA . PHE B 1 16 ? 31.281 14.398 -10.734 1 57.44 16 PHE B CA 1
ATOM 2369 C C . PHE B 1 16 ? 32.219 14.117 -9.586 1 57.44 16 PHE B C 1
ATOM 2371 O O . PHE B 1 16 ? 31.984 13.219 -8.773 1 57.44 16 PHE B O 1
ATOM 2378 N N . ARG B 1 17 ? 33.281 14.898 -9.594 1 58.25 17 ARG B N 1
ATOM 2379 C CA . ARG B 1 17 ? 34.344 14.656 -8.633 1 58.25 17 ARG B CA 1
ATOM 2380 C C . ARG B 1 17 ? 34.062 15.32 -7.293 1 58.25 17 ARG B C 1
ATOM 2382 O O . ARG B 1 17 ? 34.688 15.039 -6.289 1 58.25 17 ARG B O 1
ATOM 2389 N N . THR B 1 18 ? 33.125 16.188 -7.449 1 59.84 18 THR B N 1
ATOM 2390 C CA . THR B 1 18 ? 32.875 16.906 -6.203 1 59.84 18 THR B CA 1
ATOM 2391 C C . THR B 1 18 ? 31.969 16.078 -5.289 1 59.84 18 THR B C 1
ATOM 2393 O O . THR B 1 18 ? 30.844 15.719 -5.668 1 59.84 18 THR B O 1
ATOM 2396 N N . ILE B 1 19 ? 32.594 15.5 -4.309 1 60.53 19 ILE B N 1
ATOM 2397 C CA . ILE B 1 19 ? 31.938 14.734 -3.25 1 60.53 19 ILE B CA 1
ATOM 2398 C C . ILE B 1 19 ? 31.188 15.68 -2.314 1 60.53 19 ILE B C 1
ATOM 2400 O O . ILE B 1 19 ? 31.797 16.438 -1.57 1 60.53 19 ILE B O 1
ATOM 2404 N N . LYS B 1 20 ? 29.891 15.953 -2.627 1 70.25 20 LYS B N 1
ATOM 2405 C CA . LYS B 1 20 ? 29.141 16.734 -1.65 1 70.25 20 LYS B CA 1
ATOM 2406 C C . LYS B 1 20 ? 28.078 15.891 -0.958 1 70.25 20 LYS B C 1
ATOM 2408 O O . LYS B 1 20 ? 27.219 15.297 -1.619 1 70.25 20 LYS B O 1
ATOM 2413 N N . TYR B 1 21 ? 28.391 15.648 0.303 1 75.19 21 TYR B N 1
ATOM 2414 C CA . TYR B 1 21 ? 27.438 14.984 1.179 1 75.19 21 TYR B CA 1
ATOM 2415 C C . TYR B 1 21 ? 26.453 15.984 1.779 1 75.19 21 TYR B C 1
ATOM 2417 O O . TYR B 1 21 ? 26.75 17.188 1.848 1 75.19 21 TYR B O 1
ATOM 2425 N N . LEU B 1 22 ? 25.281 15.406 2.1 1 79.56 22 LEU B N 1
ATOM 2426 C CA . LEU B 1 22 ? 24.406 16.219 2.936 1 79.56 22 LEU B CA 1
ATOM 2427 C C . LEU B 1 22 ? 25.062 16.516 4.281 1 79.56 22 LEU B C 1
ATOM 2429 O O . LEU B 1 22 ? 25.391 15.602 5.035 1 79.56 22 LEU B O 1
ATOM 2433 N N . GLN B 1 23 ? 25.312 17.75 4.527 1 87.88 23 GLN B N 1
ATOM 2434 C CA . GLN B 1 23 ? 25.844 18.188 5.812 1 87.88 23 GLN B CA 1
ATOM 2435 C C . GLN B 1 23 ? 24.734 18.328 6.852 1 87.88 23 GLN B C 1
ATOM 2437 O O . GLN B 1 23 ? 23.828 19.141 6.695 1 87.88 23 GLN B O 1
ATOM 2442 N N . ILE B 1 24 ? 24.859 17.453 7.875 1 90.19 24 ILE B N 1
ATOM 2443 C CA . ILE B 1 24 ? 23.828 17.469 8.906 1 90.19 24 ILE B CA 1
ATOM 2444 C C . ILE B 1 24 ? 24.359 16.812 10.18 1 90.19 24 ILE B C 1
ATOM 2446 O O . ILE B 1 24 ? 25.031 15.789 10.117 1 90.19 24 ILE B O 1
ATOM 2450 N N . SER B 1 25 ? 24.125 17.375 11.305 1 91.69 25 SER B N 1
ATOM 2451 C CA . SER B 1 25 ? 24.484 16.766 12.57 1 91.69 25 SER B CA 1
ATOM 2452 C C . SER B 1 25 ? 23.578 15.578 12.891 1 91.69 25 SER B C 1
ATOM 2454 O O . SER B 1 25 ? 22.453 15.492 12.367 1 91.69 25 SER B O 1
ATOM 2456 N N . GLU B 1 26 ? 24.031 14.719 13.75 1 90.5 26 GLU B N 1
ATOM 2457 C CA . GLU B 1 26 ? 23.219 13.57 14.156 1 90.5 26 GLU B CA 1
ATOM 2458 C C . GLU B 1 26 ? 21.922 14.016 14.82 1 90.5 26 GLU B C 1
ATOM 2460 O O . GLU B 1 26 ? 20.844 13.484 14.523 1 90.5 26 GLU B O 1
ATOM 2465 N N . GLU B 1 27 ? 22.078 14.977 15.633 1 91.31 27 GLU B N 1
ATOM 2466 C CA . GLU B 1 27 ? 20.922 15.477 16.359 1 91.31 27 GLU B CA 1
ATOM 2467 C C . GLU B 1 27 ? 19.875 16.047 15.391 1 91.31 27 GLU B C 1
ATOM 2469 O O . GLU B 1 27 ? 18.688 15.773 15.523 1 91.31 27 GLU B O 1
ATOM 2474 N N . ASP B 1 28 ? 20.375 16.797 14.492 1 91.88 28 ASP B N 1
ATOM 2475 C CA . ASP B 1 28 ? 19.469 17.391 13.516 1 91.88 28 ASP B CA 1
ATOM 2476 C C . ASP B 1 28 ? 18.828 16.312 12.648 1 91.88 28 ASP B C 1
ATOM 2478 O O . ASP B 1 28 ? 17.641 16.391 12.336 1 91.88 28 ASP B O 1
ATOM 2482 N N . PHE B 1 29 ? 19.562 15.359 12.312 1 91.88 29 PHE B N 1
ATOM 2483 C CA . PHE B 1 29 ? 19.016 14.297 11.477 1 91.88 29 PHE B CA 1
ATOM 2484 C C . PHE B 1 29 ? 17.875 13.57 12.188 1 91.88 29 PHE B C 1
ATOM 2486 O O . PHE B 1 29 ? 16.797 13.406 11.625 1 91.88 29 PHE B O 1
ATOM 2493 N N . PHE B 1 30 ? 18.094 13.195 13.367 1 92.75 30 PHE B N 1
ATOM 2494 C CA . PHE B 1 30 ? 17.109 12.398 14.094 1 92.75 30 PHE B CA 1
ATOM 2495 C C . PHE B 1 30 ? 15.875 13.227 14.414 1 92.75 30 PHE B C 1
ATOM 2497 O O . PHE B 1 30 ? 14.758 12.703 14.43 1 92.75 30 PHE B O 1
ATOM 2504 N N . SER B 1 31 ? 16.078 14.484 14.648 1 91.62 31 SER B N 1
ATOM 2505 C CA . SER B 1 31 ? 14.93 15.367 14.859 1 91.62 31 SER B CA 1
ATOM 2506 C C . SER B 1 31 ? 14.047 15.43 13.617 1 91.62 31 SER B C 1
ATOM 2508 O O . SER B 1 31 ? 12.828 15.32 13.711 1 91.62 31 SER B O 1
ATOM 2510 N N . LEU B 1 32 ? 14.664 15.57 12.523 1 88.44 32 LEU B N 1
ATOM 2511 C CA . LEU B 1 32 ? 13.93 15.633 11.266 1 88.44 32 LEU B CA 1
ATOM 2512 C C . LEU B 1 32 ? 13.281 14.289 10.953 1 88.44 32 LEU B C 1
ATOM 2514 O O . LEU B 1 32 ? 12.117 14.242 10.531 1 88.44 32 LEU B O 1
ATOM 2518 N N . TYR B 1 33 ? 14.055 13.266 11.133 1 89.5 33 TYR B N 1
ATOM 2519 C CA . TYR B 1 33 ? 13.578 11.914 10.859 1 89.5 33 TYR B CA 1
ATOM 2520 C C . TYR B 1 33 ? 12.359 11.586 11.711 1 89.5 33 TYR B C 1
ATOM 2522 O O . TYR B 1 33 ? 11.352 11.094 11.203 1 89.5 33 TYR B O 1
ATOM 2530 N N . ASP B 1 34 ? 12.438 11.914 12.93 1 90.5 34 ASP B N 1
ATOM 2531 C CA . ASP B 1 34 ? 11.375 11.586 13.875 1 90.5 34 ASP B CA 1
ATOM 2532 C C . ASP B 1 34 ? 10.133 12.445 13.625 1 90.5 34 ASP B C 1
ATOM 2534 O O . ASP B 1 34 ? 9.039 12.109 14.078 1 90.5 34 ASP B O 1
ATOM 2538 N N . ALA B 1 35 ? 10.305 13.531 12.914 1 86.5 35 ALA B N 1
ATOM 2539 C CA . ALA B 1 35 ? 9.195 14.445 12.648 1 86.5 35 ALA B CA 1
ATOM 2540 C C . ALA B 1 35 ? 8.453 14.039 11.383 1 86.5 35 ALA B C 1
ATOM 2542 O O . ALA B 1 35 ? 7.355 14.539 11.117 1 86.5 35 ALA B O 1
ATOM 2543 N N . GLN B 1 36 ? 8.992 13.148 10.617 1 86.56 36 GLN B N 1
ATOM 2544 C CA . GLN B 1 36 ? 8.328 12.703 9.398 1 86.56 36 GLN B CA 1
ATOM 2545 C C . GLN B 1 36 ? 7.117 11.836 9.719 1 86.56 36 GLN B C 1
ATOM 2547 O O . GLN B 1 36 ? 7.051 11.211 10.781 1 86.56 36 GLN B O 1
ATOM 2552 N N . PRO B 1 37 ? 6.203 11.781 8.734 1 86.5 37 PRO B N 1
ATOM 2553 C CA . PRO B 1 37 ? 5.102 10.828 8.93 1 86.5 37 PRO B CA 1
ATOM 2554 C C . PRO B 1 37 ? 5.586 9.398 9.141 1 86.5 37 PRO B C 1
ATOM 2556 O O . PRO B 1 37 ? 6.559 8.969 8.516 1 86.5 37 PRO B O 1
ATOM 2559 N N . SER B 1 38 ? 4.902 8.719 10.023 1 91.44 38 SER B N 1
ATOM 2560 C CA . SER B 1 38 ? 5.305 7.359 10.367 1 91.44 38 SER B CA 1
ATOM 2561 C C . SER B 1 38 ? 4.996 6.395 9.227 1 91.44 38 SER B C 1
ATOM 2563 O O . SER B 1 38 ? 5.641 5.352 9.102 1 91.44 38 SER B O 1
ATOM 2565 N N . PHE B 1 39 ? 3.996 6.746 8.453 1 93.5 39 PHE B N 1
ATOM 2566 C CA . PHE B 1 39 ? 3.615 5.922 7.309 1 93.5 39 PHE B CA 1
ATOM 2567 C C . PHE B 1 39 ? 4.211 6.477 6.02 1 93.5 39 PHE B C 1
ATOM 2569 O O . PHE B 1 39 ? 4.191 7.688 5.793 1 93.5 39 PHE B O 1
ATOM 2576 N N . GLY B 1 40 ? 4.73 5.598 5.125 1 93.56 40 GLY B N 1
ATOM 2577 C CA . GLY B 1 40 ? 5.305 6.059 3.871 1 93.56 40 GLY B CA 1
ATOM 2578 C C . GLY B 1 40 ? 5.766 4.926 2.973 1 93.56 40 GLY B C 1
ATOM 2579 O O . GLY B 1 40 ? 5.391 3.77 3.18 1 93.56 40 GLY B O 1
ATOM 2580 N N . MET B 1 41 ? 6.531 5.305 2 1 95.31 41 MET B N 1
ATOM 2581 C CA . MET B 1 41 ? 7.07 4.332 1.057 1 95.31 41 MET B CA 1
ATOM 2582 C C . MET B 1 41 ? 8.289 3.629 1.639 1 95.31 41 MET B C 1
ATOM 2584 O O . MET B 1 41 ? 9.109 4.254 2.32 1 95.31 41 MET B O 1
ATOM 2588 N N . TYR B 1 42 ? 8.383 2.359 1.316 1 95.31 42 TYR B N 1
ATOM 2589 C CA . TYR B 1 42 ? 9.57 1.599 1.707 1 95.31 42 TYR B CA 1
ATOM 2590 C C . TYR B 1 42 ? 10.508 1.404 0.523 1 95.31 42 TYR B C 1
ATOM 2592 O O . TYR B 1 42 ? 11.711 1.647 0.632 1 95.31 42 TYR B O 1
ATOM 2600 N N . LYS B 1 43 ? 10.062 0.886 -0.572 1 95.62 43 LYS B N 1
ATOM 2601 C CA . LYS B 1 43 ? 10.719 0.783 -1.87 1 95.62 43 LYS B CA 1
ATOM 2602 C C . LYS B 1 43 ? 9.945 1.548 -2.941 1 95.62 43 LYS B C 1
ATOM 2604 O O . LYS B 1 43 ? 8.984 2.254 -2.635 1 95.62 43 LYS B O 1
ATOM 2609 N N . ASP B 1 44 ? 10.469 1.479 -4.113 1 95.81 44 ASP B N 1
ATOM 2610 C CA . ASP B 1 44 ? 9.734 2.074 -5.227 1 95.81 44 ASP B CA 1
ATOM 2611 C C . ASP B 1 44 ? 8.344 1.465 -5.352 1 95.81 44 ASP B C 1
ATOM 2613 O O . ASP B 1 44 ? 8.156 0.272 -5.102 1 95.81 44 ASP B O 1
ATOM 2617 N N . ASN B 1 45 ? 7.41 2.303 -5.621 1 97.06 45 ASN B N 1
ATOM 2618 C CA . ASN B 1 45 ? 6.102 1.866 -6.094 1 97.06 45 ASN B CA 1
ATOM 2619 C C . ASN B 1 45 ? 5.941 2.102 -7.594 1 97.06 45 ASN B C 1
ATOM 2621 O O . ASN B 1 45 ? 6.184 3.207 -8.086 1 97.06 45 ASN B O 1
ATOM 2625 N N . TYR B 1 46 ? 5.574 1.039 -8.297 1 97.5 46 TYR B N 1
ATOM 2626 C CA . TYR B 1 46 ? 5.516 1.236 -9.742 1 97.5 46 TYR B CA 1
ATOM 2627 C C . TYR B 1 46 ? 4.465 0.334 -10.375 1 97.5 46 TYR B C 1
ATOM 2629 O O . TYR B 1 46 ? 4.035 -0.649 -9.766 1 97.5 46 TYR B O 1
ATOM 2637 N N . PHE B 1 47 ? 4.047 0.683 -11.492 1 98 47 PHE B N 1
ATOM 2638 C CA . PHE B 1 47 ? 3.229 -0.075 -12.43 1 98 47 PHE B CA 1
ATOM 2639 C C . PHE B 1 47 ? 3.822 -0.017 -13.828 1 98 47 PHE B C 1
ATOM 2641 O O . PHE B 1 47 ? 3.926 1.06 -14.422 1 98 47 PHE B O 1
ATOM 2648 N N . ILE B 1 48 ? 4.172 -1.184 -14.336 1 98.5 48 ILE B N 1
ATOM 2649 C CA . ILE B 1 48 ? 4.855 -1.208 -15.625 1 98.5 48 ILE B CA 1
ATOM 2650 C C . ILE B 1 48 ? 4.293 -2.338 -16.484 1 98.5 48 ILE B C 1
ATOM 2652 O O . ILE B 1 48 ? 3.791 -3.334 -15.953 1 98.5 48 ILE B O 1
ATOM 2656 N N . THR B 1 49 ? 4.336 -2.131 -17.766 1 98.38 49 THR B N 1
ATOM 2657 C CA . THR B 1 49 ? 3.957 -3.146 -18.734 1 98.38 49 THR B CA 1
ATOM 2658 C C . THR B 1 49 ? 5.051 -3.324 -19.781 1 98.38 49 THR B C 1
ATOM 2660 O O . THR B 1 49 ? 5.828 -2.402 -20.047 1 98.38 49 THR B O 1
ATOM 2663 N N . GLY B 1 50 ? 5.152 -4.547 -20.281 1 98 50 GLY B N 1
ATOM 2664 C CA . GLY B 1 50 ? 6.23 -4.734 -21.234 1 98 50 GLY B CA 1
ATOM 2665 C C . GLY B 1 50 ? 6.188 -6.082 -21.922 1 98 50 GLY B C 1
ATOM 2666 O O . GLY B 1 50 ? 5.129 -6.711 -22 1 98 50 GLY B O 1
ATOM 2667 N N . VAL B 1 51 ? 7.355 -6.332 -22.594 1 98.19 51 VAL B N 1
ATOM 2668 C CA . VAL B 1 51 ? 7.449 -7.461 -23.516 1 98.19 51 VAL B CA 1
ATOM 2669 C C . VAL B 1 51 ? 8.734 -8.242 -23.234 1 98.19 51 VAL B C 1
ATOM 2671 O O . VAL B 1 51 ? 9.711 -7.688 -22.734 1 98.19 51 VAL B O 1
ATOM 2674 N N . PRO B 1 52 ? 8.672 -9.539 -23.578 1 98.12 52 PRO B N 1
ATOM 2675 C CA . PRO B 1 52 ? 9.914 -10.312 -23.469 1 98.12 52 PRO B CA 1
ATOM 2676 C C . PRO B 1 52 ? 10.969 -9.891 -24.484 1 98.12 52 PRO B C 1
ATOM 2678 O O . PRO B 1 52 ? 10.633 -9.461 -25.578 1 98.12 52 PRO B O 1
ATOM 2681 N N . THR B 1 53 ? 12.188 -10.039 -24.078 1 97.94 53 THR B N 1
ATOM 2682 C CA . THR B 1 53 ? 13.266 -9.695 -25 1 97.94 53 THR B CA 1
ATOM 2683 C C . THR B 1 53 ? 13.922 -10.953 -25.562 1 97.94 53 THR B C 1
ATOM 2685 O O . THR B 1 53 ? 14.82 -10.867 -26.406 1 97.94 53 THR B O 1
ATOM 2688 N N . ASN B 1 54 ? 13.516 -12.086 -25.156 1 95.69 54 ASN B N 1
ATOM 2689 C CA . ASN B 1 54 ? 14.18 -13.32 -25.547 1 95.69 54 ASN B CA 1
ATOM 2690 C C . ASN B 1 54 ? 13.203 -14.312 -26.172 1 95.69 54 ASN B C 1
ATOM 2692 O O . ASN B 1 54 ? 13.539 -15.477 -26.375 1 95.69 54 ASN B O 1
ATOM 2696 N N . LYS B 1 55 ? 11.93 -13.922 -26.266 1 95.75 55 LYS B N 1
ATOM 2697 C CA . LYS B 1 55 ? 10.914 -14.766 -26.906 1 95.75 55 LYS B CA 1
ATOM 2698 C C . LYS B 1 55 ? 9.969 -13.93 -27.766 1 95.75 55 LYS B C 1
ATOM 2700 O O . LYS B 1 55 ? 10.055 -12.703 -27.781 1 95.75 55 LYS B O 1
ATOM 2705 N N . GLU B 1 56 ? 9.086 -14.656 -28.516 1 97.06 56 GLU B N 1
ATOM 2706 C CA . GLU B 1 56 ? 8.102 -13.977 -29.359 1 97.06 56 GLU B CA 1
ATOM 2707 C C . GLU B 1 56 ? 7.145 -13.133 -28.516 1 97.06 56 GLU B C 1
ATOM 2709 O O . GLU B 1 56 ? 6.691 -13.57 -27.453 1 97.06 56 GLU B O 1
ATOM 2714 N N . ILE B 1 57 ? 6.863 -11.969 -29.062 1 96.88 57 ILE B N 1
ATOM 2715 C CA . ILE B 1 57 ? 5.941 -11.062 -28.391 1 96.88 57 ILE B CA 1
ATOM 2716 C C . ILE B 1 57 ? 4.504 -11.398 -28.781 1 96.88 57 ILE B C 1
ATOM 2718 O O . ILE B 1 57 ? 4.152 -11.359 -29.953 1 96.88 57 ILE B O 1
ATOM 2722 N N . ASN B 1 58 ? 3.676 -11.703 -27.812 1 96.62 58 ASN B N 1
ATOM 2723 C CA . ASN B 1 58 ? 2.244 -11.93 -28 1 96.62 58 ASN B CA 1
ATOM 2724 C C . ASN B 1 58 ? 1.473 -11.711 -26.703 1 96.62 58 ASN B C 1
ATOM 2726 O O . ASN B 1 58 ? 2.049 -11.289 -25.688 1 96.62 58 ASN B O 1
ATOM 2730 N N . LYS B 1 59 ? 0.199 -11.984 -26.719 1 94.38 59 LYS B N 1
ATOM 2731 C CA . LYS B 1 59 ? -0.665 -11.703 -25.578 1 94.38 59 LYS B CA 1
ATOM 2732 C C . LYS B 1 59 ? -0.287 -12.562 -24.375 1 94.38 59 LYS B C 1
ATOM 2734 O O . LYS B 1 59 ? -0.577 -12.203 -23.234 1 94.38 59 LYS B O 1
ATOM 2739 N N . ARG B 1 60 ? 0.297 -13.633 -24.641 1 93.38 60 ARG B N 1
ATOM 2740 C CA . ARG B 1 60 ? 0.646 -14.57 -23.578 1 93.38 60 ARG B CA 1
ATOM 2741 C C . ARG B 1 60 ? 2.023 -14.258 -23 1 93.38 60 ARG B C 1
ATOM 2743 O O . ARG B 1 60 ? 2.361 -14.703 -21.906 1 93.38 60 ARG B O 1
ATOM 2750 N N . THR B 1 61 ? 2.852 -13.516 -23.766 1 94.94 61 THR B N 1
ATOM 2751 C CA . THR B 1 61 ? 4.223 -13.289 -23.312 1 94.94 61 THR B CA 1
ATOM 2752 C C . THR B 1 61 ? 4.406 -11.852 -22.844 1 94.94 61 THR B C 1
ATOM 2754 O O . THR B 1 61 ? 5.344 -11.555 -22.094 1 94.94 61 THR B O 1
ATOM 2757 N N . ALA B 1 62 ? 3.6 -10.93 -23.266 1 96.94 62 ALA B N 1
ATOM 2758 C CA . ALA B 1 62 ? 3.557 -9.578 -22.719 1 96.94 62 ALA B CA 1
ATOM 2759 C C . ALA B 1 62 ? 2.797 -9.539 -21.406 1 96.94 62 ALA B C 1
ATOM 2761 O O . ALA B 1 62 ? 1.886 -10.344 -21.188 1 96.94 62 ALA B O 1
ATOM 2762 N N . ASP B 1 63 ? 3.234 -8.68 -20.547 1 97.25 63 ASP B N 1
ATOM 2763 C CA . ASP B 1 63 ? 2.57 -8.664 -19.25 1 97.25 63 ASP B CA 1
ATOM 2764 C C . ASP B 1 63 ? 2.682 -7.285 -18.594 1 97.25 63 ASP B C 1
ATOM 2766 O O . ASP B 1 63 ? 3.072 -6.312 -19.234 1 97.25 63 ASP B O 1
ATOM 2770 N N . ALA B 1 64 ? 2.119 -7.188 -17.469 1 97.69 64 ALA B N 1
ATOM 2771 C CA . ALA B 1 64 ? 2.307 -6.055 -16.562 1 97.69 64 ALA B CA 1
ATOM 2772 C C . ALA B 1 64 ? 2.799 -6.516 -15.203 1 97.69 64 ALA B C 1
ATOM 2774 O O . ALA B 1 64 ? 2.639 -7.684 -14.836 1 97.69 64 ALA B O 1
ATOM 2775 N N . LYS B 1 65 ? 3.447 -5.645 -14.586 1 98.19 65 LYS B N 1
ATOM 2776 C CA . LYS B 1 65 ? 3.977 -5.852 -13.234 1 98.19 65 LYS B CA 1
ATOM 2777 C C . LYS B 1 65 ? 3.809 -4.598 -12.383 1 98.19 65 LYS B C 1
ATOM 2779 O O . LYS B 1 65 ? 4.023 -3.48 -12.859 1 98.19 65 LYS B O 1
ATOM 2784 N N . TYR B 1 66 ? 3.402 -4.797 -11.172 1 98.12 66 TYR B N 1
ATOM 2785 C CA . TYR B 1 66 ? 3.443 -3.646 -10.273 1 98.12 66 TYR B CA 1
ATOM 2786 C C . TYR B 1 66 ? 4.02 -4.031 -8.922 1 98.12 66 TYR B C 1
ATOM 2788 O O . TYR B 1 66 ? 4.039 -5.211 -8.555 1 98.12 66 TYR B O 1
ATOM 2796 N N . GLN B 1 67 ? 4.555 -3.07 -8.258 1 98 67 GLN B N 1
ATOM 2797 C CA . GLN B 1 67 ? 5.07 -3.186 -6.898 1 98 67 GLN B CA 1
ATOM 2798 C C . GLN B 1 67 ? 4.457 -2.129 -5.988 1 98 67 GLN B C 1
ATOM 2800 O O . GLN B 1 67 ? 4.445 -0.942 -6.324 1 98 67 GLN B O 1
ATOM 2805 N N . ILE B 1 68 ? 3.91 -2.596 -4.969 1 97.81 68 ILE B N 1
ATOM 2806 C CA . ILE B 1 68 ? 3.502 -1.736 -3.861 1 97.81 68 ILE B CA 1
ATOM 2807 C C . ILE B 1 68 ? 4.418 -1.97 -2.662 1 97.81 68 ILE B C 1
ATOM 2809 O O . ILE B 1 68 ? 4.586 -3.105 -2.213 1 97.81 68 ILE B O 1
ATOM 2813 N N . SER B 1 69 ? 4.957 -0.94 -2.162 1 97.5 69 SER B N 1
ATOM 2814 C CA . SER B 1 69 ? 5.891 -1.064 -1.046 1 97.5 69 SER B CA 1
ATOM 2815 C C . SER B 1 69 ? 5.711 0.072 -0.045 1 97.5 69 SER B C 1
ATOM 2817 O O . SER B 1 69 ? 5.891 1.242 -0.387 1 97.5 69 SER B O 1
ATOM 2819 N N . ILE B 1 70 ? 5.375 -0.303 1.169 1 97.12 70 ILE B N 1
ATOM 2820 C CA . ILE B 1 70 ? 5.066 0.69 2.191 1 97.12 70 ILE B CA 1
ATOM 2821 C C . ILE B 1 70 ? 5.754 0.316 3.5 1 97.12 70 ILE B C 1
ATOM 2823 O O . ILE B 1 70 ? 6.191 -0.824 3.676 1 97.12 70 ILE B O 1
ATOM 2827 N N . SER B 1 71 ? 5.836 1.309 4.383 1 95.62 71 SER B N 1
ATOM 2828 C CA . SER B 1 71 ? 6.387 1.081 5.715 1 95.62 71 SER B CA 1
ATOM 2829 C C . SER B 1 71 ? 5.656 1.909 6.766 1 95.62 71 SER B C 1
ATOM 2831 O O . SER B 1 71 ? 5.09 2.959 6.453 1 95.62 71 SER B O 1
ATOM 2833 N N . GLN B 1 72 ? 5.586 1.402 7.902 1 95.62 72 GLN B N 1
ATOM 2834 C CA . GLN B 1 72 ? 5.098 2.07 9.102 1 95.62 72 GLN B CA 1
ATOM 2835 C C . GLN B 1 72 ? 6.168 2.09 10.195 1 95.62 72 GLN B C 1
ATOM 2837 O O . GLN B 1 72 ? 6.578 1.037 10.688 1 95.62 72 GLN B O 1
ATOM 2842 N N . ARG B 1 73 ? 6.555 3.283 10.523 1 94.81 73 ARG B N 1
ATOM 2843 C CA . ARG B 1 73 ? 7.504 3.408 11.625 1 94.81 73 ARG B CA 1
ATOM 2844 C C . ARG B 1 73 ? 6.805 3.242 12.969 1 94.81 73 ARG B C 1
ATOM 2846 O O . ARG B 1 73 ? 5.914 4.02 13.312 1 94.81 73 ARG B O 1
ATOM 2853 N N . LEU B 1 74 ? 7.262 2.332 13.773 1 93 74 LEU B N 1
ATOM 2854 C CA . LEU B 1 74 ? 6.617 1.995 15.031 1 93 74 LEU B CA 1
ATOM 2855 C C . LEU B 1 74 ? 7.25 2.764 16.188 1 93 74 LEU B C 1
ATOM 2857 O O . LEU B 1 74 ? 6.613 2.967 17.219 1 93 74 LEU B O 1
ATOM 2861 N N . THR B 1 75 ? 8.477 3.133 16.016 1 92.12 75 THR B N 1
ATOM 2862 C CA . THR B 1 75 ? 9.18 3.834 17.078 1 92.12 75 THR B CA 1
ATOM 2863 C C . THR B 1 75 ? 9.961 5.023 16.531 1 92.12 75 THR B C 1
ATOM 2865 O O . THR B 1 75 ? 10.383 5.008 15.367 1 92.12 75 THR B O 1
ATOM 2868 N N . LYS B 1 76 ? 10.086 6.027 17.406 1 88.88 76 LYS B N 1
ATOM 2869 C CA . LYS B 1 76 ? 11.07 7.051 17.078 1 88.88 76 LYS B CA 1
ATOM 2870 C C . LYS B 1 76 ? 12.484 6.477 17.094 1 88.88 76 LYS B C 1
ATOM 2872 O O . LYS B 1 76 ? 12.672 5.262 17.172 1 88.88 76 LYS B O 1
ATOM 2877 N N . SER B 1 77 ? 13.422 7.34 16.812 1 89.56 77 SER B N 1
ATOM 2878 C CA . SER B 1 77 ? 14.812 6.906 16.797 1 89.56 77 SER B CA 1
ATOM 2879 C C . SER B 1 77 ? 15.367 6.77 18.203 1 89.56 77 SER B C 1
ATOM 2881 O O . SER B 1 77 ? 16.453 7.277 18.5 1 89.56 77 SER B O 1
ATOM 2883 N N . ARG B 1 78 ? 14.711 5.996 19.047 1 86.94 78 ARG B N 1
ATOM 2884 C CA . ARG B 1 78 ? 15.055 5.977 20.469 1 86.94 78 ARG B CA 1
ATOM 2885 C C . ARG B 1 78 ? 15.43 4.57 20.922 1 86.94 78 ARG B C 1
ATOM 2887 O O . ARG B 1 78 ? 15.766 4.355 22.078 1 86.94 78 ARG B O 1
ATOM 2894 N N . LEU B 1 79 ? 15.414 3.678 20.031 1 91.06 79 LEU B N 1
ATOM 2895 C CA . LEU B 1 79 ? 15.852 2.336 20.391 1 91.06 79 LEU B CA 1
ATOM 2896 C C . LEU B 1 79 ? 17.375 2.277 20.5 1 91.06 79 LEU B C 1
ATOM 2898 O O . LEU B 1 79 ? 18.062 3.211 20.094 1 91.06 79 LEU B O 1
ATOM 2902 N N . PRO B 1 80 ? 17.844 1.258 21.172 1 91.69 80 PRO B N 1
ATOM 2903 C CA . PRO B 1 80 ? 19.297 1.139 21.25 1 91.69 80 PRO B CA 1
ATOM 2904 C C . PRO B 1 80 ? 19.984 1.371 19.922 1 91.69 80 PRO B C 1
ATOM 2906 O O . PRO B 1 80 ? 19.484 0.954 18.875 1 91.69 80 PRO B O 1
ATOM 2909 N N . PHE B 1 81 ? 21.156 2.078 19.969 1 91.56 81 PHE B N 1
ATOM 2910 C CA . PHE B 1 81 ? 21.984 2.418 18.812 1 91.56 81 PHE B CA 1
ATOM 2911 C C . PHE B 1 81 ? 21.266 3.406 17.891 1 91.56 81 PHE B C 1
ATOM 2913 O O . PHE B 1 81 ? 21.547 3.473 16.703 1 91.56 81 PHE B O 1
ATOM 2920 N N . LYS B 1 82 ? 20.25 4.016 18.453 1 93.25 82 LYS B N 1
ATOM 2921 C CA . LYS B 1 82 ? 19.469 5.02 17.734 1 93.25 82 LYS B CA 1
ATOM 2922 C C . LYS B 1 82 ? 18.797 4.414 16.5 1 93.25 82 LYS B C 1
ATOM 2924 O O . LYS B 1 82 ? 18.844 4.992 15.422 1 93.25 82 LYS B O 1
ATOM 2929 N N . THR B 1 83 ? 18.312 3.258 16.656 1 95.56 83 THR B N 1
ATOM 2930 C CA . THR B 1 83 ? 17.578 2.578 15.594 1 95.56 83 THR B CA 1
ATOM 2931 C C . THR B 1 83 ? 16.078 2.857 15.711 1 95.56 83 THR B C 1
ATOM 2933 O O . THR B 1 83 ? 15.602 3.297 16.766 1 95.56 83 THR B O 1
ATOM 2936 N N . SER B 1 84 ? 15.43 2.715 14.594 1 95.88 84 SER B N 1
ATOM 2937 C CA . SER B 1 84 ? 13.969 2.758 14.523 1 95.88 84 SER B CA 1
ATOM 2938 C C . SER B 1 84 ? 13.398 1.435 14.023 1 95.88 84 SER B C 1
ATOM 2940 O O . SER B 1 84 ? 13.992 0.789 13.156 1 95.88 84 SER B O 1
ATOM 2942 N N . LEU B 1 85 ? 12.297 1.092 14.617 1 96.56 85 LEU B N 1
ATOM 2943 C CA . LEU B 1 85 ? 11.609 -0.135 14.227 1 96.56 85 LEU B CA 1
ATOM 2944 C C . LEU B 1 85 ? 10.516 0.158 13.211 1 96.56 85 LEU B C 1
ATOM 2946 O O . LEU B 1 85 ? 9.656 1.017 13.445 1 96.56 85 LEU B O 1
ATOM 2950 N N . LEU B 1 86 ? 10.555 -0.62 12.102 1 96.75 86 LEU B N 1
ATOM 2951 C CA . LEU B 1 86 ? 9.57 -0.442 11.047 1 96.75 86 LEU B CA 1
ATOM 2952 C C . LEU B 1 86 ? 8.82 -1.742 10.781 1 96.75 86 LEU B C 1
ATOM 2954 O O . LEU B 1 86 ? 9.414 -2.82 10.781 1 96.75 86 LEU B O 1
ATOM 2958 N N . LEU B 1 87 ? 7.523 -1.633 10.547 1 97.19 87 LEU B N 1
ATOM 2959 C CA . LEU B 1 87 ? 6.797 -2.633 9.773 1 97.19 87 LEU B CA 1
ATOM 2960 C C . LEU B 1 87 ? 6.906 -2.348 8.273 1 97.19 87 LEU B C 1
ATOM 2962 O O . LEU B 1 87 ? 6.699 -1.214 7.84 1 97.19 87 LEU B O 1
ATOM 2966 N N . THR B 1 88 ? 7.293 -3.322 7.535 1 97.25 88 THR B N 1
ATOM 2967 C CA . THR B 1 88 ? 7.434 -3.145 6.094 1 97.25 88 THR B CA 1
ATOM 2968 C C . THR B 1 88 ? 6.57 -4.152 5.34 1 97.25 88 THR B C 1
ATOM 2970 O O . THR B 1 88 ? 6.324 -5.258 5.828 1 97.25 88 THR B O 1
ATOM 2973 N N . TYR B 1 89 ? 6.141 -3.762 4.207 1 97.88 89 TYR B N 1
ATOM 2974 C CA . TYR B 1 89 ? 5.363 -4.629 3.332 1 97.88 89 TYR B CA 1
ATOM 2975 C C . TYR B 1 89 ? 5.605 -4.289 1.866 1 97.88 89 TYR B C 1
ATOM 2977 O O . TYR B 1 89 ? 5.445 -3.139 1.454 1 97.88 89 TYR B O 1
ATOM 2985 N N . THR B 1 90 ? 5.965 -5.285 1.104 1 98 90 THR B N 1
A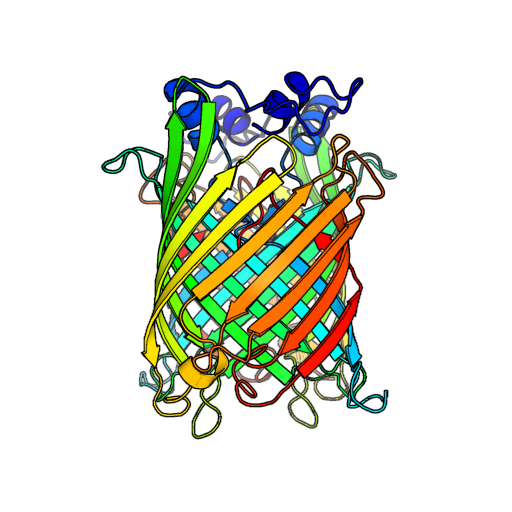TOM 2986 C CA . THR B 1 90 ? 6.117 -5.176 -0.342 1 98 90 THR B CA 1
ATOM 2987 C C . THR B 1 90 ? 5.332 -6.277 -1.053 1 98 90 THR B C 1
ATOM 2989 O O . THR B 1 90 ? 5.371 -7.438 -0.643 1 98 90 THR B O 1
ATOM 2992 N N . GLN B 1 91 ? 4.598 -5.879 -1.999 1 98.31 91 GLN B N 1
ATOM 2993 C CA . GLN B 1 91 ? 3.906 -6.824 -2.871 1 98.31 91 GLN B CA 1
ATOM 2994 C C . GLN B 1 91 ? 4.289 -6.605 -4.332 1 98.31 91 GLN B C 1
ATOM 2996 O O . GLN B 1 91 ? 4.234 -5.48 -4.832 1 98.31 91 GLN B O 1
ATOM 3001 N N . LYS B 1 92 ? 4.727 -7.621 -4.938 1 98.12 92 LYS B N 1
ATOM 3002 C CA . LYS B 1 92 ? 4.934 -7.645 -6.383 1 98.12 92 LYS B CA 1
ATOM 3003 C C . LYS B 1 92 ? 3.895 -8.523 -7.07 1 98.12 92 LYS B C 1
ATOM 3005 O O . LYS B 1 92 ? 3.717 -9.688 -6.707 1 98.12 92 LYS B O 1
ATOM 3010 N N . SER B 1 93 ? 3.287 -7.93 -8.023 1 98.12 93 SER B N 1
ATOM 3011 C CA . SER B 1 93 ? 2.244 -8.656 -8.734 1 98.12 93 SER B CA 1
ATOM 3012 C C . SER B 1 93 ? 2.521 -8.688 -10.234 1 98.12 93 SER B C 1
ATOM 3014 O O . SER B 1 93 ? 2.885 -7.664 -10.828 1 98.12 93 SER B O 1
ATOM 3016 N N . PHE B 1 94 ? 2.42 -9.812 -10.758 1 97.88 94 PHE B N 1
ATOM 3017 C CA . PHE B 1 94 ? 2.576 -10.055 -12.188 1 97.88 94 PHE B CA 1
ATOM 3018 C C . PHE B 1 94 ? 1.229 -10.336 -12.844 1 97.88 94 PHE B C 1
ATOM 3020 O O . PHE B 1 94 ? 0.47 -11.188 -12.375 1 97.88 94 PHE B O 1
ATOM 3027 N N . TRP B 1 95 ? 1.066 -9.586 -13.883 1 96.62 95 TRP B N 1
ATOM 3028 C CA . TRP B 1 95 ? -0.294 -9.516 -14.406 1 96.62 95 TRP B CA 1
ATOM 3029 C C . TRP B 1 95 ? -0.316 -9.797 -15.906 1 96.62 95 TRP B C 1
ATOM 3031 O O . TRP B 1 95 ? 0.353 -9.117 -16.688 1 96.62 95 TRP B O 1
ATOM 3041 N N . ASP B 1 96 ? -1.11 -10.828 -16.25 1 95.06 96 ASP B N 1
ATOM 3042 C CA . ASP B 1 96 ? -1.349 -11.109 -17.656 1 95.06 96 ASP B CA 1
ATOM 3043 C C . ASP B 1 96 ? -2.467 -10.234 -18.219 1 95.06 96 ASP B C 1
ATOM 3045 O O . ASP B 1 96 ? -3.496 -10.734 -18.672 1 95.06 96 ASP B O 1
ATOM 3049 N N . ILE B 1 97 ? -2.176 -9.031 -18.344 1 92.25 97 ILE B N 1
ATOM 3050 C CA . ILE B 1 97 ? -3.191 -8.008 -18.562 1 92.25 97 ILE B CA 1
ATOM 3051 C C . ILE B 1 97 ? -3.705 -8.102 -20 1 92.25 97 ILE B C 1
ATOM 3053 O O . ILE B 1 97 ? -4.789 -7.602 -20.312 1 92.25 97 ILE B O 1
ATOM 3057 N N . TYR B 1 98 ? -3.023 -8.758 -20.844 1 93 98 TYR B N 1
ATOM 3058 C CA . TYR B 1 98 ? -3.385 -8.805 -22.25 1 93 98 TYR B CA 1
ATOM 3059 C C . TYR B 1 98 ? -4.172 -10.062 -22.578 1 93 98 TYR B C 1
ATOM 3061 O O . TYR B 1 98 ? -4.672 -10.227 -23.688 1 93 98 TYR B O 1
ATOM 3069 N N . GLU B 1 99 ? -4.246 -10.945 -21.625 1 90.5 99 GLU B N 1
ATOM 3070 C CA . GLU B 1 99 ? -5.082 -12.133 -21.797 1 90.5 99 GLU B CA 1
ATOM 3071 C C . GLU B 1 99 ? -6.539 -11.828 -21.453 1 90.5 99 GLU B C 1
ATOM 3073 O O . GLU B 1 99 ? -6.844 -10.797 -20.844 1 90.5 99 GLU B O 1
ATOM 3078 N N . ASN B 1 100 ? -7.34 -12.844 -21.797 1 84.5 100 ASN B N 1
ATOM 3079 C CA . ASN B 1 100 ? -8.742 -12.695 -21.438 1 84.5 100 ASN B CA 1
ATOM 3080 C C . ASN B 1 100 ? -8.938 -12.656 -19.922 1 84.5 100 ASN B C 1
ATOM 3082 O O . ASN B 1 100 ? -8.305 -13.422 -19.188 1 84.5 100 ASN B O 1
ATOM 3086 N N . SER B 1 101 ? -9.68 -11.812 -19.438 1 82.06 101 SER B N 1
ATOM 3087 C CA . SER B 1 101 ? -10.031 -11.586 -18.047 1 82.06 101 SER B CA 1
ATOM 3088 C C . SER B 1 101 ? -8.867 -10.977 -17.266 1 82.06 101 SER B C 1
ATOM 3090 O O . SER B 1 101 ? -8.984 -10.711 -16.062 1 82.06 101 SER B O 1
ATOM 3092 N N . SER B 1 102 ? -7.727 -11.023 -17.969 1 86.06 102 SER B N 1
ATOM 3093 C CA . SER B 1 102 ? -6.574 -10.336 -17.391 1 86.06 102 SER B CA 1
ATOM 3094 C C . SER B 1 102 ? -6.254 -10.852 -16 1 86.06 102 SER B C 1
ATOM 3096 O O . SER B 1 102 ? -6.184 -10.078 -15.047 1 86.06 102 SER B O 1
ATOM 3098 N N . PRO B 1 103 ? -5.918 -12.109 -15.883 1 89.88 103 PRO B N 1
ATOM 3099 C CA . PRO B 1 103 ? -5.66 -12.648 -14.547 1 89.88 103 PRO B CA 1
ATOM 3100 C C . PRO B 1 103 ? -4.262 -12.305 -14.031 1 89.88 103 PRO B C 1
ATOM 3102 O O . PRO B 1 103 ? -3.348 -12.078 -14.82 1 89.88 103 PRO B O 1
ATOM 3105 N N . PHE B 1 104 ? -4.199 -12.336 -12.727 1 93.81 104 PHE B N 1
ATOM 3106 C CA . PHE B 1 104 ? -2.863 -12.266 -12.148 1 93.81 104 PHE B CA 1
ATOM 3107 C C . PHE B 1 104 ? -2.133 -13.594 -12.297 1 93.81 104 PHE B C 1
ATOM 3109 O O . PHE B 1 104 ? -2.689 -14.656 -12 1 93.81 104 PHE B O 1
ATOM 3116 N N . ALA B 1 105 ? -0.857 -13.523 -12.781 1 94.06 105 ALA B N 1
ATOM 3117 C CA . ALA B 1 105 ? -0.023 -14.711 -12.938 1 94.06 105 ALA B CA 1
ATOM 3118 C C . ALA B 1 105 ? 0.615 -15.102 -11.609 1 94.06 105 ALA B C 1
ATOM 3120 O O . ALA B 1 105 ? 0.75 -16.297 -11.305 1 94.06 105 ALA B O 1
ATOM 3121 N N . ASP B 1 106 ? 1.036 -14.125 -10.891 1 95.19 106 ASP B N 1
ATOM 3122 C CA . ASP B 1 106 ? 1.658 -14.375 -9.594 1 95.19 106 ASP B CA 1
ATOM 3123 C C . ASP B 1 106 ? 1.593 -13.141 -8.703 1 95.19 106 ASP B C 1
ATOM 3125 O O . ASP B 1 106 ? 1.589 -12.008 -9.195 1 95.19 106 ASP B O 1
ATOM 3129 N N . ASN B 1 107 ? 1.462 -13.352 -7.469 1 97.44 107 ASN B N 1
ATOM 3130 C CA . ASN B 1 107 ? 1.589 -12.344 -6.418 1 97.44 107 ASN B CA 1
ATOM 3131 C C . ASN B 1 107 ? 2.621 -12.758 -5.371 1 97.44 107 ASN B C 1
ATOM 3133 O O . ASN B 1 107 ? 2.539 -13.844 -4.809 1 97.44 107 ASN B O 1
ATOM 3137 N N . ASN B 1 108 ? 3.551 -11.961 -5.137 1 98.31 108 ASN B N 1
ATOM 3138 C CA . ASN B 1 108 ? 4.531 -12.188 -4.086 1 98.31 108 ASN B CA 1
ATOM 3139 C C . ASN B 1 108 ? 4.34 -11.219 -2.92 1 98.31 108 ASN B C 1
ATOM 3141 O O . ASN B 1 108 ? 4.535 -10.016 -3.068 1 98.31 108 ASN B O 1
ATOM 3145 N N . TYR B 1 109 ? 3.977 -11.758 -1.828 1 97.75 109 TYR B N 1
ATOM 3146 C CA . TYR B 1 109 ? 3.75 -10.992 -0.61 1 97.75 109 TYR B CA 1
ATOM 3147 C C . TYR B 1 109 ? 4.977 -11.023 0.291 1 97.75 109 TYR B C 1
ATOM 3149 O O . TYR B 1 109 ? 5.449 -12.094 0.669 1 97.75 109 TYR B O 1
ATOM 3157 N N . ASN B 1 110 ? 5.445 -9.867 0.701 1 98.25 110 ASN B N 1
ATOM 3158 C CA . ASN B 1 110 ? 6.703 -9.797 1.434 1 98.25 110 ASN B CA 1
ATOM 3159 C C . ASN B 1 110 ? 6.609 -8.844 2.621 1 98.25 110 ASN B C 1
ATOM 3161 O O . ASN B 1 110 ? 7.211 -7.77 2.611 1 98.25 110 ASN B O 1
ATOM 3165 N N . PRO B 1 111 ? 5.895 -9.281 3.686 1 97.62 111 PRO B N 1
ATOM 3166 C CA . PRO B 1 111 ? 5.918 -8.516 4.934 1 97.62 111 PRO B CA 1
ATOM 3167 C C . PRO B 1 111 ? 7.23 -8.68 5.703 1 97.62 111 PRO B C 1
ATOM 3169 O O . PRO B 1 111 ? 7.945 -9.664 5.5 1 97.62 111 PRO B O 1
ATOM 3172 N N . GLY B 1 112 ? 7.508 -7.668 6.539 1 97.81 112 GLY B N 1
ATOM 3173 C CA . GLY B 1 112 ? 8.711 -7.762 7.352 1 97.81 112 GLY B CA 1
ATOM 3174 C C . GLY B 1 112 ? 8.734 -6.773 8.5 1 97.81 112 GLY B C 1
ATOM 3175 O O . GLY B 1 112 ? 7.887 -5.883 8.578 1 97.81 112 GLY B O 1
ATOM 3176 N N . ILE B 1 113 ? 9.648 -7.039 9.406 1 98.12 113 ILE B N 1
ATOM 3177 C CA . ILE B 1 113 ? 10.039 -6.121 10.469 1 98.12 113 ILE B CA 1
ATOM 3178 C C . ILE B 1 113 ? 11.492 -5.688 10.266 1 98.12 113 ILE B C 1
ATOM 3180 O O . ILE B 1 113 ? 12.375 -6.527 10.055 1 98.12 113 ILE B O 1
ATOM 3184 N N . THR B 1 114 ? 11.711 -4.426 10.367 1 97.5 114 THR B N 1
ATOM 3185 C CA . THR B 1 114 ? 13.023 -3.904 10.008 1 97.5 114 THR B CA 1
ATOM 3186 C C . THR B 1 114 ? 13.539 -2.945 11.078 1 97.5 114 THR B C 1
ATOM 3188 O O . THR B 1 114 ? 12.805 -2.053 11.516 1 97.5 114 THR B O 1
ATOM 3191 N N . LEU B 1 115 ? 14.734 -3.156 11.5 1 97.62 115 LEU B N 1
ATOM 3192 C CA . LEU B 1 115 ? 15.492 -2.189 12.297 1 97.62 115 LEU B CA 1
ATOM 3193 C C . LEU B 1 115 ? 16.422 -1.37 11.406 1 97.62 115 LEU B C 1
ATOM 3195 O O . LEU B 1 115 ? 17.266 -1.93 10.703 1 97.62 115 LEU B O 1
ATOM 3199 N N . ILE B 1 116 ? 16.297 -0.058 11.5 1 95.75 116 ILE B N 1
ATOM 3200 C CA . ILE B 1 116 ? 17.078 0.761 10.578 1 95.75 116 ILE B CA 1
ATOM 3201 C C . ILE B 1 116 ? 17.828 1.842 11.359 1 95.75 116 ILE B C 1
ATOM 3203 O O . ILE B 1 116 ? 17.359 2.293 12.406 1 95.75 116 ILE B O 1
ATOM 3207 N N . ARG B 1 117 ? 18.969 2.252 10.82 1 94.06 117 ARG B N 1
ATOM 3208 C CA . ARG B 1 117 ? 19.781 3.305 11.414 1 94.06 117 ARG B CA 1
ATOM 3209 C C . ARG B 1 117 ? 20.547 4.082 10.344 1 94.06 117 ARG B C 1
ATOM 3211 O O . ARG B 1 117 ? 21.172 3.49 9.461 1 94.06 117 ARG B O 1
ATOM 3218 N N . PRO B 1 118 ? 20.516 5.406 10.414 1 92.06 118 PRO B N 1
ATOM 3219 C CA . PRO B 1 118 ? 21.391 6.188 9.539 1 92.06 118 PRO B CA 1
ATOM 3220 C C . PRO B 1 118 ? 22.859 6.082 9.93 1 92.06 118 PRO B C 1
ATOM 3222 O O . PRO B 1 118 ? 23.188 5.789 11.086 1 92.06 118 PRO B O 1
ATOM 3225 N N . VAL B 1 119 ? 23.672 6.238 8.969 1 93.19 119 VAL B N 1
ATOM 3226 C CA . VAL B 1 119 ? 25.109 6.281 9.203 1 93.19 119 VAL B CA 1
ATOM 3227 C C . VAL B 1 119 ? 25.625 7.699 8.969 1 93.19 119 VAL B C 1
ATOM 3229 O O . VAL B 1 119 ? 25.625 8.188 7.832 1 93.19 119 VAL B O 1
ATOM 3232 N N . LEU B 1 120 ? 26 8.273 10.023 1 93 120 LEU B N 1
ATOM 3233 C CA . LEU B 1 120 ? 26.562 9.617 9.945 1 93 120 LEU B CA 1
ATOM 3234 C C . LEU B 1 120 ? 28.031 9.617 10.359 1 93 120 LEU B C 1
ATOM 3236 O O . LEU B 1 120 ? 28.422 8.875 11.258 1 93 120 LEU B O 1
ATOM 3240 N N . SER B 1 121 ? 28.844 10.383 9.727 1 91.38 121 SER B N 1
ATOM 3241 C CA . SER B 1 121 ? 30.25 10.609 10.039 1 91.38 121 SER B CA 1
ATOM 3242 C C . SER B 1 121 ? 30.656 12.047 9.727 1 91.38 121 SER B C 1
ATOM 3244 O O . SER B 1 121 ? 30.375 12.562 8.641 1 91.38 121 SER B O 1
ATOM 3246 N N . LYS B 1 122 ? 31.297 12.727 10.711 1 91.81 122 LYS B N 1
ATOM 3247 C CA . LYS B 1 122 ? 31.766 14.102 10.547 1 91.81 122 LYS B CA 1
ATOM 3248 C C . LYS B 1 122 ? 30.641 15.023 10.109 1 91.81 122 LYS B C 1
ATOM 3250 O O . LYS B 1 122 ? 30.781 15.789 9.156 1 91.81 122 LYS B O 1
ATOM 3255 N N . GLN B 1 123 ? 29.484 14.797 10.602 1 91.31 123 GLN B N 1
ATOM 3256 C CA . GLN B 1 123 ? 28.297 15.609 10.391 1 91.31 123 GLN B CA 1
ATOM 3257 C C . GLN B 1 123 ? 27.797 15.484 8.953 1 91.31 123 GLN B C 1
ATOM 3259 O O . GLN B 1 123 ? 27.344 16.469 8.359 1 91.31 123 GLN B O 1
ATOM 3264 N N . GLN B 1 124 ? 28.125 14.367 8.391 1 90.31 124 GLN B N 1
ATOM 3265 C CA . GLN B 1 124 ? 27.641 14.055 7.051 1 90.31 124 GLN B CA 1
ATOM 3266 C C . GLN B 1 124 ? 26.828 12.758 7.047 1 90.31 124 GLN B C 1
ATOM 3268 O O . GLN B 1 124 ? 27.203 11.789 7.715 1 90.31 124 GLN B O 1
ATOM 3273 N N . LEU B 1 125 ? 25.75 12.797 6.301 1 90.38 125 LEU B N 1
ATOM 3274 C CA . LEU B 1 125 ? 25.016 11.555 6.094 1 90.38 125 LEU B CA 1
ATOM 3275 C C . LEU B 1 125 ? 25.719 10.672 5.066 1 90.38 125 LEU B C 1
ATOM 3277 O O . LEU B 1 125 ? 25.797 11.023 3.889 1 90.38 125 LEU B O 1
ATOM 3281 N N . LYS B 1 126 ? 26.172 9.539 5.473 1 91.25 126 LYS B N 1
ATOM 3282 C CA . LYS B 1 126 ? 26.953 8.672 4.598 1 91.25 126 LYS B CA 1
ATOM 3283 C C . LYS B 1 126 ? 26.125 7.488 4.109 1 91.25 126 LYS B C 1
ATOM 3285 O O . LYS B 1 126 ? 26.516 6.773 3.191 1 91.25 126 LYS B O 1
ATOM 3290 N N . GLY B 1 127 ? 25.047 7.281 4.688 1 92 127 GLY B N 1
ATOM 3291 C CA . GLY B 1 127 ? 24.188 6.18 4.266 1 92 127 GLY B CA 1
ATOM 3292 C C . GLY B 1 127 ? 23.312 5.648 5.379 1 92 127 GLY B C 1
ATOM 3293 O O . GLY B 1 127 ? 22.797 6.418 6.195 1 92 127 GLY B O 1
ATOM 3294 N N . GLY B 1 128 ? 23.047 4.344 5.32 1 93.56 128 GLY B N 1
ATOM 3295 C CA . GLY B 1 128 ? 22.219 3.672 6.312 1 93.56 128 GLY B CA 1
ATOM 3296 C C . GLY B 1 128 ? 22.391 2.164 6.309 1 93.56 128 GLY B C 1
ATOM 3297 O O . GLY B 1 128 ? 22.922 1.597 5.348 1 93.56 128 GLY B O 1
ATOM 3298 N N . ILE B 1 129 ? 21.984 1.585 7.422 1 96 129 ILE B N 1
ATOM 3299 C CA . ILE B 1 129 ? 22.016 0.134 7.566 1 96 129 ILE B CA 1
ATOM 3300 C C . ILE B 1 129 ? 20.672 -0.361 8.117 1 96 129 ILE B C 1
ATOM 3302 O O . ILE B 1 129 ? 19.984 0.368 8.828 1 96 129 ILE B O 1
ATOM 3306 N N . ALA B 1 130 ? 20.328 -1.573 7.691 1 96.44 130 ALA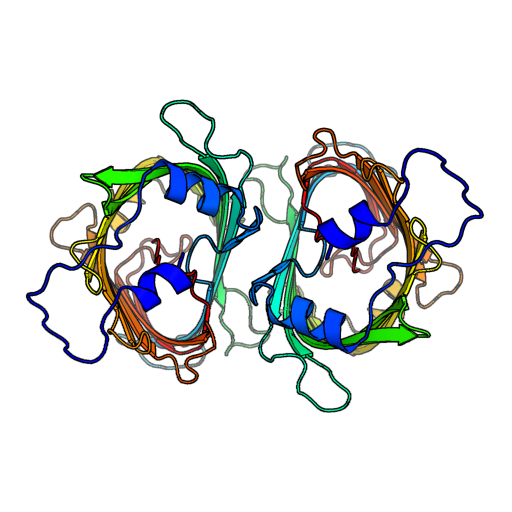 B N 1
ATOM 3307 C CA . ALA B 1 130 ? 19.047 -2.137 8.125 1 96.44 130 ALA B CA 1
ATOM 3308 C C . ALA B 1 130 ? 19.156 -3.641 8.359 1 96.44 130 ALA B C 1
ATOM 3310 O O . ALA B 1 130 ? 19.828 -4.344 7.594 1 96.44 130 ALA B O 1
ATOM 3311 N N . LEU B 1 131 ? 18.625 -4.098 9.43 1 98.06 131 LEU B N 1
ATOM 3312 C CA . LEU B 1 131 ? 18.406 -5.508 9.727 1 98.06 131 LEU B CA 1
ATOM 3313 C C . LEU B 1 131 ? 16.922 -5.859 9.625 1 98.06 131 LEU B C 1
ATOM 3315 O O . LEU B 1 131 ? 16.078 -5.25 10.305 1 98.06 131 LEU B O 1
ATOM 3319 N N . SER B 1 132 ? 16.641 -6.863 8.781 1 98.12 132 SER B N 1
ATOM 3320 C CA . SER B 1 132 ? 15.227 -7.176 8.539 1 98.12 132 SER B CA 1
ATOM 3321 C C . SER B 1 132 ? 14.945 -8.656 8.758 1 98.12 132 SER B C 1
ATOM 3323 O O . SER B 1 132 ? 15.781 -9.508 8.438 1 98.12 132 SER B O 1
ATOM 3325 N N . PHE B 1 133 ? 13.812 -8.961 9.297 1 98.69 133 PHE B N 1
ATOM 3326 C CA . PHE B 1 133 ? 13.195 -10.281 9.289 1 98.69 133 PHE B CA 1
ATOM 3327 C C . PHE B 1 133 ? 11.961 -10.289 8.391 1 98.69 133 PHE B C 1
ATOM 3329 O O . PHE B 1 133 ? 11 -9.547 8.641 1 98.69 133 PHE B O 1
ATOM 3336 N N . GLU B 1 134 ? 11.977 -11.141 7.406 1 98.19 134 GLU B N 1
ATOM 3337 C CA . GLU B 1 134 ? 11.008 -11.023 6.316 1 98.19 134 GLU B CA 1
ATOM 3338 C C . GLU B 1 134 ? 10.391 -12.383 5.98 1 98.19 134 GLU B C 1
ATOM 3340 O O . GLU B 1 134 ? 11 -13.422 6.219 1 98.19 134 GLU B O 1
ATOM 3345 N N . HIS B 1 135 ? 9.195 -12.344 5.531 1 97.69 135 HIS B N 1
ATOM 3346 C CA . HIS B 1 135 ? 8.492 -13.461 4.91 1 97.69 135 HIS B CA 1
ATOM 3347 C C . HIS B 1 135 ? 8.141 -13.156 3.461 1 97.69 135 HIS B C 1
ATOM 3349 O O . HIS B 1 135 ? 7.727 -12.039 3.143 1 97.69 135 HIS B O 1
ATOM 3355 N N . GLU B 1 136 ? 8.367 -14.07 2.568 1 97.94 136 GLU B N 1
ATOM 3356 C CA . GLU B 1 136 ? 7.891 -13.953 1.194 1 97.94 136 GLU B CA 1
ATOM 3357 C C . GLU B 1 136 ? 7.141 -15.211 0.76 1 97.94 136 GLU B C 1
ATOM 3359 O O . GLU B 1 136 ? 7.602 -16.328 1.004 1 97.94 136 GLU B O 1
ATOM 3364 N N . SER B 1 137 ? 5.992 -15.07 0.203 1 97.31 137 SER B N 1
ATOM 3365 C CA . SER B 1 137 ? 5.223 -16.188 -0.333 1 97.31 137 SER B CA 1
ATOM 3366 C C . SER B 1 137 ? 4.355 -15.75 -1.509 1 97.31 137 SER B C 1
ATOM 3368 O O . SER B 1 137 ? 4.195 -14.555 -1.759 1 97.31 137 SER B O 1
ATOM 3370 N N . ASN B 1 138 ? 3.826 -16.734 -2.209 1 96.75 138 ASN B N 1
ATOM 3371 C CA . ASN B 1 138 ? 2.971 -16.406 -3.344 1 96.75 138 ASN B CA 1
ATOM 3372 C C . ASN B 1 138 ? 1.496 -16.609 -3.014 1 96.75 138 ASN B C 1
ATOM 3374 O O . ASN B 1 138 ? 0.64 -16.531 -3.896 1 96.75 138 ASN B O 1
ATOM 3378 N N . GLY B 1 139 ? 1.163 -16.984 -1.786 1 93.88 139 GLY B N 1
ATOM 3379 C CA . GLY B 1 139 ? -0.204 -17.016 -1.292 1 93.88 139 GLY B CA 1
ATOM 3380 C C . GLY B 1 139 ? -0.995 -18.203 -1.83 1 93.88 139 GLY B C 1
ATOM 3381 O O . GLY B 1 139 ? -2.215 -18.266 -1.663 1 93.88 139 GLY B O 1
ATOM 3382 N N . LEU B 1 140 ? -0.317 -19.094 -2.496 1 93.75 140 LEU B N 1
ATOM 3383 C CA . LEU B 1 140 ? -0.981 -20.266 -3.061 1 93.75 140 LEU B CA 1
ATOM 3384 C C . LEU B 1 140 ? -0.793 -21.484 -2.164 1 93.75 140 LEU B C 1
ATOM 3386 O O . LEU B 1 140 ? -0.094 -21.406 -1.151 1 93.75 140 LEU B O 1
ATOM 3390 N N . ASP B 1 141 ? -1.564 -22.516 -2.51 1 91.38 141 ASP B N 1
ATOM 3391 C CA . ASP B 1 141 ? -1.494 -23.719 -1.683 1 91.38 141 ASP B CA 1
ATOM 3392 C C . ASP B 1 141 ? -0.955 -24.906 -2.48 1 91.38 141 ASP B C 1
ATOM 3394 O O . ASP B 1 141 ? -0.631 -24.766 -3.662 1 91.38 141 ASP B O 1
ATOM 3398 N N . SER B 1 142 ? -0.71 -25.969 -1.763 1 91.75 142 SER B N 1
ATOM 3399 C CA . SER B 1 142 ? -0.344 -27.266 -2.324 1 91.75 142 SER B CA 1
ATOM 3400 C C . SER B 1 142 ? 0.94 -27.172 -3.141 1 91.75 142 SER B C 1
ATOM 3402 O O . SER B 1 142 ? 1.935 -26.609 -2.682 1 91.75 142 SER B O 1
ATOM 3404 N N . ILE B 1 143 ? 0.941 -27.734 -4.344 1 92.19 143 ILE B N 1
ATOM 3405 C CA . ILE B 1 143 ? 2.164 -27.844 -5.129 1 92.19 143 ILE B CA 1
ATOM 3406 C C . ILE B 1 143 ? 2.512 -26.484 -5.734 1 92.19 143 ILE B C 1
ATOM 3408 O O . ILE B 1 143 ? 3.617 -26.281 -6.25 1 92.19 143 ILE B O 1
ATOM 3412 N N . TYR B 1 144 ? 1.657 -25.547 -5.605 1 93.19 144 TYR B N 1
ATOM 3413 C CA . TYR B 1 144 ? 1.893 -24.234 -6.211 1 93.19 144 TYR B CA 1
ATOM 3414 C C . TYR B 1 144 ? 2.459 -23.266 -5.191 1 93.19 144 TYR B C 1
ATOM 3416 O O . TYR B 1 144 ? 2.891 -22.156 -5.551 1 93.19 144 TYR B O 1
ATOM 3424 N N . SER B 1 145 ? 2.467 -23.703 -3.982 1 94.56 145 SER B N 1
ATOM 3425 C CA . SER B 1 145 ? 2.922 -22.828 -2.902 1 94.56 145 SER B CA 1
ATOM 3426 C C . SER B 1 145 ? 4.43 -22.609 -2.975 1 94.56 145 SER B C 1
ATOM 3428 O O . SER B 1 145 ? 5.188 -23.531 -3.26 1 94.56 145 SER B O 1
ATOM 3430 N N . ARG B 1 146 ? 4.867 -21.406 -2.859 1 97.19 146 ARG B N 1
ATOM 3431 C CA . ARG B 1 146 ? 6.254 -21 -2.65 1 97.19 146 ARG B CA 1
ATOM 3432 C C . ARG B 1 146 ? 6.379 -20.062 -1.456 1 97.19 146 ARG B C 1
ATOM 3434 O O . ARG B 1 146 ? 5.531 -19.188 -1.257 1 97.19 146 ARG B O 1
ATOM 3441 N N . SER B 1 147 ? 7.484 -20.25 -0.679 1 97 147 SER B N 1
ATOM 3442 C CA . SER B 1 147 ? 7.645 -19.359 0.464 1 97 147 SER B CA 1
ATOM 3443 C C . SER B 1 147 ? 9.047 -19.469 1.058 1 97 147 SER B C 1
ATOM 3445 O O . SER B 1 147 ? 9.773 -20.422 0.778 1 97 147 SER B O 1
ATOM 3447 N N . TRP B 1 148 ? 9.359 -18.453 1.806 1 97.69 148 TRP B N 1
ATOM 3448 C CA . TRP B 1 148 ? 10.547 -18.516 2.656 1 97.69 148 TRP B CA 1
ATOM 3449 C C . TRP B 1 148 ? 10.492 -17.438 3.736 1 97.69 148 TRP B C 1
ATOM 3451 O O . TRP B 1 148 ? 9.844 -16.391 3.555 1 97.69 148 TRP B O 1
ATOM 3461 N N . ASN B 1 149 ? 11.062 -17.703 4.887 1 98.12 149 ASN B N 1
ATOM 3462 C CA . ASN B 1 149 ? 11.391 -16.766 5.957 1 98.12 149 ASN B CA 1
ATOM 3463 C C . ASN B 1 149 ? 12.891 -16.484 6.02 1 98.12 149 ASN B C 1
ATOM 3465 O O . ASN B 1 149 ? 13.703 -17.406 5.918 1 98.12 149 ASN B O 1
ATOM 3469 N N . TYR B 1 150 ? 13.172 -15.242 6.098 1 98.5 150 TYR B N 1
ATOM 3470 C CA . TYR B 1 150 ? 14.609 -14.977 6.035 1 98.5 150 TYR B CA 1
ATOM 3471 C C . TYR B 1 150 ? 14.961 -13.703 6.789 1 98.5 150 TYR B C 1
ATOM 3473 O O . TYR B 1 150 ? 14.094 -12.859 7.047 1 98.5 150 TYR B O 1
ATOM 3481 N N . ALA B 1 151 ? 16.172 -13.648 7.18 1 98.56 151 ALA B N 1
ATOM 3482 C CA . ALA B 1 151 ? 16.797 -12.43 7.699 1 98.56 151 ALA B CA 1
ATOM 3483 C C . ALA B 1 151 ? 17.688 -11.773 6.648 1 98.56 151 ALA B C 1
ATOM 3485 O O . ALA B 1 151 ? 18.297 -12.469 5.832 1 98.56 151 ALA B O 1
ATOM 3486 N N . SER B 1 152 ? 17.703 -10.508 6.668 1 97.81 152 SER B N 1
ATOM 3487 C CA . SER B 1 152 ? 18.578 -9.812 5.727 1 97.81 152 SER B CA 1
ATOM 3488 C C . SER B 1 152 ? 19.266 -8.625 6.383 1 97.81 152 SER B C 1
ATOM 3490 O O . SER B 1 152 ? 18.719 -8.016 7.305 1 97.81 152 SER B O 1
ATOM 3492 N N . LEU B 1 153 ? 20.469 -8.406 5.957 1 98 153 LEU B N 1
ATOM 3493 C CA . LEU B 1 153 ? 21.25 -7.219 6.281 1 98 153 LEU B CA 1
ATOM 3494 C C . LEU B 1 153 ? 21.453 -6.352 5.047 1 98 153 LEU B C 1
ATOM 3496 O O . LEU B 1 153 ? 21.969 -6.828 4.031 1 98 153 LEU B O 1
ATOM 3500 N N . SER B 1 154 ? 21.062 -5.125 5.172 1 96.88 154 SER B N 1
ATOM 3501 C CA . SER B 1 154 ? 21.172 -4.203 4.047 1 96.88 154 SER B CA 1
ATOM 3502 C C . SER B 1 154 ? 21.953 -2.947 4.438 1 96.88 154 SER B C 1
ATOM 3504 O O . SER B 1 154 ? 21.875 -2.498 5.582 1 96.88 154 SER B O 1
ATOM 3506 N N . ALA B 1 155 ? 22.688 -2.426 3.449 1 96.31 155 ALA B N 1
ATOM 3507 C CA . ALA B 1 155 ? 23.422 -1.179 3.633 1 96.31 155 ALA B CA 1
ATOM 3508 C C . ALA B 1 155 ? 23.359 -0.316 2.375 1 96.31 155 ALA B C 1
ATOM 3510 O O . ALA B 1 155 ? 23.422 -0.833 1.257 1 96.31 155 ALA B O 1
ATOM 3511 N N . VAL B 1 156 ? 23.203 0.909 2.582 1 94.81 156 VAL B N 1
ATOM 3512 C CA . VAL B 1 156 ? 23.328 1.891 1.512 1 94.81 156 VAL B CA 1
ATOM 3513 C C . VAL B 1 156 ? 24.469 2.863 1.842 1 94.81 156 VAL B C 1
ATOM 3515 O O . VAL B 1 156 ? 24.547 3.371 2.963 1 94.81 156 VAL B O 1
ATOM 3518 N N . TYR B 1 157 ? 25.312 3.049 0.912 1 93.44 157 TY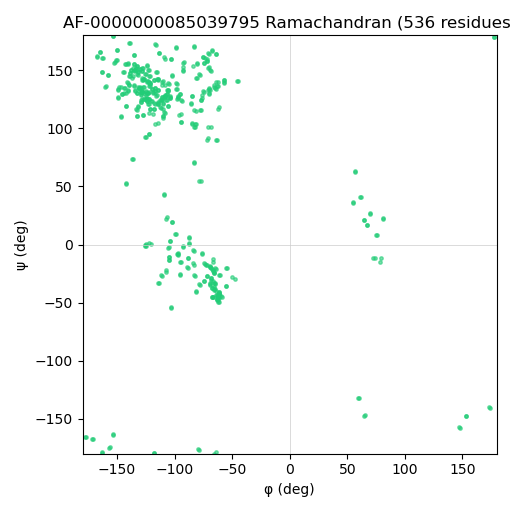R B N 1
ATOM 3519 C CA . TYR B 1 157 ? 26.422 3.982 1.032 1 93.44 157 TYR B CA 1
ATOM 3520 C C . TYR B 1 157 ? 26.328 5.09 -0.012 1 93.44 157 TYR B C 1
ATOM 3522 O O . TYR B 1 157 ? 26.266 4.812 -1.213 1 93.44 157 TYR B O 1
ATOM 3530 N N . PHE B 1 158 ? 26.281 6.262 0.503 1 89.19 158 PHE B N 1
ATOM 3531 C CA . PHE B 1 158 ? 26.328 7.406 -0.396 1 89.19 158 PHE B CA 1
ATOM 3532 C C . PHE B 1 158 ? 27.766 7.766 -0.74 1 89.19 158 PHE B C 1
ATOM 3534 O O . PHE B 1 158 ? 28.469 8.367 0.073 1 89.19 158 PHE B O 1
ATOM 3541 N N . TYR B 1 159 ? 28.141 7.402 -1.896 1 86.19 159 TYR B N 1
ATOM 3542 C CA . TYR B 1 159 ? 29.484 7.762 -2.324 1 86.19 159 TYR B CA 1
ATOM 3543 C C . TYR B 1 159 ? 29.625 9.273 -2.49 1 86.19 159 TYR B C 1
ATOM 3545 O O . TYR B 1 159 ? 30.609 9.867 -2.041 1 86.19 159 TYR B O 1
ATOM 3553 N N . ASN B 1 160 ? 28.641 9.875 -3.125 1 81.44 160 ASN B N 1
ATOM 3554 C CA . ASN B 1 160 ? 28.438 11.312 -3.217 1 81.44 160 ASN B CA 1
ATOM 3555 C C . ASN B 1 160 ? 26.969 11.664 -3.434 1 81.44 160 ASN B C 1
ATOM 3557 O O . ASN B 1 160 ? 26.094 10.828 -3.205 1 81.44 160 ASN B O 1
ATOM 3561 N N . ALA B 1 161 ? 26.734 12.867 -3.855 1 77.19 161 ALA B N 1
ATOM 3562 C CA . ALA B 1 161 ? 25.344 13.336 -3.967 1 77.19 161 ALA B CA 1
ATOM 3563 C C . ALA B 1 161 ? 24.609 12.609 -5.09 1 77.19 161 ALA B C 1
ATOM 3565 O O . ALA B 1 161 ? 23.391 12.562 -5.102 1 77.19 161 ALA B O 1
ATOM 3566 N N . ASN B 1 162 ? 25.375 12.008 -6.004 1 84.69 162 ASN B N 1
ATOM 3567 C CA . ASN B 1 162 ? 24.75 11.461 -7.195 1 84.69 162 ASN B CA 1
ATOM 3568 C C . ASN B 1 162 ? 24.797 9.938 -7.211 1 84.69 162 ASN B C 1
ATOM 3570 O O . ASN B 1 162 ? 24 9.289 -7.898 1 84.69 162 ASN B O 1
ATOM 3574 N N . ILE B 1 163 ? 25.812 9.453 -6.523 1 89.25 163 ILE B N 1
ATOM 3575 C CA . ILE B 1 163 ? 26.062 8.023 -6.645 1 89.25 163 ILE B CA 1
ATOM 3576 C C . ILE B 1 163 ? 25.875 7.348 -5.285 1 89.25 163 ILE B C 1
ATOM 3578 O O . ILE B 1 163 ? 26.406 7.812 -4.277 1 89.25 163 ILE B O 1
ATOM 3582 N N . SER B 1 164 ? 25.156 6.336 -5.262 1 91.31 164 SER B N 1
ATOM 3583 C CA . SER B 1 164 ? 25.047 5.504 -4.066 1 91.31 164 SER B CA 1
ATOM 3584 C C . SER B 1 164 ? 25.172 4.023 -4.41 1 91.31 164 SER B C 1
ATOM 3586 O O . SER B 1 164 ? 24.859 3.615 -5.535 1 91.31 164 SER B O 1
ATOM 3588 N N . ILE B 1 165 ? 25.641 3.271 -3.477 1 95.44 165 ILE B N 1
ATOM 3589 C CA . ILE B 1 165 ? 25.797 1.826 -3.588 1 95.44 165 ILE B CA 1
ATOM 3590 C C . ILE B 1 165 ? 25 1.133 -2.482 1 95.44 165 ILE B C 1
ATOM 3592 O O . ILE B 1 165 ? 25 1.58 -1.333 1 95.44 165 ILE B O 1
ATOM 3596 N N . GLN B 1 166 ? 24.328 0.081 -2.877 1 96.5 166 GLN B N 1
ATOM 3597 C CA . GLN B 1 166 ? 23.562 -0.689 -1.905 1 96.5 166 GLN B CA 1
ATOM 3598 C C . GLN B 1 166 ? 23.938 -2.168 -1.956 1 96.5 166 GLN B C 1
ATOM 3600 O O . GLN B 1 166 ? 24.203 -2.709 -3.029 1 96.5 166 GLN B O 1
ATOM 3605 N N . SER B 1 167 ? 23.953 -2.676 -0.839 1 97.12 167 SER B N 1
ATOM 3606 C CA . SER B 1 167 ? 24.156 -4.117 -0.723 1 97.12 167 SER B CA 1
ATOM 3607 C C . SER B 1 167 ? 23.141 -4.746 0.223 1 97.12 167 SER B C 1
ATOM 3609 O O . SER B 1 167 ? 22.688 -4.098 1.163 1 97.12 167 SER B O 1
ATOM 3611 N N . LYS B 1 168 ? 22.766 -5.926 -0.054 1 97.56 168 LYS B N 1
ATOM 3612 C CA . LYS B 1 168 ? 21.875 -6.723 0.785 1 97.56 168 LYS B CA 1
ATOM 3613 C C . LYS B 1 168 ? 22.266 -8.195 0.768 1 97.56 168 LYS B C 1
ATOM 3615 O O . LYS B 1 168 ? 22.531 -8.758 -0.297 1 97.56 168 LYS B O 1
ATOM 3620 N N . VAL B 1 169 ? 22.375 -8.773 1.89 1 97.94 169 VAL B N 1
ATOM 3621 C CA . VAL B 1 169 ? 22.625 -10.203 2.02 1 97.94 169 VAL B CA 1
ATOM 3622 C C . VAL B 1 169 ? 21.5 -10.844 2.842 1 97.94 169 VAL B C 1
ATOM 3624 O O . VAL B 1 169 ? 20.906 -10.195 3.699 1 97.94 169 VAL B O 1
ATOM 3627 N N . TRP B 1 170 ? 21.156 -12.078 2.475 1 97.75 170 TRP B N 1
ATOM 3628 C CA . TRP B 1 170 ? 20.062 -12.719 3.195 1 97.75 170 TRP B CA 1
ATOM 3629 C C . TRP B 1 170 ? 20.375 -14.195 3.428 1 97.75 170 TRP B C 1
ATOM 3631 O O . TRP B 1 170 ? 21.203 -14.781 2.736 1 97.75 170 TRP B O 1
ATOM 3641 N N . ALA B 1 171 ? 19.766 -14.75 4.406 1 97.25 171 ALA B N 1
ATOM 3642 C CA . ALA B 1 171 ? 19.734 -16.156 4.758 1 97.25 171 ALA B CA 1
ATOM 3643 C C . ALA B 1 171 ? 18.406 -16.547 5.402 1 97.25 171 ALA B C 1
ATOM 3645 O O . ALA B 1 171 ? 17.859 -15.773 6.191 1 97.25 171 ALA B O 1
ATOM 3646 N N . GLY B 1 172 ? 17.906 -17.672 4.938 1 96.75 172 GLY B N 1
ATOM 3647 C CA . GLY B 1 172 ? 16.609 -17.984 5.512 1 96.75 172 GLY B CA 1
ATOM 3648 C C . GLY B 1 172 ? 16.219 -19.438 5.32 1 96.75 172 GLY B C 1
ATOM 3649 O O . GLY B 1 172 ? 17.016 -20.25 4.852 1 96.75 172 GLY B O 1
ATOM 3650 N N . LEU B 1 173 ? 15.031 -19.719 5.824 1 96.75 173 LEU B N 1
ATOM 3651 C CA . LEU B 1 173 ? 14.383 -21.031 5.723 1 96.75 173 LEU B CA 1
ATOM 3652 C C . LEU B 1 173 ? 13.445 -21.078 4.52 1 96.75 173 LEU B C 1
ATOM 3654 O O . LEU B 1 173 ? 12.5 -20.297 4.434 1 96.75 173 LEU B O 1
ATOM 3658 N N . LEU B 1 174 ? 13.719 -22.031 3.729 1 96.69 174 LEU B N 1
ATOM 3659 C CA . LEU B 1 174 ? 12.969 -22.141 2.479 1 96.69 174 LEU B CA 1
ATOM 3660 C C . LEU B 1 174 ? 11.766 -23.062 2.643 1 96.69 174 LEU B C 1
ATOM 3662 O O . LEU B 1 174 ? 11.805 -24 3.451 1 96.69 174 LEU B O 1
ATOM 3666 N N . GLY B 1 175 ? 10.742 -22.734 1.848 1 94.75 175 GLY B N 1
ATOM 3667 C CA . GLY B 1 175 ? 9.57 -23.609 1.835 1 94.75 175 GLY B CA 1
ATOM 3668 C C . GLY B 1 175 ? 9.852 -24.969 1.233 1 94.75 175 GLY B C 1
ATOM 3669 O O . GLY B 1 175 ? 10.828 -25.141 0.502 1 94.75 175 GLY B O 1
ATOM 3670 N N . ASP B 1 176 ? 8.961 -25.891 1.402 1 94.25 176 ASP B N 1
ATOM 3671 C CA . ASP B 1 176 ? 9.133 -27.266 0.947 1 94.25 176 ASP B CA 1
ATOM 3672 C C . ASP B 1 176 ? 9.125 -27.344 -0.578 1 94.25 176 ASP B C 1
ATOM 3674 O O . ASP B 1 176 ? 9.812 -28.188 -1.163 1 94.25 176 ASP B O 1
ATOM 3678 N N . GLU B 1 177 ? 8.391 -26.422 -1.157 1 94.62 177 GLU B N 1
ATOM 3679 C CA . GLU B 1 177 ? 8.188 -26.531 -2.6 1 94.62 177 GLU B CA 1
ATOM 3680 C C . GLU B 1 177 ? 9.234 -25.719 -3.365 1 94.62 177 GLU B C 1
ATOM 3682 O O . GLU B 1 177 ? 9.219 -25.688 -4.598 1 94.62 177 GLU B O 1
ATOM 3687 N N . ASN B 1 178 ? 10.086 -25.062 -2.656 1 97.06 178 ASN B N 1
ATOM 3688 C CA . ASN B 1 178 ? 11.133 -24.281 -3.316 1 97.06 178 ASN B CA 1
ATOM 3689 C C . ASN B 1 178 ? 12.453 -24.359 -2.553 1 97.06 178 ASN B C 1
ATOM 3691 O O . ASN B 1 178 ? 13.07 -23.344 -2.264 1 97.06 178 ASN B O 1
ATOM 3695 N N . LYS B 1 179 ? 12.938 -25.5 -2.25 1 96.94 179 LYS B N 1
ATOM 3696 C CA . LYS B 1 179 ? 14.133 -25.75 -1.448 1 96.94 179 LYS B CA 1
ATOM 3697 C C . LYS B 1 179 ? 15.398 -25.328 -2.197 1 96.94 179 LYS B C 1
ATOM 3699 O O . LYS B 1 179 ? 16.453 -25.172 -1.594 1 96.94 179 LYS B O 1
ATOM 3704 N N . ASP B 1 180 ? 15.32 -25.203 -3.471 1 96.62 180 ASP B N 1
ATOM 3705 C CA . ASP B 1 180 ? 16.484 -24.859 -4.281 1 96.62 180 ASP B CA 1
ATOM 3706 C C . ASP B 1 180 ? 16.438 -23.375 -4.688 1 96.62 180 ASP B C 1
ATOM 3708 O O . ASP B 1 180 ? 17.109 -22.984 -5.641 1 96.62 180 ASP B O 1
ATOM 3712 N N . LEU B 1 181 ? 15.711 -22.609 -4.031 1 96.5 181 LEU B N 1
ATOM 3713 C CA . LEU B 1 181 ? 15.539 -21.203 -4.363 1 96.5 181 LEU B CA 1
ATOM 3714 C C . LEU B 1 181 ? 16.891 -20.484 -4.434 1 96.5 181 LEU B C 1
ATOM 3716 O O . LEU B 1 181 ? 17.094 -19.641 -5.297 1 96.5 181 LEU B O 1
ATOM 3720 N N . TYR B 1 182 ? 17.859 -20.828 -3.598 1 95.5 182 TYR B N 1
ATOM 3721 C CA . TYR B 1 182 ? 19.141 -20.156 -3.539 1 95.5 182 TYR B CA 1
ATOM 3722 C C . TYR B 1 182 ? 19.938 -20.391 -4.816 1 95.5 182 TYR B C 1
ATOM 3724 O O . TYR B 1 182 ? 20.812 -19.594 -5.172 1 95.5 182 TYR B O 1
ATOM 3732 N N . LYS B 1 183 ? 19.609 -21.453 -5.484 1 95.88 183 LYS B N 1
ATOM 3733 C CA . LYS B 1 183 ? 20.266 -21.703 -6.762 1 95.88 183 LYS B CA 1
ATOM 3734 C C . LYS B 1 183 ? 19.969 -20.578 -7.758 1 95.88 183 LYS B C 1
ATOM 3736 O O . LYS B 1 183 ? 20.781 -20.297 -8.641 1 95.88 183 LYS B O 1
ATOM 3741 N N . PHE B 1 184 ? 18.891 -19.953 -7.57 1 96 184 PHE B N 1
ATOM 3742 C CA . PHE B 1 184 ? 18.422 -19.016 -8.586 1 96 184 PHE B CA 1
ATOM 3743 C C . PHE B 1 184 ? 18.438 -17.578 -8.062 1 96 184 PHE B C 1
ATOM 3745 O O . PHE B 1 184 ? 18.688 -16.641 -8.812 1 96 184 PHE B O 1
ATOM 3752 N N . ARG B 1 185 ? 18.188 -17.359 -6.758 1 95.31 185 ARG B N 1
ATOM 3753 C CA . ARG B 1 185 ? 18.125 -16.016 -6.203 1 95.31 185 ARG B CA 1
ATOM 3754 C C . ARG B 1 185 ? 19.375 -15.695 -5.395 1 95.31 185 ARG B C 1
ATOM 3756 O O . ARG B 1 185 ? 19.578 -14.562 -4.965 1 95.31 185 ARG B O 1
ATOM 3763 N N . GLY B 1 186 ? 20.172 -16.672 -5.148 1 95.5 186 GLY B N 1
ATOM 3764 C CA . GLY B 1 186 ? 21.453 -16.484 -4.477 1 95.5 186 GLY B CA 1
ATOM 3765 C C . GLY B 1 186 ? 21.312 -16 -3.045 1 95.5 186 GLY B C 1
ATOM 3766 O O . GLY B 1 186 ? 20.375 -16.406 -2.342 1 95.5 186 GLY B O 1
ATOM 3767 N N . TYR B 1 187 ? 22.344 -15.172 -2.633 1 95.81 187 TYR B N 1
ATOM 3768 C CA . TYR B 1 187 ? 22.438 -14.859 -1.212 1 95.81 187 TYR B CA 1
ATOM 3769 C C . TYR B 1 187 ? 22.453 -13.352 -0.986 1 95.81 187 TYR B C 1
ATOM 3771 O O . TYR B 1 187 ? 22.547 -12.891 0.155 1 95.81 187 TYR B O 1
ATOM 3779 N N . GLY B 1 188 ? 22.406 -12.68 -2.07 1 96.06 188 GLY B N 1
ATOM 3780 C CA . GLY B 1 188 ? 22.422 -11.242 -1.89 1 96.06 188 GLY B CA 1
ATOM 3781 C C . GLY B 1 188 ? 22.422 -10.477 -3.199 1 96.06 188 GLY B C 1
ATOM 3782 O O . GLY B 1 188 ? 22.344 -11.07 -4.273 1 96.06 188 GLY B O 1
ATOM 3783 N N . LEU B 1 189 ? 22.406 -9.156 -3.064 1 96.94 189 LEU B N 1
ATOM 3784 C CA . LEU B 1 189 ? 22.453 -8.305 -4.25 1 96.94 189 LEU B CA 1
ATOM 3785 C C . LEU B 1 189 ? 23.297 -7.062 -4 1 96.94 189 LEU B C 1
ATOM 3787 O O . LEU B 1 189 ? 23.609 -6.738 -2.852 1 96.94 189 LEU B O 1
ATOM 3791 N N . LEU B 1 190 ? 23.812 -6.527 -5.082 1 97.06 190 LEU B N 1
ATOM 3792 C CA . LEU B 1 190 ? 24.5 -5.238 -5.141 1 97.06 190 LEU B CA 1
ATOM 3793 C C . LEU B 1 190 ? 23.781 -4.289 -6.098 1 97.06 190 LEU B C 1
ATOM 3795 O O . LEU B 1 190 ? 23.391 -4.684 -7.199 1 97.06 190 LEU B O 1
ATOM 3799 N N . ALA B 1 191 ? 23.594 -3.088 -5.633 1 97.19 191 ALA B N 1
ATOM 3800 C CA . ALA B 1 191 ? 22.938 -2.1 -6.484 1 97.19 191 ALA B CA 1
ATOM 3801 C C . ALA B 1 191 ? 23.781 -0.83 -6.594 1 97.19 191 ALA B C 1
ATOM 3803 O O . ALA B 1 191 ? 24.344 -0.366 -5.602 1 97.19 191 ALA B O 1
ATOM 3804 N N . LEU B 1 192 ? 23.875 -0.376 -7.766 1 96.62 192 LEU B N 1
ATOM 3805 C CA . LEU B 1 192 ? 24.484 0.911 -8.07 1 96.62 192 LEU B CA 1
ATOM 3806 C C . LEU B 1 192 ? 23.438 1.913 -8.547 1 96.62 192 LEU B C 1
ATOM 3808 O O . LEU B 1 192 ? 22.688 1.634 -9.477 1 96.62 192 LEU B O 1
ATOM 3812 N N . ASN B 1 193 ? 23.406 3.059 -7.906 1 93.88 193 ASN B N 1
ATOM 3813 C CA . ASN B 1 193 ? 22.422 4.082 -8.242 1 93.88 193 ASN B CA 1
ATOM 3814 C C . ASN B 1 193 ? 23.078 5.391 -8.656 1 93.88 193 ASN B C 1
ATOM 3816 O O . ASN B 1 193 ? 24.078 5.793 -8.062 1 93.88 193 ASN B O 1
ATOM 3820 N N . TYR B 1 194 ? 22.547 5.961 -9.641 1 91.5 194 TYR B N 1
ATOM 3821 C CA . TYR B 1 194 ? 22.938 7.297 -10.078 1 91.5 194 TYR B CA 1
ATOM 3822 C C . TYR B 1 194 ? 21.734 8.227 -10.148 1 91.5 194 TYR B C 1
ATOM 3824 O O . TYR B 1 194 ? 20.719 7.891 -10.773 1 91.5 194 TYR B O 1
ATOM 3832 N N . ARG B 1 195 ? 21.844 9.297 -9.555 1 87 195 ARG B N 1
ATOM 3833 C CA . ARG B 1 195 ? 20.844 10.352 -9.602 1 87 195 ARG B CA 1
ATOM 3834 C C . ARG B 1 195 ? 21.438 11.656 -10.109 1 87 195 ARG B C 1
ATOM 3836 O O . ARG B 1 195 ? 22.453 12.133 -9.594 1 87 195 ARG B O 1
ATOM 3843 N N . SER B 1 196 ? 20.734 12.227 -11.086 1 84.38 196 SER B N 1
ATOM 3844 C CA . SER B 1 196 ? 21.25 13.477 -11.641 1 84.38 196 SER B CA 1
ATOM 3845 C C . SER B 1 196 ? 21.109 14.625 -10.648 1 84.38 196 SER B C 1
ATOM 3847 O O . SER B 1 196 ? 20.281 14.562 -9.734 1 84.38 196 SER B O 1
ATOM 3849 N N . PHE B 1 197 ? 21.797 15.703 -10.906 1 75.75 197 PHE B N 1
ATOM 3850 C CA . PHE B 1 197 ? 21.859 16.844 -9.992 1 75.75 197 PHE B CA 1
ATOM 3851 C C . PHE B 1 197 ? 20.5 17.531 -9.914 1 75.75 197 PHE B C 1
ATOM 3853 O O . PHE B 1 197 ? 20.078 17.969 -8.844 1 75.75 197 PHE B O 1
ATOM 3860 N N . ASN B 1 198 ? 19.828 17.594 -11.055 1 76.94 198 ASN B N 1
ATOM 3861 C CA . ASN B 1 198 ? 18.531 18.266 -11.07 1 76.94 198 ASN B CA 1
ATOM 3862 C C . ASN B 1 198 ? 17.406 17.312 -10.703 1 76.94 198 ASN B C 1
ATOM 3864 O O . ASN B 1 198 ? 16.234 17.672 -10.781 1 76.94 198 ASN B O 1
ATOM 3868 N N . ASP B 1 199 ? 17.781 16.094 -10.32 1 76.56 199 ASP B N 1
ATOM 3869 C CA . ASP B 1 199 ? 16.875 15.078 -9.82 1 76.56 199 ASP B CA 1
ATOM 3870 C C . ASP B 1 199 ? 15.883 14.641 -10.898 1 76.56 199 ASP B C 1
ATOM 3872 O O . ASP B 1 199 ? 14.789 14.164 -10.594 1 76.56 199 ASP B O 1
ATOM 3876 N N . ASN B 1 200 ? 16.219 14.859 -12.094 1 85.56 200 ASN B N 1
ATOM 3877 C CA . ASN B 1 200 ? 15.273 14.516 -13.156 1 85.56 200 ASN B CA 1
ATOM 3878 C C . ASN B 1 200 ? 15.555 13.133 -13.727 1 85.56 200 ASN B C 1
ATOM 3880 O O . ASN B 1 200 ? 14.734 12.578 -14.461 1 85.56 200 ASN B O 1
ATOM 3884 N N . PHE B 1 201 ? 16.766 12.641 -13.391 1 90 201 PHE B N 1
ATOM 3885 C CA . PHE B 1 201 ? 17.109 11.32 -13.898 1 90 201 PHE B CA 1
ATOM 3886 C C . PHE B 1 201 ? 17.641 10.438 -12.773 1 90 201 PHE B C 1
ATOM 3888 O O . PHE B 1 201 ? 18.484 10.867 -11.984 1 90 201 PHE B O 1
ATOM 3895 N N . TRP B 1 202 ? 17.141 9.195 -12.711 1 92.12 202 TRP B N 1
ATOM 3896 C CA . TRP B 1 202 ? 17.609 8.18 -11.773 1 92.12 202 TRP B CA 1
ATOM 3897 C C . TRP B 1 202 ? 17.844 6.852 -12.484 1 92.12 202 TRP B C 1
ATOM 3899 O O . TRP B 1 202 ? 16.922 6.27 -13.047 1 92.12 202 TRP B O 1
ATOM 3909 N N . GLY B 1 203 ? 19.125 6.395 -12.516 1 95.19 203 GLY B N 1
ATOM 3910 C CA . GLY B 1 203 ? 19.469 5.086 -13.039 1 95.19 203 GLY B CA 1
ATOM 3911 C C . GLY B 1 203 ? 19.922 4.117 -11.961 1 95.19 203 GLY B C 1
ATOM 3912 O O . GLY B 1 203 ? 20.625 4.504 -11.023 1 95.19 203 GLY B O 1
ATOM 3913 N N . SER B 1 204 ? 19.516 2.889 -12.078 1 96.94 204 SER B N 1
ATOM 3914 C CA . SER B 1 204 ? 19.938 1.864 -11.125 1 96.94 204 SER B CA 1
ATOM 3915 C C . SER B 1 204 ? 20.344 0.578 -11.836 1 96.94 204 SER B C 1
ATOM 3917 O O . SER B 1 204 ? 19.703 0.172 -12.812 1 96.94 204 SER B O 1
ATOM 3919 N N . LEU B 1 205 ? 21.391 0.023 -11.406 1 98.12 205 LEU B N 1
ATOM 3920 C CA . LEU B 1 205 ? 21.828 -1.312 -11.789 1 98.12 205 LEU B CA 1
ATOM 3921 C C . LEU B 1 205 ? 21.875 -2.242 -10.586 1 98.12 205 LEU B C 1
ATOM 3923 O O . LEU B 1 205 ? 22.609 -2 -9.633 1 98.12 205 LEU B O 1
ATOM 3927 N N . VAL B 1 206 ? 21.062 -3.252 -10.625 1 97.81 206 VAL B N 1
ATOM 3928 C CA . VAL B 1 206 ? 21.016 -4.227 -9.539 1 97.81 206 VAL B CA 1
ATOM 3929 C C . VAL B 1 206 ? 21.578 -5.559 -10.016 1 97.81 206 VAL B C 1
ATOM 3931 O O . VAL B 1 206 ? 21.125 -6.117 -11.016 1 97.81 206 VAL B O 1
ATOM 3934 N N . LEU B 1 207 ? 22.531 -6.008 -9.305 1 97.62 207 LEU B N 1
ATOM 3935 C CA . LEU B 1 207 ? 23.172 -7.289 -9.578 1 97.62 207 LEU B CA 1
ATOM 3936 C C . LEU B 1 207 ? 22.906 -8.281 -8.453 1 97.62 207 LEU B C 1
ATOM 3938 O O . LEU B 1 207 ? 23.203 -8 -7.293 1 97.62 207 LEU B O 1
ATOM 3942 N N . ASN B 1 208 ? 22.328 -9.383 -8.789 1 97.06 208 ASN B N 1
ATOM 3943 C CA . ASN B 1 208 ? 22 -10.469 -7.867 1 97.06 208 ASN B CA 1
ATOM 3944 C C . ASN B 1 208 ? 22.594 -11.797 -8.32 1 97.06 208 ASN B C 1
ATOM 3946 O O . ASN B 1 208 ? 21.953 -12.547 -9.062 1 97.06 208 ASN B O 1
ATOM 3950 N N . PRO B 1 209 ? 23.766 -12.062 -7.828 1 94.81 209 PRO B N 1
ATOM 3951 C CA . PRO B 1 209 ? 24.391 -13.328 -8.227 1 94.81 209 PRO B CA 1
ATOM 3952 C C . PRO B 1 209 ? 23.641 -14.555 -7.715 1 94.81 209 PRO B C 1
ATOM 3954 O O . PRO B 1 209 ? 23.141 -14.547 -6.582 1 94.81 209 PRO B O 1
ATOM 3957 N N . ASN B 1 210 ? 23.5 -15.508 -8.617 1 90.56 210 ASN B N 1
ATOM 3958 C CA . ASN B 1 210 ? 22.969 -16.797 -8.195 1 90.56 210 ASN B CA 1
ATOM 3959 C C . ASN B 1 210 ? 24.016 -17.656 -7.504 1 90.56 210 ASN B C 1
ATOM 3961 O O . ASN B 1 210 ? 25.125 -17.172 -7.211 1 90.56 210 ASN B O 1
ATOM 3965 N N . ASN B 1 211 ? 23.594 -18.859 -7.16 1 82.88 211 ASN B N 1
ATOM 3966 C CA . ASN B 1 211 ? 24.547 -19.75 -6.492 1 82.88 211 ASN B CA 1
ATOM 3967 C C . ASN B 1 211 ? 25.688 -20.172 -7.426 1 82.88 211 ASN B C 1
ATOM 3969 O O . ASN B 1 211 ? 26.703 -20.672 -6.977 1 82.88 211 ASN B O 1
ATOM 3973 N N . ASN B 1 212 ? 25.422 -20.062 -8.742 1 78.62 212 ASN B N 1
ATOM 3974 C CA . ASN B 1 212 ? 26.484 -20.234 -9.727 1 78.62 212 ASN B CA 1
ATOM 3975 C C . ASN B 1 212 ? 27.062 -18.891 -10.156 1 78.62 212 ASN B C 1
ATOM 3977 O O . ASN B 1 212 ? 26.391 -18.094 -10.805 1 78.62 212 ASN B O 1
ATOM 3981 N N . ILE B 1 213 ? 28.25 -18.656 -9.797 1 67.75 213 ILE B N 1
ATOM 3982 C CA . ILE B 1 213 ? 28.906 -17.375 -9.93 1 67.75 213 ILE B CA 1
ATOM 3983 C C . ILE B 1 213 ? 28.828 -16.891 -11.383 1 67.75 213 ILE B C 1
ATOM 3985 O O . ILE B 1 213 ? 28.844 -15.688 -11.648 1 67.75 213 ILE B O 1
ATOM 3989 N N . SER B 1 214 ? 28.609 -17.781 -12.219 1 78 214 SER B N 1
ATOM 3990 C CA . SER B 1 214 ? 28.594 -17.391 -13.625 1 78 214 SER B CA 1
ATOM 3991 C C . SER B 1 214 ? 27.234 -16.844 -14.031 1 78 214 SER B C 1
ATOM 3993 O O . SER B 1 214 ? 27.078 -16.297 -15.125 1 78 214 SER B O 1
ATOM 3995 N N . ARG B 1 215 ? 26.281 -16.875 -13.172 1 88.31 215 ARG B N 1
ATOM 3996 C CA . ARG B 1 215 ? 24.953 -16.375 -13.492 1 88.31 215 ARG B CA 1
ATOM 3997 C C . ARG B 1 215 ? 24.547 -15.242 -12.547 1 88.31 215 ARG B C 1
ATOM 3999 O O . ARG B 1 215 ? 24.672 -15.375 -11.328 1 88.31 215 ARG B O 1
ATOM 4006 N N . VAL B 1 216 ? 24.219 -14.102 -13.086 1 95.56 216 VAL B N 1
ATOM 4007 C CA . VAL B 1 216 ? 23.859 -12.914 -12.312 1 95.56 216 VAL B CA 1
ATOM 4008 C C . VAL B 1 216 ? 22.516 -12.383 -12.797 1 95.56 216 VAL B C 1
ATOM 4010 O O . VAL B 1 216 ? 22.375 -11.992 -13.953 1 95.56 216 VAL B O 1
ATOM 4013 N N . ASN B 1 217 ? 21.547 -12.508 -11.93 1 97.44 217 ASN B N 1
ATOM 4014 C CA . ASN B 1 217 ? 20.312 -11.789 -12.227 1 97.44 217 ASN B CA 1
ATOM 4015 C C . ASN B 1 217 ? 20.547 -10.281 -12.242 1 97.44 217 ASN B C 1
ATOM 4017 O O . ASN B 1 217 ? 21.234 -9.742 -11.375 1 97.44 217 ASN B O 1
ATOM 4021 N N . THR B 1 218 ? 19.969 -9.648 -13.242 1 97.62 218 THR B N 1
ATOM 4022 C CA . THR B 1 218 ? 20.25 -8.234 -13.453 1 97.62 218 THR B CA 1
ATOM 4023 C C . THR B 1 218 ? 18.953 -7.441 -13.602 1 97.62 218 THR B C 1
ATOM 4025 O O . THR B 1 218 ? 18.031 -7.871 -14.289 1 97.62 218 THR B O 1
ATOM 4028 N N . ILE B 1 219 ? 18.906 -6.344 -12.945 1 98.19 219 ILE B N 1
ATOM 4029 C CA . ILE B 1 219 ? 17.828 -5.367 -13.141 1 98.19 219 ILE B CA 1
ATOM 4030 C C . ILE B 1 219 ? 18.438 -4.02 -13.531 1 98.19 219 ILE B C 1
ATOM 4032 O O . ILE B 1 219 ? 19.312 -3.494 -12.828 1 98.19 219 ILE B O 1
ATOM 4036 N N . LEU B 1 220 ? 18.094 -3.551 -14.617 1 98.5 220 LEU B N 1
ATOM 4037 C CA . LEU B 1 220 ? 18.406 -2.186 -15.023 1 98.5 220 LEU B CA 1
ATOM 4038 C C . LEU B 1 220 ? 17.156 -1.308 -15 1 98.5 220 LEU B C 1
ATOM 4040 O O . LEU B 1 220 ? 16.141 -1.658 -15.586 1 98.5 220 LEU B O 1
ATOM 4044 N N . GLU B 1 221 ? 17.281 -0.202 -14.328 1 98 221 GLU B N 1
ATOM 4045 C CA . GLU B 1 221 ? 16.156 0.72 -14.203 1 98 221 GLU B CA 1
ATOM 4046 C C . GLU B 1 221 ? 16.562 2.137 -14.602 1 98 221 GLU B C 1
ATOM 4048 O O . GLU B 1 221 ? 17.609 2.633 -14.18 1 98 221 GLU B O 1
ATOM 4053 N N . LEU B 1 222 ? 15.758 2.752 -15.414 1 97.75 222 LEU B N 1
ATOM 4054 C CA . LEU B 1 222 ? 15.914 4.145 -15.82 1 97.75 222 LEU B CA 1
ATOM 4055 C C . LEU B 1 222 ? 14.656 4.945 -15.516 1 97.75 222 LEU B C 1
ATOM 4057 O O . LEU B 1 222 ? 13.562 4.574 -15.945 1 97.75 222 LEU B O 1
ATOM 4061 N N . ASN B 1 223 ? 14.828 5.996 -14.805 1 95.31 223 ASN B N 1
ATOM 4062 C CA . ASN B 1 223 ? 13.727 6.852 -14.383 1 95.31 223 ASN B CA 1
ATOM 4063 C C . ASN B 1 223 ? 13.914 8.289 -14.867 1 95.31 223 ASN B C 1
ATOM 4065 O O . ASN B 1 223 ? 15 8.859 -14.711 1 95.31 223 ASN B O 1
ATOM 4069 N N . PHE B 1 224 ? 12.898 8.789 -15.438 1 95.25 224 PHE B N 1
ATOM 4070 C CA . PHE B 1 224 ? 12.898 10.188 -15.867 1 95.25 224 PHE B CA 1
ATOM 4071 C C . PHE B 1 224 ? 11.727 10.945 -15.258 1 95.25 224 PHE B C 1
ATOM 4073 O O . PHE B 1 224 ? 10.57 10.531 -15.398 1 95.25 224 PHE B O 1
ATOM 4080 N N . LYS B 1 225 ? 12.031 11.969 -14.586 1 91.56 225 LYS B N 1
ATOM 4081 C CA . LYS B 1 225 ? 11.039 12.812 -13.93 1 91.56 225 LYS B CA 1
ATOM 4082 C C . LYS B 1 225 ? 10.648 13.992 -14.82 1 91.56 225 LYS B C 1
ATOM 4084 O O . LYS B 1 225 ? 11.352 15.008 -14.859 1 91.56 225 LYS B O 1
ATOM 4089 N N . PRO B 1 226 ? 9.461 13.992 -15.445 1 87.69 226 PRO B N 1
ATOM 4090 C CA . PRO B 1 226 ? 9.086 15.078 -16.359 1 87.69 226 PRO B CA 1
ATOM 4091 C C . PRO B 1 226 ? 8.727 16.359 -15.625 1 87.69 226 PRO B C 1
ATOM 4093 O O . PRO B 1 226 ? 8.859 17.453 -16.188 1 87.69 226 PRO B O 1
ATOM 4096 N N . ILE B 1 227 ? 8.203 16.281 -14.469 1 82.75 227 ILE B N 1
ATOM 4097 C CA . ILE B 1 227 ? 7.812 17.438 -13.664 1 82.75 227 ILE B CA 1
ATOM 4098 C C . ILE B 1 227 ? 8.68 17.5 -12.406 1 82.75 227 ILE B C 1
ATOM 4100 O O . ILE B 1 227 ? 8.602 16.625 -11.539 1 82.75 227 ILE B O 1
ATOM 4104 N N . SER B 1 228 ? 9.375 18.562 -12.234 1 76.75 228 SER B N 1
ATOM 4105 C CA . SER B 1 228 ? 10.406 18.656 -11.203 1 76.75 228 SER B CA 1
ATOM 4106 C C . SER B 1 228 ? 9.797 18.656 -9.805 1 76.75 228 SER B C 1
ATOM 4108 O O . SER B 1 228 ? 10.422 18.188 -8.852 1 76.75 228 SER B O 1
ATOM 4110 N N . SER B 1 229 ? 8.609 19.141 -9.711 1 75.31 229 SER B N 1
ATOM 4111 C CA . SER B 1 229 ? 8 19.25 -8.391 1 75.31 229 SER B CA 1
ATOM 4112 C C . SER B 1 229 ? 7.277 17.969 -7.996 1 75.31 229 SER B C 1
ATOM 4114 O O . SER B 1 229 ? 6.746 17.875 -6.891 1 75.31 229 SER B O 1
ATOM 4116 N N . ALA B 1 230 ? 7.34 17.016 -8.844 1 78.12 230 ALA B N 1
ATOM 4117 C CA . ALA B 1 230 ? 6.605 15.773 -8.586 1 78.12 230 ALA B CA 1
ATOM 4118 C C . ALA B 1 230 ? 7.562 14.633 -8.25 1 78.12 230 ALA B C 1
ATOM 4120 O O . ALA B 1 230 ? 8.781 14.766 -8.398 1 78.12 230 ALA B O 1
ATOM 4121 N N . ASN B 1 231 ? 7.043 13.578 -7.633 1 82.69 231 ASN B N 1
ATOM 4122 C CA . ASN B 1 231 ? 7.832 12.375 -7.367 1 82.69 231 ASN B CA 1
ATOM 4123 C C . ASN B 1 231 ? 7.418 11.227 -8.273 1 82.69 231 ASN B C 1
ATOM 4125 O O . ASN B 1 231 ? 7.598 10.055 -7.926 1 82.69 231 ASN B O 1
ATOM 4129 N N . GLN B 1 232 ? 6.816 11.586 -9.383 1 89.5 232 GLN B N 1
ATOM 4130 C CA . GLN B 1 232 ? 6.418 10.617 -10.398 1 89.5 232 GLN B CA 1
ATOM 4131 C C . GLN B 1 232 ? 7.441 10.547 -11.523 1 89.5 232 GLN B C 1
ATOM 4133 O O . GLN B 1 232 ? 7.875 11.578 -12.039 1 89.5 232 GLN B O 1
ATOM 4138 N N . TYR B 1 233 ? 7.758 9.344 -11.867 1 93 233 TYR B N 1
ATOM 4139 C CA . TYR B 1 233 ? 8.758 9.125 -12.906 1 93 233 TYR B CA 1
ATOM 4140 C C . TYR B 1 233 ? 8.195 8.258 -14.031 1 93 233 TYR B C 1
ATOM 4142 O O . TYR B 1 233 ? 7.43 7.324 -13.781 1 93 233 TYR B O 1
ATOM 4150 N N . ILE B 1 234 ? 8.602 8.672 -15.25 1 96.25 234 ILE B N 1
ATOM 4151 C CA . ILE B 1 234 ? 8.555 7.68 -16.312 1 96.25 234 ILE B CA 1
ATOM 4152 C C . ILE B 1 234 ? 9.633 6.625 -16.094 1 96.25 234 ILE B C 1
ATOM 4154 O O . ILE B 1 234 ? 10.789 6.961 -15.82 1 96.25 234 ILE B O 1
ATOM 4158 N N . PHE B 1 235 ? 9.227 5.383 -16.141 1 97.31 235 PHE B N 1
ATOM 4159 C CA . PHE B 1 235 ? 10.055 4.312 -15.594 1 97.31 235 PHE B CA 1
ATOM 4160 C C . PHE B 1 235 ? 10.242 3.193 -16.609 1 97.31 235 PHE B C 1
ATOM 4162 O O . PHE B 1 235 ? 9.266 2.678 -17.156 1 97.31 235 PHE B O 1
ATOM 4169 N N . LEU B 1 236 ? 11.516 2.875 -16.875 1 98.31 236 LEU B N 1
ATOM 4170 C CA . LEU B 1 236 ? 11.906 1.738 -17.703 1 98.31 236 LEU B CA 1
ATOM 4171 C C . LEU B 1 236 ? 12.68 0.709 -16.891 1 98.31 236 LEU B C 1
ATOM 4173 O O . LEU B 1 236 ? 13.625 1.058 -16.188 1 98.31 236 LEU B O 1
ATOM 4177 N N . GLN B 1 237 ? 12.234 -0.541 -16.953 1 98.56 237 GLN B N 1
ATOM 4178 C CA . GLN B 1 237 ? 12.922 -1.606 -16.234 1 98.56 237 GLN B CA 1
ATOM 4179 C C . GLN B 1 237 ? 13.227 -2.787 -17.141 1 98.56 237 GLN B C 1
ATOM 4181 O O . GLN B 1 237 ? 12.352 -3.254 -17.875 1 98.56 237 GLN B O 1
ATOM 4186 N N . TRP B 1 238 ? 14.438 -3.189 -17.125 1 98.81 238 TRP B N 1
ATOM 4187 C CA . TRP B 1 238 ? 14.844 -4.438 -17.766 1 98.81 238 TRP B CA 1
ATOM 4188 C C . TRP B 1 238 ? 15.266 -5.469 -16.719 1 98.81 238 TRP B C 1
ATOM 4190 O O . TRP B 1 238 ? 16.156 -5.211 -15.906 1 98.81 238 TRP B O 1
ATOM 4200 N N . TYR B 1 239 ? 14.57 -6.488 -16.703 1 98.44 239 TYR B N 1
ATOM 4201 C CA . T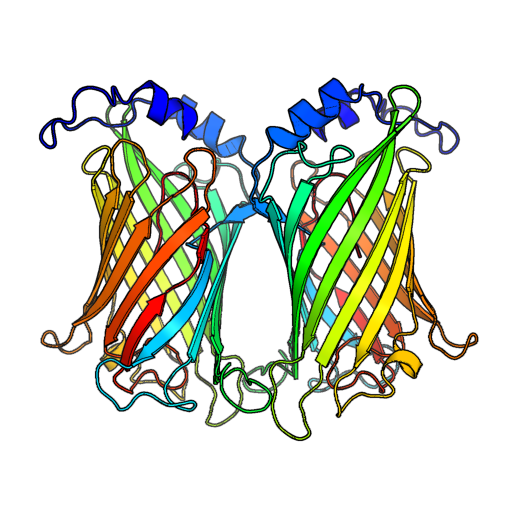YR B 1 239 ? 14.945 -7.625 -15.867 1 98.44 239 TYR B CA 1
ATOM 4202 C C . TYR B 1 239 ? 15.523 -8.758 -16.703 1 98.44 239 TYR B C 1
ATOM 4204 O O . TYR B 1 239 ? 14.953 -9.117 -17.734 1 98.44 239 TYR B O 1
ATOM 4212 N N . ASN B 1 240 ? 16.562 -9.328 -16.156 1 97.94 240 ASN B N 1
ATOM 4213 C CA . ASN B 1 240 ? 17.219 -10.43 -16.859 1 97.94 240 ASN B CA 1
ATOM 4214 C C . ASN B 1 240 ? 17.781 -11.461 -15.875 1 97.94 240 ASN B C 1
ATOM 4216 O O . ASN B 1 240 ? 18.75 -11.188 -15.18 1 97.94 240 ASN B O 1
ATOM 4220 N N . GLY B 1 241 ? 17.141 -12.633 -15.859 1 96.94 241 GLY B N 1
ATOM 4221 C CA . GLY B 1 241 ? 17.625 -13.68 -14.969 1 96.94 241 GLY B CA 1
ATOM 4222 C C . GLY B 1 241 ? 16.516 -14.57 -14.445 1 96.94 241 GLY B C 1
ATOM 4223 O O . GLY B 1 241 ? 15.523 -14.805 -15.125 1 96.94 241 GLY B O 1
ATOM 4224 N N . TYR B 1 242 ? 16.812 -15.195 -13.336 1 96.19 242 TYR B N 1
ATOM 4225 C CA . TYR B 1 242 ? 15.883 -16.094 -12.656 1 96.19 242 TYR B CA 1
ATOM 4226 C C . TYR B 1 242 ? 15.258 -15.414 -11.438 1 96.19 242 TYR B C 1
ATOM 4228 O O . TYR B 1 242 ? 15.789 -14.414 -10.938 1 96.19 242 TYR B O 1
ATOM 4236 N N . GLY B 1 243 ? 14.164 -15.898 -11 1 95.81 243 GLY B N 1
ATOM 4237 C CA . GLY B 1 243 ? 13.641 -15.547 -9.688 1 95.81 243 GLY B CA 1
ATOM 4238 C C . GLY B 1 243 ? 12.914 -14.219 -9.672 1 95.81 243 GLY B C 1
ATOM 4239 O O . GLY B 1 243 ? 12.805 -13.578 -8.617 1 95.81 243 GLY B O 1
ATOM 4240 N N . GLU B 1 244 ? 12.438 -13.797 -10.867 1 97.06 244 GLU B N 1
ATOM 4241 C CA . GLU B 1 244 ? 11.695 -12.539 -10.805 1 97.06 244 GLU B CA 1
ATOM 4242 C C . GLU B 1 244 ? 10.438 -12.68 -9.953 1 97.06 244 GLU B C 1
ATOM 4244 O O . GLU B 1 244 ? 10.102 -11.789 -9.172 1 97.06 244 GLU B O 1
ATOM 4249 N N . ASN B 1 245 ? 9.711 -13.727 -10.195 1 97.19 245 ASN B N 1
ATOM 4250 C CA . ASN B 1 245 ? 8.602 -14.094 -9.32 1 97.19 245 ASN B CA 1
ATOM 4251 C C . ASN B 1 245 ? 8.875 -15.414 -8.594 1 97.19 245 ASN B C 1
ATOM 4253 O O . ASN B 1 245 ? 9.812 -16.141 -8.945 1 97.19 245 ASN B O 1
ATOM 4257 N N . LEU B 1 246 ? 8.125 -15.664 -7.617 1 97.25 246 LEU B N 1
ATOM 4258 C CA . LEU B 1 246 ? 8.359 -16.859 -6.809 1 97.25 246 LEU B CA 1
ATOM 4259 C C . LEU B 1 246 ? 7.824 -18.109 -7.508 1 97.25 246 LEU B C 1
ATOM 4261 O O . LEU B 1 246 ? 8.406 -19.188 -7.395 1 97.25 246 LEU B O 1
ATOM 4265 N N . PHE B 1 247 ? 6.73 -17.953 -8.227 1 96.44 247 PHE B N 1
ATOM 4266 C CA . PHE B 1 247 ? 6.094 -19.109 -8.828 1 96.44 247 PHE B CA 1
ATOM 4267 C C . PHE B 1 247 ? 7.023 -19.766 -9.844 1 96.44 247 PHE B C 1
ATOM 4269 O O . PHE B 1 247 ? 7.23 -20.984 -9.805 1 96.44 247 PHE B O 1
ATOM 4276 N N . ASP B 1 248 ? 7.621 -18.969 -10.719 1 96.38 248 ASP B N 1
ATOM 4277 C CA . ASP B 1 248 ? 8.523 -19.453 -11.766 1 96.38 248 ASP B CA 1
ATOM 4278 C C . ASP B 1 248 ? 9.961 -19.047 -11.469 1 96.38 248 ASP B C 1
ATOM 4280 O O . ASP B 1 248 ? 10.688 -18.625 -12.375 1 96.38 248 ASP B O 1
ATOM 4284 N N . TYR B 1 249 ? 10.344 -19.188 -10.234 1 96.94 249 TYR B N 1
ATOM 4285 C CA . TYR B 1 249 ? 11.641 -18.672 -9.82 1 96.94 249 TYR B CA 1
ATOM 4286 C C . TYR B 1 249 ? 12.773 -19.406 -10.539 1 96.94 249 TYR B C 1
ATOM 4288 O O . TYR B 1 249 ? 13.883 -18.891 -10.641 1 96.94 249 TYR B O 1
ATOM 4296 N N . ASN B 1 250 ? 12.531 -20.594 -11.055 1 96 250 ASN B N 1
ATOM 4297 C CA . ASN B 1 250 ? 13.562 -21.391 -11.703 1 96 250 ASN B CA 1
ATOM 4298 C C . ASN B 1 250 ? 13.508 -21.266 -13.219 1 96 250 ASN B C 1
ATOM 4300 O O . ASN B 1 250 ? 14.156 -22.031 -13.938 1 96 250 ASN B O 1
ATOM 4304 N N . GLN B 1 251 ? 12.703 -20.359 -13.68 1 95.94 251 GLN B N 1
ATOM 4305 C CA . GLN B 1 251 ? 12.625 -20.078 -15.109 1 95.94 251 GLN B CA 1
ATOM 4306 C C . GLN B 1 251 ? 13.32 -18.766 -15.461 1 95.94 251 GLN B C 1
ATOM 4308 O O . GLN B 1 251 ? 13.133 -17.75 -14.781 1 95.94 251 GLN B O 1
ATOM 4313 N N . TYR B 1 252 ? 14.109 -18.906 -16.516 1 96 252 TYR B N 1
ATOM 4314 C CA . TYR B 1 252 ? 14.812 -17.719 -16.984 1 96 252 TYR B CA 1
ATOM 4315 C C . TYR B 1 252 ? 13.844 -16.719 -17.609 1 96 252 TYR B C 1
ATOM 4317 O O . TYR B 1 252 ? 12.984 -17.094 -18.406 1 96 252 TYR B O 1
ATOM 4325 N N . THR B 1 253 ? 13.992 -15.43 -17.234 1 96.38 253 THR B N 1
ATOM 4326 C CA . THR B 1 253 ? 13.117 -14.367 -17.703 1 96.38 253 THR B CA 1
ATOM 4327 C C . THR B 1 253 ? 13.938 -13.18 -18.203 1 96.38 253 THR B C 1
ATOM 4329 O O . THR B 1 253 ? 14.93 -12.805 -17.578 1 96.38 253 THR B O 1
ATOM 4332 N N . SER B 1 254 ? 13.57 -12.664 -19.312 1 98.25 254 SER B N 1
ATOM 4333 C CA . SER B 1 254 ? 14.086 -11.398 -19.828 1 98.25 254 SER B CA 1
ATOM 4334 C C . SER B 1 254 ? 12.953 -10.5 -20.312 1 98.25 254 SER B C 1
ATOM 4336 O O . SER B 1 254 ? 12.297 -10.797 -21.312 1 98.25 254 SER B O 1
ATOM 4338 N N . MET B 1 255 ? 12.719 -9.445 -19.625 1 98.62 255 MET B N 1
ATOM 4339 C CA . MET B 1 255 ? 11.57 -8.578 -19.875 1 98.62 255 MET B CA 1
ATOM 4340 C C . MET B 1 255 ? 11.984 -7.113 -19.875 1 98.62 255 MET B C 1
ATOM 4342 O O . MET B 1 255 ? 12.75 -6.676 -19.016 1 98.62 255 MET B O 1
ATOM 4346 N N . LEU B 1 256 ? 11.562 -6.379 -20.828 1 98.75 256 LEU B N 1
ATOM 4347 C CA . LEU B 1 256 ? 11.625 -4.922 -20.844 1 98.75 256 LEU B CA 1
ATOM 4348 C C . LEU B 1 256 ? 10.25 -4.316 -20.609 1 98.75 256 LEU B C 1
ATOM 4350 O O . LEU B 1 256 ? 9.312 -4.586 -21.359 1 98.75 256 LEU B O 1
ATOM 4354 N N . ARG B 1 257 ? 10.109 -3.539 -19.547 1 98.75 257 ARG B N 1
ATOM 4355 C CA . ARG B 1 257 ? 8.812 -2.979 -19.172 1 98.75 257 ARG B CA 1
ATOM 4356 C C . ARG B 1 257 ? 8.906 -1.469 -18.984 1 98.75 257 ARG B C 1
ATOM 4358 O O . ARG B 1 257 ? 9.953 -0.953 -18.578 1 98.75 257 ARG B O 1
ATOM 4365 N N . PHE B 1 258 ? 7.859 -0.834 -19.203 1 98.38 258 PHE B N 1
ATOM 4366 C CA . PHE B 1 258 ? 7.801 0.616 -19.062 1 98.38 258 PHE B CA 1
ATOM 4367 C C . PHE B 1 258 ? 6.508 1.047 -18.391 1 98.38 258 PHE B C 1
ATOM 4369 O O . PHE B 1 258 ? 5.488 0.36 -18.5 1 98.38 258 PHE B O 1
ATOM 4376 N N . GLY B 1 259 ? 6.621 2.113 -17.656 1 98 259 GLY B N 1
ATOM 4377 C CA . GLY B 1 259 ? 5.441 2.652 -17 1 98 259 GLY B CA 1
ATOM 4378 C C . GLY B 1 259 ? 5.758 3.795 -16.062 1 98 259 GLY B C 1
ATOM 4379 O O . GLY B 1 259 ? 6.547 4.68 -16.391 1 98 259 GLY B O 1
ATOM 4380 N N . LEU B 1 260 ? 5.062 3.766 -14.977 1 96.38 260 LEU B N 1
ATOM 4381 C CA . LEU B 1 260 ? 5.188 4.844 -14 1 96.38 260 LEU B CA 1
ATOM 4382 C C . LEU B 1 260 ? 5.77 4.324 -12.688 1 96.38 260 LEU B C 1
ATOM 4384 O O . LEU B 1 260 ? 5.527 3.176 -12.312 1 96.38 260 LEU B O 1
ATOM 4388 N N . CYS B 1 261 ? 6.496 5.188 -12.047 1 96.06 261 CYS B N 1
ATOM 4389 C CA . CYS B 1 261 ? 7.102 4.863 -10.758 1 96.06 261 CYS B CA 1
ATOM 4390 C C . CYS B 1 261 ? 7.023 6.051 -9.805 1 96.06 261 CYS B C 1
ATOM 4392 O O . CYS B 1 261 ? 7.234 7.195 -10.211 1 96.06 261 CYS B O 1
ATOM 4394 N N . ILE B 1 262 ? 6.613 5.766 -8.633 1 94.88 262 ILE B N 1
ATOM 4395 C CA . ILE B 1 262 ? 6.676 6.715 -7.523 1 94.88 262 ILE B CA 1
ATOM 4396 C C . ILE B 1 262 ? 7.82 6.34 -6.586 1 94.88 262 ILE B C 1
ATOM 4398 O O . ILE B 1 262 ? 7.879 5.215 -6.086 1 94.88 262 ILE B O 1
ATOM 4402 N N . LYS B 1 263 ? 8.648 7.277 -6.359 1 91.12 263 LYS B N 1
ATOM 4403 C CA . LYS B 1 263 ? 9.867 6.961 -5.613 1 91.12 263 LYS B CA 1
ATOM 4404 C C . LYS B 1 263 ? 9.891 7.684 -4.27 1 91.12 263 LYS B C 1
ATOM 4406 O O . LYS B 1 263 ? 9.391 8.805 -4.152 1 91.12 263 LYS B O 1
ATOM 4411 N N . PRO B 1 264 ? 10.43 6.949 -3.254 1 85.62 264 PRO B N 1
ATOM 4412 C CA . PRO B 1 264 ? 10.68 7.684 -2.012 1 85.62 264 PRO B CA 1
ATOM 4413 C C . PRO B 1 264 ? 11.719 8.789 -2.18 1 85.62 264 PRO B C 1
ATOM 4415 O O . PRO B 1 264 ? 12.492 8.773 -3.139 1 85.62 264 PRO B O 1
ATOM 4418 N N . ALA B 1 265 ? 11.633 9.656 -1.1 1 72.81 265 ALA B N 1
ATOM 4419 C CA . ALA B 1 265 ? 12.562 10.781 -1.14 1 72.81 265 ALA B CA 1
ATOM 4420 C C . ALA B 1 265 ? 13.977 10.336 -0.78 1 72.81 265 ALA B C 1
ATOM 4422 O O . ALA B 1 265 ? 14.18 9.641 0.214 1 72.81 265 ALA B O 1
ATOM 4423 N N . MET B 1 266 ? 14.977 10.586 -1.562 1 66.88 266 MET B N 1
ATOM 4424 C CA . MET B 1 266 ? 16.406 10.547 -1.271 1 66.88 266 MET B CA 1
ATOM 4425 C C . MET B 1 266 ? 16.922 9.109 -1.301 1 66.88 266 MET B C 1
ATOM 4427 O O . MET B 1 266 ? 18.109 8.867 -1.029 1 66.88 266 MET B O 1
ATOM 4431 N N . ARG B 1 267 ? 15.977 8.156 -1.339 1 67.25 267 ARG B N 1
ATOM 4432 C CA . ARG B 1 267 ? 16.5 6.801 -1.249 1 67.25 267 ARG B CA 1
ATOM 4433 C C . ARG B 1 267 ? 15.812 5.875 -2.25 1 67.25 267 ARG B C 1
ATOM 4435 O O . ARG B 1 267 ? 14.672 6.121 -2.643 1 67.25 267 ARG B O 1
ATOM 4442 N N . ASN B 1 268 ? 16.625 5.031 -2.74 1 70.38 268 ASN B N 1
ATOM 4443 C CA . ASN B 1 268 ? 16.172 3.871 -3.5 1 70.38 268 ASN B CA 1
ATOM 4444 C C . ASN B 1 268 ? 16.594 2.562 -2.84 1 70.38 268 ASN B C 1
ATOM 4446 O O . ASN B 1 268 ? 17.781 2.357 -2.57 1 70.38 268 ASN B O 1
ATOM 4450 N N . PHE B 1 269 ? 15.586 1.807 -2.324 1 76.19 269 PHE B N 1
ATOM 4451 C CA . PHE B 1 269 ? 15.906 0.556 -1.648 1 76.19 269 PHE B CA 1
ATOM 4452 C C . PHE B 1 269 ? 15.43 -0.64 -2.461 1 76.19 269 PHE B C 1
ATOM 4454 O O . PHE B 1 269 ? 14.391 -0.568 -3.129 1 76.19 269 PHE B O 1
ATOM 4461 N N . TYR B 1 270 ? 16.312 -1.614 -2.49 1 84.44 270 TYR B N 1
ATOM 4462 C CA . TYR B 1 270 ? 15.984 -2.877 -3.145 1 84.44 270 TYR B CA 1
ATOM 4463 C C . TYR B 1 270 ? 15.945 -4.02 -2.137 1 84.44 270 TYR B C 1
ATOM 4465 O O . TYR B 1 270 ? 16.625 -3.973 -1.111 1 84.44 270 TYR B O 1
#

Nearest PDB structures (foldseek):
  1qd6-assembly1_C  TM=8.619E-01  e=6.415E-14  Escherichia coli
  1ilz-assembly1_A  TM=7.939E-01  e=4.706E-14  Escherichia coli
  7ezz-assembly1_B  TM=7.979E-01  e=1.711E-13  Salmonella enterica subsp. enterica serovar Typhi
  4y25-assembly1_A  TM=2.938E-01  e=3.886E-01  Escherichia coli K-12
  1a0t-assembly1_P  TM=3.104E-01  e=2.368E+00  Salmonella enterica subsp. enterica serovar Typhimurium

Sequence (540 aa):
MESLWKQQMDTSKYDFRTIKYLQISEEDFFSLYDAQPSFGMYKDNYFITGVPTNKEINKRTADAKYQISISQRLTKSRLPFKTSLLLTYTQKSFWDIYENSSPFADNNYNPGITLIRPVLSKQQLKGGIALSFEHESNGLDSIYSRSWNYASLSAVYFYNANISIQSKVWAGLLGDENKDLYKFRGYGLLALNYRSFNDNFWGSLVLNPNNNISRVNTILELNFKPISSANQYIFLQWYNGYGENLFDYNQYTSMLRFGLCIKPAMRNFYMESLWKQQMDTSKYDFRTIKYLQISEEDFFSLYDAQPSFGMYKDNYFITGVPTNKEINKRTADAKYQISISQRLTKSRLPFKTSLLLTYTQKSFWDIYENSSPFADNNYNPGITLIRPVLSKQQLKGGIALSFEHESNGLDSIYSRSWNYASLSAVYFYNANISIQSKVWAGLLGDENKDLYKFRGYGLLALNYRSFNDNFWGSLVLNPNNNISRVNTILELNFKPISSANQYIFLQWYNGYGENLFDYNQYTSMLRFGLCIKPAMRNFY

InterPro domains:
  IPR003187 Phospholipase A1 [PF02253] (55-261)
  IPR003187 Phospholipase A1 [PR01486] (58-75)
  IPR003187 Phospholipase A1 [PR01486] (80-96)
  IPR003187 Phospholipase A1 [PR01486] (101-120)
  IPR003187 Phospholipase A1 [PR01486] (176-194)
  IPR003187 Phospholipase A1 [PR01486] (235-255)
  IPR003187 Phospholipase A1 [PTHR40457] (52-262)
  IPR036541 Phospholipase A1 superfamily [G3DSA:2.40.230.10] (27-264)
  IPR036541 Phospholipase A1 superfamily [SSF56931] (31-264)